Protein 4ZOY (pdb70)

Solvent-accessible surface area: 16338 Å² total; per-residue (Å²): 188,101,58,26,50,1,77,8,88,30,5,158,28,13,0,77,8,24,8,37,6,42,67,48,70,35,0,0,0,0,0,0,9,28,21,136,64,161,118,13,68,5,27,0,23,0,0,36,5,77,82,39,117,54,10,122,48,71,48,85,0,74,38,4,78,56,12,0,39,6,14,9,6,0,53,68,139,2,62,29,0,0,0,0,0,57,16,2,55,2,32,1,6,30,16,64,25,52,125,154,46,112,50,11,126,22,140,83,69,17,67,18,97,94,13,144,61,0,40,24,26,12,36,1,48,4,112,109,60,62,17,1,0,0,6,0,0,34,85,0,0,0,20,0,4,22,5,74,127,172,42,32,92,87,49,46,37,3,123,50,5,119,12,43,0,32,15,18,18,21,4,62,61,0,27,6,0,0,0,0,0,83,37,32,4,0,10,0,1,7,2,46,33,41,0,48,94,114,103,72,43,48,160,64,42,63,0,8,2,38,18,42,87,118,53,172,137,1,30,0,154,48,0,0,40,5,14,10,20,10,61,99,8,26,20,0,0,0,0,0,13,31,1,35,1,10,0,0,2,1,13,132,53,169,44,20,73,38,96,10,41,19,111,71,7,86,55,34,0,66,13,15,15,23,1,63,80,9,62,1,0,0,0,0,0,37,40,0,4,0,0,0,2,3,40,86,76,94,18,34,60,23,67,43,12,191,39,4,0,44,145,19,44,0,39,55,6,56,9,1,121,57,8,67,107,83,99,25,41,0,48,21,0,0,0,0,0,42,19,2,15,0,29,13,11,27,3,128,32,48,95,43,48,170,91,26,68,85,73,54,3,86,32,17,121,29,29,131,121,40,1,0,0,39,6,0,18,4,19,79,62,0,39,85,0,2,0,0,0,45,11,16,36,0,10,0,1,79,29,37,59,124,126,121,152,229

Foldseek 3Di:
DFQFQAWEQPAQFFWQEKEAFQVQRQWMKIKWWNDDPPFTFIKMFIWRNVPGYYTDTPDIDDDGRGTFNEWYQWPDGRQWIWTQALQQKIWIWGWWADPPPPGIDIGTDDIDRPDRGW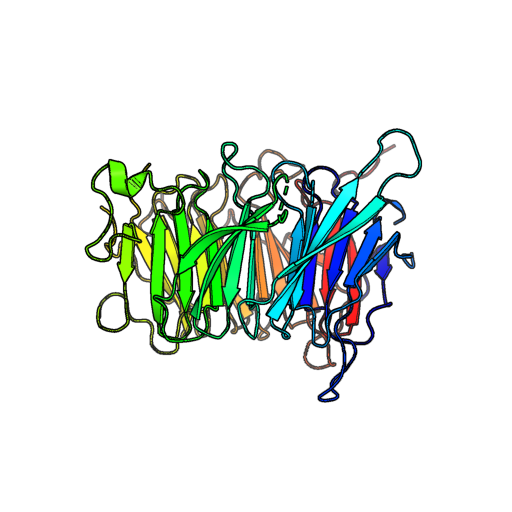QYKDHQQAPVQTQKMWTWAQQGKIWIWHQPPVRTDTQDIDRDDRGGWQDWDAANNRQWIWTWHQQQKIFIFRRNCLCVVVVQADPVSTGNEIDGCVNPVRGDPRIWHEKDAELQRQWIWIWFAQGKIWIAGGDHNPGHDTLAIDHDDGGTFNEWDAQNPAQWIWTWGQQQWIWIFRNVPSRHTFDIQHNVVHRGGWQYKDAQCQAPPNVQRRQKIWTWTLQQKIWIAGRPHGCNDCPRTDDIGHDWHHVVVQKTWNDWDQHNHNQWIWTTMSRSMIGIHGPCPPVVDD

Radius of gyration: 20.09 Å; Cα contacts (8 Å, |Δi|>4): 1312; chains: 1; bounding box: 51×50×66 Å

Structure (mmCIF, N/CA/C/O backbone):
data_4ZOY
#
_entry.id   4ZOY
#
_cell.length_a   67.440
_cell.length_b   73.020
_cell.length_c   113.890
_cell.angle_alpha   90.00
_cell.angle_beta   90.00
_cell.angle_gamma   90.00
#
_symmetry.space_group_name_H-M   'P 21 21 21'
#
loop_
_entity.id
_entity.type
_entity.pdbx_description
1 polymer Sqt1
2 water water
#
loop_
_atom_site.group_PDB
_atom_site.id
_atom_site.type_symbol
_atom_site.label_atom_id
_atom_site.label_alt_id
_atom_site.label_comp_id
_atom_site.label_asym_id
_atom_site.label_entity_id
_atom_site.label_seq_id
_atom_site.pdbx_PDB_ins_code
_atom_site.Cartn_x
_atom_site.Cartn_y
_atom_site.Cartn_z
_atom_site.occupancy
_atom_site.B_iso_or_equiv
_atom_site.auth_seq_id
_atom_site.auth_comp_id
_atom_site.auth_asym_id
_atom_site.auth_atom_id
_atom_site.pdbx_PDB_model_num
ATOM 1 N N . GLU A 1 4 ? 19.674 -11.423 5.414 1.00 44.06 54 GLU A N 1
ATOM 2 C CA . GLU A 1 4 ? 20.991 -11.940 5.069 1.00 41.92 54 GLU A CA 1
ATOM 3 C C . GLU A 1 4 ? 20.889 -13.344 4.478 1.00 33.29 54 GLU A C 1
ATOM 4 O O . GLU A 1 4 ? 21.270 -13.560 3.332 1.00 34.02 54 GLU A O 1
ATOM 10 N N . ASN A 1 5 ? 20.383 -14.297 5.257 1.00 31.02 55 ASN A N 1
ATOM 11 C CA . ASN A 1 5 ? 20.180 -15.654 4.761 1.00 25.92 55 ASN A CA 1
ATOM 12 C C . ASN A 1 5 ? 18.834 -16.206 5.218 1.00 23.06 55 ASN A C 1
ATOM 13 O O . ASN A 1 5 ? 18.660 -16.612 6.373 1.00 26.26 55 ASN A O 1
ATOM 18 N N . ASP A 1 6 ? 17.880 -16.215 4.294 1.00 19.33 56 ASP A N 1
ATOM 19 C CA . ASP A 1 6 ? 16.531 -16.674 4.580 1.00 20.00 56 ASP A CA 1
ATOM 20 C C . ASP A 1 6 ? 16.339 -18.147 4.280 1.00 17.31 56 ASP A C 1
ATOM 21 O O . ASP A 1 6 ? 15.248 -18.671 4.462 1.00 19.26 56 ASP A O 1
ATOM 26 N N . SER A 1 7 ? 17.379 -18.828 3.815 1.00 16.40 57 SER A N 1
ATOM 27 C CA . SER A 1 7 ? 17.208 -20.220 3.435 1.00 16.77 57 SER A CA 1
ATOM 28 C C . SER A 1 7 ? 16.959 -21.131 4.633 1.00 21.76 57 SER A C 1
ATOM 29 O O . SER A 1 7 ? 17.430 -20.865 5.738 1.00 22.92 57 SER A O 1
ATOM 32 N N . ILE A 1 8 ? 16.219 -22.207 4.396 1.00 19.21 58 ILE A N 1
ATOM 33 C CA . ILE A 1 8 ? 15.941 -23.210 5.425 1.00 18.58 58 ILE A CA 1
ATOM 34 C C . ILE A 1 8 ? 16.730 -24.491 5.161 1.00 19.95 58 ILE A C 1
ATOM 35 O O . ILE A 1 8 ? 16.768 -25.396 5.994 1.00 22.78 58 ILE A O 1
ATOM 40 N N . ALA A 1 9 ? 17.353 -24.564 3.987 1.00 17.16 59 ALA A N 1
ATOM 41 C CA . ALA A 1 9 ? 18.216 -25.678 3.624 1.00 17.59 59 ALA A CA 1
ATOM 42 C C . ALA A 1 9 ? 19.059 -25.265 2.441 1.00 17.29 59 ALA A C 1
ATOM 43 O O . ALA A 1 9 ? 18.769 -24.281 1.758 1.00 16.33 59 ALA A O 1
ATOM 45 N N . TYR A 1 10 ? 20.126 -26.013 2.206 1.00 17.56 60 TYR A N 1
ATOM 46 C CA . TYR A 1 10 ? 21.013 -25.712 1.105 1.00 17.37 60 TYR A CA 1
ATOM 47 C C . TYR A 1 10 ? 21.682 -26.967 0.603 1.00 20.12 60 TYR A C 1
ATOM 48 O O . TYR A 1 10 ? 21.702 -28.002 1.279 1.00 20.82 60 TYR A O 1
ATOM 57 N N . PHE A 1 11 ? 22.220 -26.876 -0.605 1.00 18.38 61 PHE A N 1
ATOM 58 C CA . PHE A 1 11 ? 23.051 -27.936 -1.144 1.00 18.66 61 PHE A CA 1
ATOM 59 C C . PHE A 1 11 ? 24.236 -27.297 -1.835 1.00 22.04 61 PHE A C 1
ATOM 60 O O . PHE A 1 11 ? 24.066 -26.485 -2.745 1.00 17.86 61 PHE A O 1
ATOM 68 N N . ASP A 1 12 ? 25.445 -27.642 -1.397 1.00 21.66 62 ASP A N 1
ATOM 69 C CA . ASP A 1 12 ? 26.634 -26.998 -1.928 1.00 21.75 62 ASP A CA 1
ATOM 70 C C . ASP A 1 12 ? 27.528 -27.954 -2.719 1.00 18.11 62 ASP A C 1
ATOM 71 O O . ASP A 1 12 ? 28.686 -27.629 -2.986 1.00 22.12 62 ASP A O 1
ATOM 76 N N . GLY A 1 13 ? 26.987 -29.104 -3.121 1.00 19.31 63 GLY A N 1
ATOM 77 C CA . GLY A 1 13 ? 27.763 -30.107 -3.838 1.00 21.46 63 GLY A CA 1
ATOM 78 C C . GLY A 1 13 ? 28.320 -29.717 -5.198 1.00 23.51 63 GLY A C 1
ATOM 79 O O . GLY A 1 13 ? 29.391 -30.175 -5.591 1.00 22.11 63 GLY A O 1
ATOM 80 N N . HIS A 1 14 ? 27.598 -28.888 -5.945 1.00 17.78 64 HIS A N 1
ATOM 81 C CA . HIS A 1 14 ? 28.113 -28.434 -7.236 1.00 19.79 64 HIS A CA 1
ATOM 82 C C . HIS A 1 14 ? 29.413 -27.661 -7.050 1.00 18.00 64 HIS A C 1
ATOM 83 O O . HIS A 1 14 ? 29.539 -26.866 -6.127 1.00 19.77 64 HIS A O 1
ATOM 90 N N . LYS A 1 15 ? 30.384 -27.883 -7.931 1.00 19.23 65 LYS A N 1
ATOM 91 C CA . LYS A 1 15 ? 31.665 -27.198 -7.782 1.00 20.04 65 LYS A CA 1
ATOM 92 C C . LYS A 1 15 ? 31.655 -25.819 -8.419 1.00 19.97 65 LYS A C 1
ATOM 93 O O . LYS A 1 15 ? 32.468 -24.959 -8.083 1.00 21.36 65 LYS A O 1
ATOM 99 N N . ASP A 1 16 ? 30.732 -25.596 -9.349 1.00 18.26 66 ASP A N 1
ATOM 100 C CA . ASP A 1 16 ? 30.634 -24.293 -9.975 1.00 18.71 66 ASP A CA 1
ATOM 101 C C . ASP A 1 16 ? 29.179 -24.050 -10.376 1.00 15.92 66 ASP A C 1
ATOM 102 O O . ASP A 1 16 ? 28.287 -24.733 -9.878 1.00 17.78 66 ASP A O 1
ATOM 107 N N . SER A 1 17 ? 28.971 -23.074 -11.256 1.00 16.19 67 SER A N 1
ATOM 108 C CA . SER A 1 17 ? 27.644 -22.590 -11.647 1.00 17.19 67 SER A CA 1
ATOM 109 C C . SER A 1 17 ? 26.592 -23.672 -11.776 1.00 14.04 67 SER A C 1
ATOM 110 O O . SER A 1 17 ? 26.785 -24.665 -12.475 1.00 15.95 67 SER A O 1
ATOM 113 N N . VAL A 1 18 ? 25.465 -23.456 -11.105 1.00 13.63 68 VAL A N 1
ATOM 114 C CA . VAL A 1 18 ? 24.322 -24.349 -11.229 1.00 14.29 68 VAL A CA 1
ATOM 115 C C . VAL A 1 18 ? 23.334 -23.696 -12.201 1.00 15.12 68 VAL A C 1
ATOM 116 O O . VAL A 1 18 ? 22.641 -22.738 -11.846 1.00 14.79 68 VAL A O 1
ATOM 120 N N . PHE A 1 19 ? 23.308 -24.209 -13.433 1.00 14.91 69 PHE A N 1
ATOM 121 C CA . PHE A 1 19 ? 22.579 -23.571 -14.531 1.00 13.80 69 PHE A CA 1
ATOM 122 C C . PHE A 1 19 ? 21.131 -23.995 -14.646 1.00 14.37 69 PHE A C 1
ATOM 123 O O . PHE A 1 19 ? 20.317 -23.252 -15.197 1.00 14.85 69 PHE A O 1
ATOM 131 N N . ALA A 1 20 ? 20.821 -25.197 -14.170 1.00 14.28 70 ALA A N 1
ATOM 132 C CA . ALA A 1 20 ? 19.537 -25.817 -14.481 1.00 13.30 70 ALA A CA 1
ATOM 133 C C . ALA A 1 20 ? 18.886 -26.457 -13.279 1.00 12.99 70 ALA A C 1
ATOM 134 O O . ALA A 1 20 ? 19.573 -26.942 -12.358 1.00 14.07 70 ALA A O 1
ATOM 136 N N . ILE A 1 21 ? 17.554 -26.475 -13.284 1.00 13.92 71 ILE A N 1
ATOM 137 C CA . ILE A 1 21 ? 16.801 -27.114 -12.222 1.00 13.36 71 ILE A CA 1
ATOM 138 C C . ILE A 1 21 ? 15.475 -27.624 -12.773 1.00 13.39 71 ILE A C 1
ATOM 139 O O . ILE A 1 21 ? 14.857 -26.981 -13.631 1.00 17.04 71 ILE A O 1
ATOM 144 N N . ALA A 1 22 ? 15.069 -28.799 -12.304 1.00 13.61 72 ALA A N 1
ATOM 145 C CA . ALA A 1 22 ? 13.780 -29.362 -12.671 1.00 12.88 72 ALA A CA 1
ATOM 146 C C . ALA A 1 22 ? 13.114 -29.947 -11.442 1.00 14.33 72 ALA A C 1
ATOM 147 O O . ALA A 1 22 ? 13.789 -30.364 -10.496 1.00 15.92 72 ALA A O 1
ATOM 149 N N . GLN A 1 23 ? 11.787 -29.970 -11.460 1.00 14.78 73 GLN A N 1
ATOM 150 C CA . GLN A 1 23 ? 10.991 -30.419 -10.335 1.00 15.45 73 GLN A CA 1
ATOM 151 C C . GLN A 1 23 ? 10.037 -31.498 -10.809 1.00 15.51 73 GLN A C 1
ATOM 152 O O . GLN A 1 23 ? 9.473 -31.396 -11.898 1.00 16.81 73 GLN A O 1
ATOM 158 N N . HIS A 1 24 ? 9.880 -32.548 -10.018 1.00 16.92 74 HIS A N 1
ATOM 159 C CA . HIS A 1 24 ? 8.961 -33.623 -10.374 1.00 20.37 74 HIS A CA 1
ATOM 160 C C . HIS A 1 24 ? 7.521 -33.095 -10.371 1.00 18.75 74 HIS A C 1
ATOM 161 O O . HIS A 1 24 ? 7.127 -32.383 -9.452 1.00 18.63 74 HIS A O 1
ATOM 168 N N . PRO A 1 25 ? 6.734 -33.422 -11.411 1.00 16.70 75 PRO A N 1
ATOM 169 C CA . PRO A 1 25 ? 5.400 -32.804 -11.506 1.00 17.89 75 PRO A CA 1
ATOM 170 C C . PRO A 1 25 ? 4.394 -33.302 -10.469 1.00 19.41 75 PRO A C 1
ATOM 171 O O . PRO A 1 25 ? 3.408 -32.609 -10.221 1.00 21.81 75 PRO A O 1
ATOM 175 N N . LEU A 1 26 ? 4.640 -34.467 -9.884 1.00 20.98 76 LEU A N 1
ATOM 176 C CA . LEU A 1 26 ? 3.739 -35.014 -8.869 1.00 22.99 76 LEU A CA 1
ATOM 177 C C . LEU A 1 26 ? 4.280 -34.837 -7.455 1.00 26.59 76 LEU A C 1
ATOM 178 O O . LEU A 1 26 ? 3.514 -34.720 -6.499 1.00 25.98 76 LEU A O 1
ATOM 183 N N . TYR A 1 27 ? 5.604 -34.826 -7.330 1.00 23.05 77 TYR A N 1
ATOM 184 C CA . TYR A 1 27 ? 6.251 -34.810 -6.023 1.00 22.60 77 TYR A CA 1
ATOM 185 C C . TYR A 1 27 ? 7.218 -33.632 -5.945 1.00 18.93 77 TYR A C 1
ATOM 186 O O . TYR A 1 27 ? 8.383 -33.748 -6.343 1.00 19.36 77 TYR A O 1
ATOM 195 N N . PRO A 1 28 ? 6.739 -32.491 -5.436 1.00 20.96 78 PRO A N 1
ATOM 196 C CA . PRO A 1 28 ? 7.507 -31.238 -5.478 1.00 22.90 78 PRO A CA 1
ATOM 197 C C . PRO A 1 28 ? 8.803 -31.323 -4.673 1.00 20.00 78 PRO A C 1
ATOM 198 O O . PRO A 1 28 ? 9.714 -30.519 -4.880 1.00 20.65 78 PRO A O 1
ATOM 202 N N . ASN A 1 29 ? 8.895 -32.292 -3.771 1.00 21.99 79 ASN A N 1
ATOM 203 C CA . ASN A 1 29 ? 10.110 -32.466 -2.984 1.00 21.77 79 ASN A CA 1
ATOM 204 C C . ASN A 1 29 ? 11.268 -33.059 -3.787 1.00 21.43 79 ASN A C 1
ATOM 205 O O . ASN A 1 29 ? 12.417 -33.017 -3.360 1.00 22.56 79 ASN A O 1
ATOM 210 N N . ILE A 1 30 ? 10.968 -33.624 -4.950 1.00 17.67 80 ILE A N 1
ATOM 211 C CA . ILE A 1 30 ? 11.999 -34.224 -5.775 1.00 19.35 80 ILE A CA 1
ATOM 212 C C . ILE A 1 30 ? 12.450 -33.215 -6.817 1.00 18.92 80 ILE A C 1
ATOM 213 O O . ILE A 1 30 ? 11.688 -32.838 -7.706 1.00 17.83 80 ILE A O 1
ATOM 218 N N . VAL A 1 31 ? 13.692 -32.767 -6.678 1.00 18.28 81 VAL A N 1
ATOM 219 C CA . VAL A 1 31 ? 14.248 -31.708 -7.504 1.00 17.02 81 VAL A CA 1
ATOM 220 C C . VAL A 1 31 ? 15.622 -32.114 -8.023 1.00 20.64 81 VAL A C 1
ATOM 221 O O . VAL A 1 31 ? 16.436 -32.645 -7.270 1.00 21.15 81 VAL A O 1
ATOM 225 N N . ALA A 1 32 ? 15.865 -31.878 -9.310 1.00 16.24 82 ALA A N 1
ATOM 226 C CA . ALA A 1 32 ? 17.160 -32.123 -9.928 1.00 16.97 82 ALA A CA 1
ATOM 227 C C . ALA A 1 32 ? 17.862 -30.808 -10.239 1.00 17.41 82 ALA A C 1
ATOM 228 O O . ALA A 1 32 ? 17.232 -29.852 -10.689 1.00 16.20 82 ALA A O 1
ATOM 230 N N . THR A 1 33 ? 19.173 -30.762 -10.006 1.00 15.39 83 THR A N 1
ATOM 231 C CA . THR A 1 33 ? 19.957 -29.566 -10.278 1.00 13.87 83 THR A CA 1
ATOM 232 C C . THR A 1 33 ? 21.162 -29.937 -11.124 1.00 15.05 83 THR A C 1
ATOM 233 O O . THR A 1 33 ? 21.655 -31.049 -11.046 1.00 16.19 83 THR A O 1
ATOM 237 N N . GLY A 1 34 ? 21.630 -29.013 -11.947 1.00 14.08 84 GLY A N 1
ATOM 238 C CA . GLY A 1 34 ? 22.672 -29.347 -12.897 1.00 15.41 84 GLY A CA 1
ATOM 239 C C . GLY A 1 34 ? 23.510 -28.144 -13.278 1.00 14.06 84 GLY A C 1
ATOM 240 O O . GLY A 1 34 ? 23.015 -27.022 -13.406 1.00 16.10 84 GLY A O 1
ATOM 241 N N . GLY A 1 35 ? 24.804 -28.367 -13.479 1.00 14.90 85 GLY A N 1
ATOM 242 C CA . GLY A 1 35 ? 25.632 -27.269 -13.924 1.00 14.74 85 GLY A CA 1
ATOM 243 C C . GLY A 1 35 ? 27.048 -27.639 -14.301 1.00 16.12 85 GLY A C 1
ATOM 244 O O . GLY A 1 35 ? 27.315 -28.734 -14.832 1.00 16.71 85 GLY A O 1
ATOM 245 N N . SER A 1 36 ? 27.939 -26.698 -14.012 1.00 16.46 86 SER A N 1
ATOM 246 C CA . SER A 1 36 ? 29.345 -26.768 -14.397 1.00 17.38 86 SER A CA 1
ATOM 247 C C . SER A 1 36 ? 30.203 -27.130 -13.197 1.00 18.05 86 SER A C 1
ATOM 248 O O . SER A 1 36 ? 29.935 -26.685 -12.085 1.00 18.54 86 SER A O 1
ATOM 251 N N . GLU A 1 37 ? 31.243 -27.925 -13.420 1.00 17.84 87 GLU A N 1
ATOM 252 C CA . GLU A 1 37 ? 32.137 -28.285 -12.325 1.00 18.18 87 GLU A CA 1
ATOM 253 C C . GLU A 1 37 ? 33.393 -27.438 -12.295 1.00 21.02 87 GLU A C 1
ATOM 254 O O . GLU A 1 37 ? 34.274 -27.668 -11.466 1.00 23.26 87 GLU A O 1
ATOM 260 N N . GLY A 1 38 ? 33.465 -26.444 -13.169 1.00 18.34 88 GLY A N 1
ATOM 261 C CA . GLY A 1 38 ? 34.605 -25.547 -13.188 1.00 22.82 88 GLY A CA 1
ATOM 262 C C . GLY A 1 38 ? 34.755 -24.792 -14.487 1.00 21.39 88 GLY A C 1
ATOM 263 O O . GLY A 1 38 ? 33.976 -24.980 -15.419 1.00 25.39 88 GLY A O 1
ATOM 264 N N . ASP A 1 39 ? 35.774 -23.941 -14.556 1.00 25.45 89 ASP A N 1
ATOM 265 C CA . ASP A 1 39 ? 35.936 -23.068 -15.712 1.00 28.07 89 ASP A CA 1
ATOM 266 C C . ASP A 1 39 ? 37.034 -23.505 -16.667 1.00 27.16 89 ASP A C 1
ATOM 267 O O . ASP A 1 39 ? 37.229 -22.880 -17.704 1.00 31.62 89 ASP A O 1
ATOM 272 N N . ALA A 1 40 ? 37.739 -24.572 -16.312 1.00 25.23 90 ALA A N 1
ATOM 273 C CA . ALA A 1 40 ? 38.711 -25.161 -17.225 1.00 32.58 90 ALA A CA 1
ATOM 274 C C . ALA A 1 40 ? 38.004 -25.574 -18.510 1.00 39.57 90 ALA A C 1
ATOM 275 O O . ALA A 1 40 ? 36.823 -25.929 -18.488 1.00 33.93 90 ALA A O 1
ATOM 277 N N . ASP A 1 41 ? 38.723 -25.529 -19.627 1.00 38.68 91 ASP A N 1
ATOM 278 C CA . ASP A 1 41 ? 38.147 -25.867 -20.924 1.00 39.28 91 ASP A CA 1
ATOM 279 C C . ASP A 1 41 ? 37.569 -27.277 -20.933 1.00 37.93 91 ASP A C 1
ATOM 280 O O . ASP A 1 41 ? 36.668 -27.582 -21.710 1.00 44.84 91 ASP A O 1
ATOM 285 N N . ASP A 1 42 ? 38.085 -28.131 -20.056 1.00 35.50 92 ASP A N 1
ATOM 286 C CA . ASP A 1 42 ? 37.696 -29.536 -20.032 1.00 39.75 92 ASP A CA 1
ATOM 287 C C . ASP A 1 42 ? 36.829 -29.912 -18.827 1.00 33.04 92 ASP A C 1
ATOM 288 O O . ASP A 1 42 ? 36.597 -31.094 -18.580 1.00 31.40 92 ASP A O 1
ATOM 293 N N . ALA A 1 43 ? 36.372 -28.920 -18.067 1.00 31.22 93 ALA A N 1
ATOM 294 C CA . ALA A 1 43 ? 35.587 -29.196 -16.862 1.00 29.38 93 ALA A CA 1
ATOM 295 C C . ALA A 1 43 ? 34.268 -29.871 -17.221 1.00 24.12 93 ALA A C 1
ATOM 296 O O . ALA A 1 43 ? 33.548 -29.407 -18.106 1.00 27.72 93 ALA A O 1
ATOM 298 N N . PRO A 1 44 ? 33.960 -30.982 -16.545 1.00 22.24 94 PRO A N 1
ATOM 299 C CA . PRO A 1 44 ? 32.746 -31.747 -16.838 1.00 24.42 94 PRO A CA 1
ATOM 300 C C . PRO A 1 44 ? 31.500 -31.078 -16.280 1.00 22.58 94 PRO A C 1
ATOM 301 O O . PRO A 1 44 ? 31.589 -30.100 -15.540 1.00 23.61 94 PRO A O 1
ATOM 305 N N . GLY A 1 45 ? 30.345 -31.604 -16.664 1.00 19.72 95 GLY A N 1
ATOM 306 C CA . GLY A 1 45 ? 29.094 -31.183 -16.063 1.00 19.18 95 GLY A CA 1
ATOM 307 C C . GLY A 1 45 ? 28.719 -32.178 -14.988 1.00 20.65 95 GLY A C 1
ATOM 308 O O . GLY A 1 45 ? 29.221 -33.305 -14.958 1.00 24.67 95 GLY A O 1
ATOM 309 N N . LYS A 1 46 ? 27.831 -31.763 -14.095 1.00 17.75 96 LYS A N 1
ATOM 310 C CA . LYS A 1 46 ? 27.401 -32.603 -13.000 1.00 17.52 96 LYS A CA 1
ATOM 311 C C . LYS A 1 46 ? 25.981 -32.242 -12.618 1.00 17.76 96 LYS A C 1
ATOM 312 O O . LYS A 1 46 ? 25.610 -31.060 -12.596 1.00 18.29 96 LYS A O 1
ATOM 318 N N . GLY A 1 47 ? 25.201 -33.261 -12.293 1.00 18.40 97 GLY A N 1
ATOM 319 C CA . GLY A 1 47 ? 23.861 -33.044 -11.804 1.00 18.84 97 GLY A CA 1
ATOM 320 C C . GLY A 1 47 ? 23.603 -33.846 -10.549 1.00 19.77 97 GLY A C 1
ATOM 321 O O . GLY A 1 47 ? 24.314 -34.812 -10.248 1.00 20.35 97 GLY A O 1
ATOM 322 N N . TYR A 1 48 ? 22.574 -33.449 -9.818 1.00 17.23 98 TYR A N 1
ATOM 323 C CA . TYR A 1 48 ? 22.159 -34.142 -8.615 1.00 18.35 98 TYR A CA 1
ATOM 324 C C . TYR A 1 48 ? 20.647 -34.203 -8.535 1.00 21.92 98 TYR A C 1
ATOM 325 O O . TYR A 1 48 ? 19.955 -33.331 -9.072 1.00 21.89 98 TYR A O 1
ATOM 334 N N . VAL A 1 49 ? 20.126 -35.227 -7.872 1.00 18.86 99 VAL A N 1
ATOM 335 C CA . VAL A 1 49 ? 18.725 -35.223 -7.500 1.00 19.59 99 VAL A CA 1
ATOM 336 C C . VAL A 1 49 ? 18.638 -35.078 -5.993 1.00 24.04 99 VAL A C 1
ATOM 337 O O . VAL A 1 49 ? 19.345 -35.767 -5.252 1.00 22.72 99 VAL A O 1
ATOM 341 N N . LEU A 1 50 ? 17.779 -34.172 -5.546 1.00 21.30 100 LEU A N 1
ATOM 342 C CA . LEU A 1 50 ? 17.627 -33.874 -4.132 1.00 18.71 100 LEU A CA 1
ATOM 343 C C . LEU A 1 50 ? 16.227 -34.208 -3.665 1.00 23.89 100 LEU A C 1
ATOM 344 O O . LEU A 1 50 ? 15.285 -34.191 -4.460 1.00 23.00 100 LEU A O 1
ATOM 349 N N . ASP A 1 51 ? 16.103 -34.517 -2.375 1.00 21.84 101 ASP A N 1
ATOM 350 C CA . ASP A 1 51 ? 14.816 -34.675 -1.712 1.00 23.15 101 ASP A CA 1
ATOM 351 C C . ASP A 1 51 ? 14.679 -33.573 -0.669 1.00 28.03 101 ASP A C 1
ATOM 352 O O . ASP A 1 51 ? 15.268 -33.647 0.412 1.00 26.54 101 ASP A O 1
ATOM 357 N N . ILE A 1 52 ? 13.889 -32.559 -1.000 1.00 21.79 102 ILE A N 1
ATOM 358 C CA . ILE A 1 52 ? 13.799 -31.328 -0.222 1.00 25.82 102 ILE A CA 1
ATOM 359 C C . ILE A 1 52 ? 12.919 -31.522 1.033 1.00 28.10 102 ILE A C 1
ATOM 360 O O . ILE A 1 52 ? 12.907 -30.690 1.942 1.00 32.07 102 ILE A O 1
ATOM 365 N N . SER A 1 53 ? 12.229 -32.653 1.117 1.00 28.52 103 SER A N 1
ATOM 366 C CA . SER A 1 53 ? 11.395 -32.924 2.287 1.00 34.54 103 SER A CA 1
ATOM 367 C C . SER A 1 53 ? 12.249 -33.062 3.552 1.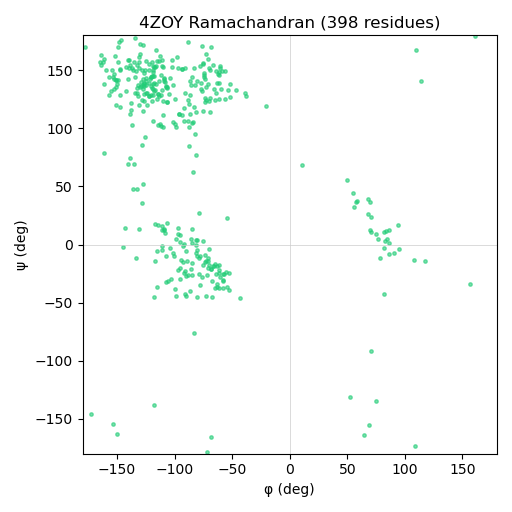00 37.35 103 SER A C 1
ATOM 368 O O . SER A 1 53 ? 11.742 -32.975 4.667 1.00 36.97 103 SER A O 1
ATOM 371 N N . ALA A 1 54 ? 13.551 -33.259 3.368 1.00 39.84 104 ALA A N 1
ATOM 372 C CA . ALA A 1 54 ? 14.486 -33.345 4.486 1.00 39.09 104 ALA A CA 1
ATOM 373 C C . ALA A 1 54 ? 14.746 -31.978 5.117 1.00 43.27 104 ALA A C 1
ATOM 374 O O . ALA A 1 54 ? 15.375 -31.886 6.171 1.00 45.56 104 ALA A O 1
ATOM 376 N N . ALA A 1 55 ? 14.266 -30.918 4.471 1.00 39.38 105 ALA A N 1
ATOM 377 C CA . ALA A 1 55 ? 14.459 -29.562 4.977 1.00 35.39 105 ALA A CA 1
ATOM 378 C C . ALA A 1 55 ? 13.546 -29.284 6.166 1.00 43.56 105 ALA A C 1
ATOM 379 O O . ALA A 1 55 ? 12.337 -29.125 6.005 1.00 47.70 105 ALA A O 1
ATOM 381 N N . THR A 1 77 ? 19.684 -29.215 7.555 1.00 50.05 127 THR A N 1
ATOM 382 C CA . THR A 1 77 ? 19.817 -27.991 6.777 1.00 31.44 127 THR A CA 1
ATOM 383 C C . THR A 1 77 ? 20.717 -28.206 5.548 1.00 26.39 127 THR A C 1
ATOM 384 O O . THR A 1 77 ? 20.440 -27.669 4.489 1.00 23.32 127 THR A O 1
ATOM 388 N N . SER A 1 78 ? 21.769 -29.014 5.675 1.00 26.49 128 SER A N 1
ATOM 389 C CA . SER A 1 78 ? 22.588 -29.377 4.523 1.00 25.31 128 SER A CA 1
ATOM 390 C C . SER A 1 78 ? 21.995 -30.611 3.844 1.00 25.25 128 SER A C 1
ATOM 391 O O . SER A 1 78 ? 21.854 -31.656 4.475 1.00 30.63 128 SER A O 1
ATOM 394 N N . LEU A 1 79 ? 21.633 -30.496 2.565 1.00 20.71 129 LEU A N 1
ATOM 395 C CA . LEU A 1 79 ? 20.948 -31.591 1.875 1.00 21.97 129 LEU A CA 1
ATOM 396 C C . LEU A 1 79 ? 21.909 -32.620 1.308 1.00 18.49 129 LEU A C 1
ATOM 397 O O . LEU A 1 79 ? 22.979 -32.272 0.827 1.00 23.27 129 LEU A O 1
ATOM 402 N N . ASN A 1 80 ? 21.505 -33.884 1.345 1.00 23.19 130 ASN A N 1
ATOM 403 C CA . ASN A 1 80 ? 22.292 -34.948 0.737 1.00 27.90 130 ASN A CA 1
ATOM 404 C C . ASN A 1 80 ? 21.586 -35.523 -0.483 1.00 24.02 130 ASN A C 1
ATOM 405 O O . ASN A 1 80 ? 20.418 -35.894 -0.408 1.00 27.92 130 ASN A O 1
ATOM 410 N N . PRO A 1 81 ? 22.298 -35.596 -1.615 1.00 24.54 131 PRO A N 1
ATOM 411 C CA . PRO A 1 81 ? 21.654 -36.062 -2.850 1.00 23.97 131 PRO A CA 1
ATOM 412 C C . PRO A 1 81 ? 21.194 -37.507 -2.778 1.00 30.15 131 PRO A C 1
ATOM 413 O O . PRO A 1 81 ? 21.799 -38.330 -2.085 1.00 27.50 131 PRO A O 1
ATOM 417 N N . ILE A 1 82 ? 20.123 -37.817 -3.496 1.00 25.68 132 ILE A N 1
ATOM 418 C CA . ILE A 1 82 ? 19.667 -39.197 -3.594 1.00 22.81 132 ILE A CA 1
ATOM 419 C C . ILE A 1 82 ? 20.090 -39.833 -4.915 1.00 25.21 132 ILE A C 1
ATOM 420 O O . ILE A 1 82 ? 19.923 -41.036 -5.114 1.00 28.89 132 ILE A O 1
ATOM 425 N N . PHE A 1 83 ? 20.649 -39.027 -5.812 1.00 24.27 133 PHE A N 1
ATOM 426 C CA . PHE A 1 83 ? 21.144 -39.529 -7.091 1.00 22.10 133 PHE A CA 1
ATOM 427 C C . PHE A 1 83 ? 22.146 -38.555 -7.678 1.00 23.16 133 PHE A C 1
ATOM 428 O O . PHE A 1 83 ? 22.062 -37.351 -7.435 1.00 22.45 133 PHE A O 1
ATOM 436 N N . GLU A 1 84 ? 23.096 -39.081 -8.445 1.00 25.29 134 GLU A N 1
ATOM 437 C CA . GLU A 1 84 ? 24.089 -38.257 -9.118 1.00 21.17 134 GLU A CA 1
ATOM 438 C C . GLU A 1 84 ? 23.989 -38.446 -10.620 1.00 24.04 134 GLU A C 1
ATOM 439 O O . GLU A 1 84 ? 23.883 -39.573 -11.110 1.00 25.74 134 GLU A O 1
ATOM 445 N N . ILE A 1 85 ? 24.016 -37.338 -11.351 1.00 23.09 135 ILE A N 1
ATOM 446 C CA . ILE A 1 85 ? 23.952 -37.386 -12.799 1.00 21.30 135 ILE A CA 1
ATOM 447 C C . ILE A 1 85 ? 25.339 -37.203 -13.391 1.00 22.19 135 ILE A C 1
ATOM 448 O O . ILE A 1 85 ? 25.883 -36.099 -13.398 1.00 21.00 135 ILE A O 1
ATOM 453 N N . ASP A 1 86 ? 25.911 -38.303 -13.881 1.00 24.37 136 ASP A N 1
ATOM 454 C CA . ASP A 1 86 ? 27.237 -38.292 -14.486 1.00 24.16 136 ASP A CA 1
ATOM 455 C C . ASP A 1 86 ? 27.165 -38.575 -15.979 1.00 26.09 136 ASP A C 1
ATOM 456 O O . ASP A 1 86 ? 26.167 -39.096 -16.469 1.00 28.05 136 ASP A O 1
ATOM 461 N N . GLY A 1 87 ? 28.226 -38.240 -16.700 1.00 24.18 137 GLY A N 1
ATOM 462 C CA . GLY A 1 87 ? 28.288 -38.544 -18.117 1.00 28.63 137 GLY A CA 1
ATOM 463 C C . GLY A 1 87 ? 28.377 -37.335 -19.026 1.00 26.88 137 GLY A C 1
ATOM 464 O O . GLY A 1 87 ? 28.675 -37.467 -20.212 1.00 28.74 137 GLY A O 1
ATOM 465 N N . HIS A 1 88 ? 28.105 -36.150 -18.491 1.00 21.49 138 HIS A N 1
ATOM 466 C CA . HIS A 1 88 ? 28.246 -34.946 -19.290 1.00 22.14 138 HIS A CA 1
ATOM 467 C C . HIS A 1 88 ? 29.679 -34.436 -19.226 1.00 23.84 138 HIS A C 1
ATOM 468 O O . HIS A 1 88 ? 30.246 -34.275 -18.141 1.00 24.63 138 HIS A O 1
ATOM 475 N N . THR A 1 89 ? 30.257 -34.191 -20.399 1.00 22.47 139 THR A N 1
ATOM 476 C CA . THR A 1 89 ? 31.648 -33.784 -20.509 1.00 23.34 139 THR A CA 1
ATOM 477 C C . THR A 1 89 ? 31.769 -32.270 -20.588 1.00 25.71 139 THR A C 1
ATOM 478 O O . THR A 1 89 ? 32.861 -31.716 -20.724 1.00 26.93 139 THR A O 1
ATOM 482 N N . ASP A 1 90 ? 30.625 -31.600 -20.493 1.00 23.49 140 ASP A N 1
ATOM 483 C CA . ASP A 1 90 ? 30.579 -30.149 -20.421 1.00 22.73 140 ASP A CA 1
ATOM 484 C C . ASP A 1 90 ? 29.356 -29.840 -19.568 1.00 18.46 140 ASP A C 1
ATOM 485 O O . ASP A 1 90 ? 28.623 -30.759 -19.215 1.00 18.65 140 ASP A O 1
ATOM 490 N N . SER A 1 91 ? 29.147 -28.570 -19.241 1.00 19.12 141 SER A N 1
ATOM 491 C CA . SER A 1 91 ? 28.105 -28.165 -18.287 1.00 18.82 141 SER A CA 1
ATOM 492 C C . SER A 1 91 ? 26.721 -28.708 -18.587 1.00 18.65 141 SER A C 1
ATOM 493 O O . SER A 1 91 ? 26.296 -28.719 -19.734 1.00 19.33 141 SER A O 1
ATOM 496 N N . ILE A 1 92 ? 26.016 -29.149 -17.554 1.00 17.61 142 ILE A N 1
ATOM 497 C CA . ILE A 1 92 ? 24.582 -29.411 -17.719 1.00 15.02 142 ILE A CA 1
ATOM 498 C C . ILE A 1 92 ? 23.863 -28.070 -17.793 1.00 18.69 142 ILE A C 1
ATOM 499 O O . ILE A 1 92 ? 24.020 -27.230 -16.914 1.00 18.33 142 ILE A O 1
ATOM 504 N N . ASN A 1 93 ? 23.074 -27.882 -18.848 1.00 16.82 143 ASN A N 1
ATOM 505 C CA . ASN A 1 93 ? 22.451 -26.600 -19.138 1.00 17.78 143 ASN A CA 1
ATOM 506 C C . ASN A 1 93 ? 20.924 -26.658 -19.081 1.00 15.57 143 ASN A C 1
ATOM 507 O O . ASN A 1 93 ? 20.251 -25.620 -19.042 1.00 16.95 143 ASN A O 1
ATOM 512 N N . ALA A 1 94 ? 20.392 -27.876 -19.082 1.00 14.49 144 ALA A N 1
ATOM 513 C CA . ALA A 1 94 ? 18.955 -28.094 -19.115 1.00 15.03 144 ALA A CA 1
ATOM 514 C C . ALA A 1 94 ? 18.608 -29.379 -18.379 1.00 15.70 144 ALA A C 1
ATOM 515 O O . ALA A 1 94 ? 19.353 -30.361 -18.467 1.00 16.27 144 ALA A O 1
ATOM 517 N N . LEU A 1 95 ? 17.497 -29.348 -17.647 1.00 15.33 145 LEU A N 1
ATOM 518 C CA . LEU A 1 95 ? 16.936 -30.511 -16.958 1.00 15.50 145 LEU A CA 1
ATOM 519 C C . LEU A 1 95 ? 15.439 -30.498 -17.065 1.00 17.00 145 LEU A C 1
ATOM 520 O O . LEU A 1 95 ? 14.820 -29.435 -16.970 1.00 16.82 145 LEU A O 1
ATOM 525 N N . THR A 1 96 ? 14.840 -31.671 -17.223 1.00 15.81 146 THR A N 1
ATOM 526 C CA . THR A 1 96 ? 13.402 -31.744 -17.080 1.00 14.13 146 THR A CA 1
ATOM 527 C C . THR A 1 96 ? 12.942 -33.127 -16.629 1.00 15.28 146 THR A C 1
ATOM 528 O O . THR A 1 96 ? 13.531 -34.147 -16.992 1.00 17.52 146 THR A O 1
ATOM 532 N N . PHE A 1 97 ? 11.926 -33.135 -15.777 1.00 15.17 147 PHE A N 1
ATOM 533 C CA . PHE A 1 97 ? 11.118 -34.323 -15.557 1.00 15.51 147 PHE A CA 1
ATOM 534 C C . PHE A 1 97 ? 10.029 -34.303 -16.610 1.00 19.87 147 PHE A C 1
ATOM 535 O O . PHE A 1 97 ? 9.479 -33.244 -16.906 1.00 24.25 147 PHE A O 1
ATOM 543 N N . THR A 1 98 ? 9.689 -35.453 -17.175 1.00 17.56 148 THR A N 1
ATOM 544 C CA . THR A 1 98 ? 8.650 -35.452 -18.194 1.00 18.17 148 THR A CA 1
ATOM 545 C C . THR A 1 98 ? 7.251 -35.297 -17.609 1.00 17.19 148 THR A C 1
ATOM 546 O O . THR A 1 98 ? 7.006 -35.578 -16.436 1.00 18.44 148 THR A O 1
ATOM 550 N N . LEU A 1 99 ? 6.343 -34.803 -18.446 1.00 18.05 149 LEU A N 1
ATOM 551 C CA . LEU A 1 99 ? 4.917 -34.753 -18.144 1.00 18.03 149 LEU A CA 1
ATOM 552 C C . LEU A 1 99 ? 4.273 -36.009 -18.723 1.00 16.77 149 LEU A C 1
ATOM 553 O O . LEU A 1 99 ? 4.766 -36.547 -19.717 1.00 19.36 149 LEU A O 1
ATOM 558 N N . PRO A 1 100 ? 3.177 -36.484 -18.116 1.00 18.64 150 PRO A N 1
ATOM 559 C CA . PRO A 1 100 ? 2.456 -35.887 -16.988 1.00 18.81 150 PRO A CA 1
ATOM 560 C C . PRO A 1 100 ? 2.921 -36.286 -15.593 1.00 20.21 150 PRO A C 1
ATOM 561 O O . PRO A 1 100 ? 2.517 -35.619 -14.641 1.00 22.61 150 PRO A O 1
ATOM 565 N N . ARG A 1 101 ? 3.719 -37.338 -15.465 1.00 20.27 151 ARG A N 1
ATOM 566 C CA . ARG A 1 101 ? 3.932 -37.948 -14.150 1.00 24.46 151 ARG A CA 1
ATOM 567 C C . ARG A 1 101 ? 5.401 -38.176 -13.800 1.00 21.68 151 ARG A C 1
ATOM 568 O O . ARG A 1 101 ? 5.710 -38.888 -12.844 1.00 23.44 151 ARG A O 1
ATOM 576 N N . GLY A 1 102 ? 6.311 -37.575 -14.561 1.00 18.21 152 GLY A N 1
ATOM 577 C CA . GLY A 1 102 ? 7.724 -37.652 -14.228 1.00 20.70 152 GLY A CA 1
ATOM 578 C C . GLY A 1 102 ? 8.330 -39.028 -14.411 1.00 22.33 152 GLY A C 1
ATOM 579 O O . GLY A 1 102 ? 9.193 -39.440 -13.636 1.00 22.79 152 GLY A O 1
ATOM 580 N N . ASP A 1 103 ? 7.892 -39.739 -15.448 1.00 19.69 153 ASP A N 1
ATOM 581 C CA . ASP A 1 103 ? 8.405 -41.078 -15.736 1.00 21.75 153 ASP A CA 1
ATOM 582 C C . ASP A 1 103 ? 9.886 -41.058 -16.085 1.00 21.65 153 ASP A C 1
ATOM 583 O O . ASP A 1 103 ? 10.593 -42.058 -15.937 1.00 23.46 153 ASP A O 1
ATOM 588 N N . PHE A 1 104 ? 10.353 -39.922 -16.586 1.00 18.00 154 PHE A N 1
ATOM 589 C CA . PHE A 1 104 ? 11.741 -39.790 -16.971 1.00 17.75 154 PHE A CA 1
ATOM 590 C C . PHE A 1 104 ? 12.316 -38.493 -16.449 1.00 17.62 154 PHE A C 1
ATOM 591 O O . PHE A 1 104 ? 11.603 -37.505 -16.286 1.00 17.28 154 PHE A O 1
ATOM 599 N N . LEU A 1 105 ? 13.611 -38.533 -16.174 1.00 17.91 155 LEU A N 1
ATOM 600 C CA . LEU A 1 105 ? 14.413 -37.351 -15.902 1.00 16.45 155 LEU A CA 1
ATOM 601 C C . LEU A 1 105 ? 15.408 -37.232 -17.034 1.00 17.64 155 LEU A C 1
ATOM 602 O O . LEU A 1 105 ? 16.105 -38.195 -17.358 1.00 19.25 155 LEU A O 1
ATOM 607 N N . VAL A 1 106 ? 15.488 -36.057 -17.641 1.00 15.65 156 VAL A N 1
ATOM 608 C CA . VAL A 1 106 ? 16.340 -35.866 -18.792 1.00 14.94 156 VAL A CA 1
ATOM 609 C C . VAL A 1 106 ? 17.314 -34.723 -18.546 1.00 17.66 156 VAL A C 1
ATOM 610 O O . VAL A 1 106 ? 16.916 -33.640 -18.104 1.00 17.53 156 VAL A O 1
ATOM 614 N N . SER A 1 107 ? 18.594 -34.977 -18.800 1.00 16.53 157 SER A N 1
ATOM 615 C CA . SER A 1 107 ? 19.598 -33.929 -18.677 1.00 15.86 157 SER A CA 1
ATOM 616 C C . SER A 1 107 ? 20.158 -33.556 -20.046 1.00 15.94 157 SER A C 1
ATOM 617 O O . SER A 1 107 ? 20.289 -34.401 -20.931 1.00 18.23 157 SER A O 1
ATOM 620 N N . GLY A 1 108 ? 20.481 -32.280 -20.220 1.00 15.09 158 GLY A N 1
ATOM 621 C CA . GLY A 1 108 ? 20.962 -31.783 -21.490 1.00 15.77 158 GLY A CA 1
ATOM 622 C C . GLY A 1 108 ? 22.166 -30.906 -21.286 1.00 17.84 158 GLY A C 1
ATOM 623 O O . GLY A 1 108 ? 22.147 -30.016 -20.443 1.00 17.31 158 GLY A O 1
ATOM 624 N N . GLY A 1 109 ? 23.226 -31.160 -22.042 1.00 17.37 159 GLY A N 1
ATOM 625 C CA . GLY A 1 109 ? 24.466 -30.457 -21.791 1.00 20.10 159 GLY A CA 1
ATOM 626 C C . GLY A 1 109 ? 24.973 -29.538 -22.880 1.00 20.08 159 GLY A C 1
ATOM 627 O O . GLY A 1 109 ? 24.505 -29.556 -24.023 1.00 18.53 159 GLY A O 1
ATOM 628 N N . MET A 1 110 ? 25.963 -28.731 -22.508 1.00 18.97 160 MET A N 1
ATOM 629 C CA . MET A 1 110 ? 26.725 -27.924 -23.443 1.00 18.36 160 MET A CA 1
ATOM 630 C C . MET A 1 110 ? 27.613 -28.816 -24.312 1.00 21.06 160 MET A C 1
ATOM 631 O O . MET A 1 110 ? 28.294 -28.336 -25.215 1.00 25.16 160 MET A O 1
ATOM 636 N N . ASP A 1 111 ? 27.590 -30.112 -24.024 1.00 24.51 161 ASP A N 1
ATOM 637 C CA . ASP A 1 111 ? 28.235 -31.113 -24.861 1.00 24.20 161 ASP A CA 1
ATOM 638 C C . ASP A 1 111 ? 27.264 -31.683 -25.893 1.00 26.94 161 ASP A C 1
ATOM 639 O O . ASP A 1 111 ? 27.637 -32.528 -26.705 1.00 28.06 161 ASP A O 1
ATOM 644 N N . GLY A 1 112 ? 26.017 -31.225 -25.858 1.00 22.27 162 GLY A N 1
ATOM 645 C CA . GLY A 1 112 ? 25.014 -31.699 -26.795 1.00 20.94 162 GLY A CA 1
ATOM 646 C C . GLY A 1 112 ? 24.389 -33.024 -26.399 1.00 23.10 162 GLY A C 1
ATOM 647 O O . GLY A 1 112 ? 23.484 -33.526 -27.075 1.00 20.41 162 GLY A O 1
ATOM 648 N N . ARG A 1 113 ? 24.865 -33.611 -25.304 1.00 20.26 163 ARG A N 1
ATOM 649 C CA . ARG A 1 113 ? 24.321 -34.880 -24.850 1.00 21.59 163 ARG A CA 1
ATOM 650 C C . ARG A 1 113 ? 22.972 -34.705 -24.174 1.00 23.08 163 ARG A C 1
ATOM 651 O O . ARG A 1 113 ? 22.799 -33.835 -23.315 1.00 21.06 163 ARG A O 1
ATOM 659 N N . MET A 1 114 ? 22.020 -35.539 -24.573 1.00 21.51 164 MET A N 1
ATOM 660 C CA . MET A 1 114 ? 20.756 -35.669 -23.879 1.00 19.60 164 MET A CA 1
ATOM 661 C C . MET A 1 114 ? 20.727 -37.033 -23.200 1.00 24.28 164 MET A C 1
ATOM 662 O O . MET A 1 114 ? 20.692 -38.066 -23.867 1.00 25.11 164 MET A O 1
ATOM 667 N N . ARG A 1 115 ? 20.770 -37.042 -21.872 1.00 18.56 165 ARG A N 1
ATOM 668 C CA . ARG A 1 115 ? 20.775 -38.301 -21.134 1.00 19.30 165 ARG A CA 1
ATOM 669 C C . ARG A 1 115 ? 19.421 -38.546 -20.512 1.00 18.38 165 ARG A C 1
ATOM 670 O O . ARG A 1 115 ? 18.861 -37.675 -19.839 1.00 19.08 165 ARG A O 1
ATOM 678 N N . VAL A 1 116 ? 18.893 -39.743 -20.754 1.00 18.31 166 VAL A N 1
ATOM 679 C CA . VAL A 1 116 ? 17.556 -40.112 -20.321 1.00 19.72 166 VAL A CA 1
ATOM 680 C C . VAL A 1 116 ? 17.583 -41.145 -19.194 1.00 22.23 166 VAL A C 1
ATOM 681 O O . VAL A 1 116 ? 18.167 -42.227 -19.337 1.00 23.56 166 VAL A O 1
ATOM 685 N N . TYR A 1 117 ? 16.945 -40.801 -18.081 1.00 21.64 167 TYR A N 1
ATOM 686 C CA . TYR A 1 117 ? 16.864 -41.662 -16.908 1.00 20.97 167 TYR A CA 1
ATOM 687 C C . TYR A 1 117 ? 15.425 -42.025 -16.603 1.00 23.97 167 TYR A C 1
ATOM 688 O O . TYR A 1 117 ? 14.556 -41.149 -16.558 1.00 21.34 167 TYR A O 1
ATOM 697 N N . ALA A 1 118 ? 15.165 -43.309 -16.382 1.00 24.64 168 ALA A N 1
ATOM 698 C CA . ALA A 1 118 ? 13.856 -43.729 -15.913 1.00 24.97 168 ALA A CA 1
ATOM 699 C C . ALA A 1 118 ? 13.731 -43.422 -14.426 1.00 29.03 168 ALA A C 1
ATOM 700 O O . ALA A 1 118 ? 14.679 -43.616 -13.665 1.00 32.61 168 ALA A O 1
ATOM 702 N N . VAL A 1 119 ? 12.564 -42.935 -14.021 1.00 24.19 169 VAL A N 1
ATOM 703 C CA . VAL A 1 119 ? 12.333 -42.547 -12.638 1.00 25.63 169 VAL A CA 1
ATOM 704 C C . VAL A 1 119 ? 11.252 -43.408 -12.004 1.00 32.49 169 VAL A C 1
ATOM 705 O O . VAL A 1 119 ? 10.199 -43.624 -12.600 1.00 32.43 169 VAL A O 1
ATOM 709 N N . SER A 1 120 ? 11.519 -43.899 -10.797 1.00 32.28 170 SER A N 1
ATOM 710 C CA . SER A 1 120 ? 10.519 -44.621 -10.019 1.00 37.77 170 SER A CA 1
ATOM 711 C C . SER A 1 120 ? 10.386 -44.009 -8.634 1.00 36.19 170 SER A C 1
ATOM 712 O O . SER A 1 120 ? 11.382 -43.804 -7.944 1.00 37.93 170 SER A O 1
ATOM 715 N N . VAL A 1 121 ? 9.153 -43.719 -8.233 1.00 39.30 171 VAL A N 1
ATOM 716 C CA . VAL A 1 121 ? 8.888 -43.059 -6.958 1.00 41.79 171 VAL A CA 1
ATOM 717 C C . VAL A 1 121 ? 7.837 -43.843 -6.160 1.00 44.85 171 VAL A C 1
ATOM 718 O O . VAL A 1 121 ? 6.644 -43.542 -6.226 1.00 50.33 171 VAL A O 1
ATOM 722 N N . PRO A 1 122 ? 8.297 -44.859 -5.403 1.00 46.04 172 PRO A N 1
ATOM 723 C CA . PRO A 1 122 ? 7.504 -45.805 -4.610 1.00 47.83 172 PRO A CA 1
ATOM 724 C C . PRO A 1 122 ? 6.861 -45.114 -3.427 1.00 49.10 172 PRO A C 1
ATOM 725 O O . PRO A 1 122 ? 7.573 -44.742 -2.521 1.00 55.73 172 PRO A O 1
ATOM 729 N N . GLN A 1 123 ? 5.536 -45.006 -3.393 1.00 50.03 173 GLN A N 1
ATOM 730 C CA . GLN A 1 123 ? 4.823 -44.495 -2.207 1.00 49.10 173 GLN A CA 1
ATOM 731 C C . GLN A 1 123 ? 5.061 -45.385 -0.982 1.00 50.64 173 GLN A C 1
ATOM 732 O O . GLN A 1 123 ? 4.860 -44.956 0.158 1.00 54.56 173 GLN A O 1
ATOM 738 N N . ASN A 1 124 ? 5.521 -46.609 -1.219 1.00 49.83 174 ASN A N 1
ATOM 739 C CA . ASN A 1 124 ? 5.821 -47.547 -0.140 1.00 50.58 174 ASN A CA 1
ATOM 740 C C . ASN A 1 124 ? 7.198 -47.352 0.492 1.00 51.37 174 ASN A C 1
ATOM 741 O O . ASN A 1 124 ? 7.312 -46.814 1.594 1.00 53.74 174 ASN A O 1
ATOM 746 N N . GLY A 1 125 ? 8.241 -47.795 -0.210 1.00 50.70 175 GLY A N 1
ATOM 747 C CA . GLY A 1 125 ? 9.604 -47.744 0.300 1.00 47.24 175 GLY A CA 1
ATOM 748 C C . GLY A 1 125 ? 10.163 -46.338 0.434 1.00 47.27 175 GLY A C 1
ATOM 749 O O . GLY A 1 125 ? 9.417 -45.361 0.376 1.00 55.07 175 GLY A O 1
ATOM 750 N N . ALA A 1 126 ? 11.483 -46.233 0.600 1.00 49.03 176 ALA A N 1
ATOM 751 C CA . ALA A 1 126 ? 12.158 -44.936 0.784 1.00 48.30 176 ALA A CA 1
ATOM 752 C C . ALA A 1 126 ? 12.354 -44.194 -0.534 1.00 46.92 176 ALA A C 1
ATOM 753 O O . ALA A 1 126 ? 13.307 -43.416 -0.699 1.00 55.33 176 ALA A O 1
ATOM 755 N N . LEU A 1 127 ? 11.459 -44.491 -1.476 1.00 46.43 177 LEU A N 1
ATOM 756 C CA . LEU A 1 127 ? 11.221 -43.660 -2.659 1.00 49.00 177 LEU A CA 1
ATOM 757 C C . LEU A 1 127 ? 12.378 -43.624 -3.682 1.00 49.24 177 LEU A C 1
ATOM 758 O O . LEU A 1 127 ? 13.246 -44.500 -3.726 1.00 47.99 177 LEU A O 1
ATOM 763 N N . ALA A 1 128 ? 12.384 -42.523 -4.429 1.00 48.88 178 ALA A N 1
ATOM 764 C CA . ALA A 1 128 ? 13.066 -42.314 -5.704 1.00 41.27 178 ALA A CA 1
ATOM 765 C C . ALA A 1 128 ? 14.238 -43.220 -6.093 1.00 40.96 178 ALA A C 1
ATOM 766 O O . ALA A 1 128 ? 15.274 -43.253 -5.433 1.00 48.46 178 ALA A O 1
ATOM 768 N N . GLN A 1 129 ? 14.052 -43.913 -7.216 1.00 39.26 179 GLN A N 1
ATOM 769 C CA . GLN A 1 129 ? 15.101 -44.652 -7.906 1.00 37.18 179 GLN A CA 1
ATOM 770 C C . GLN A 1 129 ? 15.265 -44.112 -9.329 1.00 31.75 179 GLN A C 1
ATOM 771 O O . GLN A 1 129 ? 14.287 -43.724 -9.973 1.00 32.98 179 GLN A O 1
ATOM 777 N N . PHE A 1 130 ? 16.504 -44.087 -9.811 1.00 32.20 180 PHE A N 1
ATOM 778 C CA . PHE A 1 130 ? 16.816 -43.519 -11.118 1.00 28.81 180 PHE A CA 1
ATOM 779 C C . PHE A 1 130 ? 17.709 -44.464 -11.906 1.00 33.21 180 PHE A C 1
ATOM 780 O O . PHE A 1 130 ? 18.728 -44.936 -11.398 1.00 39.49 180 PHE A O 1
ATOM 788 N N . LYS A 1 131 ? 17.331 -44.738 -13.147 1.00 29.40 181 LYS A N 1
ATOM 789 C CA . LYS A 1 131 ? 18.096 -45.660 -13.975 1.00 33.25 181 LYS A CA 1
ATOM 790 C C . LYS A 1 131 ? 18.391 -45.092 -15.356 1.00 28.68 181 LYS A C 1
ATOM 791 O O . LYS A 1 131 ? 17.475 -44.793 -16.119 1.00 28.67 181 LYS A O 1
ATOM 797 N N . PHE A 1 132 ? 19.672 -44.956 -15.678 1.00 25.45 182 PHE A N 1
ATOM 798 C CA . PHE A 1 132 ? 20.083 -44.490 -16.994 1.00 27.35 182 PHE A CA 1
ATOM 799 C C . PHE A 1 132 ? 19.569 -45.429 -18.081 1.00 33.29 182 PHE A C 1
ATOM 800 O O . PHE A 1 132 ? 19.680 -46.649 -17.957 1.00 35.92 182 PHE A O 1
ATOM 808 N N . LEU A 1 133 ? 18.999 -44.861 -19.141 1.00 28.69 183 LEU A N 1
ATOM 809 C CA . LEU A 1 133 ? 18.428 -45.666 -20.216 1.00 27.84 183 LEU A CA 1
ATOM 810 C C . LEU A 1 133 ? 19.123 -45.446 -21.550 1.00 34.65 183 LEU A C 1
ATOM 811 O O . LEU A 1 133 ? 19.412 -46.401 -22.270 1.00 36.10 183 LEU A O 1
ATOM 816 N N . ALA A 1 134 ? 19.377 -44.186 -21.886 1.00 29.35 184 ALA A N 1
ATOM 817 C CA . ALA A 1 134 ? 19.875 -43.850 -23.212 1.00 28.09 184 ALA A CA 1
ATOM 818 C C . ALA A 1 134 ? 20.464 -42.451 -23.284 1.00 25.67 184 ALA A C 1
ATOM 819 O O . ALA A 1 134 ? 20.099 -41.561 -22.512 1.00 26.86 184 ALA A O 1
ATOM 821 N N . GLU A 1 135 ? 21.370 -42.273 -24.235 1.00 26.67 185 GLU A N 1
ATOM 822 C CA . GLU A 1 135 ? 21.938 -40.974 -24.536 1.00 29.18 185 GLU A CA 1
ATOM 823 C C . GLU A 1 135 ? 21.778 -40.676 -26.022 1.00 35.52 185 GLU A C 1
ATOM 824 O O . GLU A 1 135 ? 21.984 -41.548 -26.871 1.00 30.74 185 GLU A O 1
ATOM 830 N N . SER A 1 136 ? 21.375 -39.445 -26.318 1.00 28.51 186 SER A N 1
ATOM 831 C CA . SER A 1 136 ? 21.239 -38.948 -27.683 1.00 25.40 186 SER A CA 1
ATOM 832 C C . SER A 1 136 ? 22.127 -37.708 -27.849 1.00 28.60 186 SER A C 1
ATOM 833 O O . SER A 1 136 ? 22.204 -36.874 -26.943 1.00 27.64 186 SER A O 1
ATOM 836 N N . GLN A 1 137 ? 22.814 -37.588 -28.981 1.00 25.95 187 GLN A N 1
ATOM 837 C CA . GLN A 1 137 ? 23.677 -36.431 -29.207 1.00 23.45 187 GLN A CA 1
ATOM 838 C C . GLN A 1 137 ? 23.586 -35.945 -30.653 1.00 26.98 187 GLN A C 1
ATOM 839 O O . GLN A 1 137 ? 24.537 -36.064 -31.426 1.00 31.39 187 GLN A O 1
ATOM 845 N N . GLU A 1 138 ? 22.434 -35.387 -31.011 1.00 24.30 188 GLU A N 1
ATOM 846 C CA . GLU A 1 138 ? 22.196 -34.923 -32.374 1.00 22.59 188 GLU A CA 1
ATOM 847 C C . GLU A 1 138 ? 22.715 -33.512 -32.639 1.00 28.42 188 GLU A C 1
ATOM 848 O O . GLU A 1 138 ? 22.817 -33.095 -33.792 1.00 31.40 188 GLU A O 1
ATOM 854 N N . THR A 1 139 ? 23.013 -32.766 -31.577 1.00 22.74 189 THR A N 1
ATOM 855 C CA . THR A 1 139 ? 23.526 -31.403 -31.710 1.00 24.89 189 THR A CA 1
ATOM 856 C C . THR A 1 139 ? 24.778 -31.225 -30.860 1.00 20.65 189 THR A C 1
ATOM 857 O O . THR A 1 139 ? 25.124 -32.108 -30.080 1.00 23.71 189 THR A O 1
ATOM 861 N N . GLU A 1 140 ? 25.436 -30.078 -30.997 1.00 22.48 190 GLU A N 1
ATOM 862 C CA . GLU A 1 140 ? 26.660 -29.803 -30.243 1.00 24.47 190 GLU A CA 1
ATOM 863 C C . GLU A 1 140 ? 26.399 -29.128 -28.895 1.00 25.63 190 GLU A C 1
ATOM 864 O O . GLU A 1 140 ? 27.198 -29.264 -27.968 1.00 26.73 190 GLU A O 1
ATOM 870 N N . GLU A 1 141 ? 25.290 -28.397 -28.784 1.00 21.61 191 GLU A N 1
ATOM 871 C CA . GLU A 1 141 ? 24.980 -27.661 -27.549 1.00 19.51 191 GLU A CA 1
ATOM 872 C C . GLU A 1 141 ? 23.474 -27.524 -27.354 1.00 18.43 191 GLU A C 1
ATOM 873 O O . GLU A 1 141 ? 22.801 -26.933 -28.191 1.00 20.07 191 GLU A O 1
ATOM 879 N N . ILE A 1 142 ? 22.958 -28.047 -26.244 1.00 16.46 192 ILE A N 1
ATOM 880 C CA . ILE A 1 142 ? 21.548 -27.896 -25.878 1.00 17.04 192 ILE A CA 1
ATOM 881 C C . ILE A 1 142 ? 21.301 -26.631 -25.058 1.00 20.10 192 ILE A C 1
ATOM 882 O O . ILE A 1 142 ? 21.907 -26.446 -24.005 1.00 21.40 192 ILE A O 1
ATOM 887 N N . ASN A 1 143 ? 20.385 -25.785 -25.524 1.00 16.72 193 ASN A N 1
ATOM 888 C CA . ASN A 1 143 ? 20.103 -24.510 -24.865 1.00 15.42 193 ASN A CA 1
ATOM 889 C C . ASN A 1 143 ? 18.933 -24.550 -23.887 1.00 17.91 193 ASN A C 1
ATOM 890 O O . ASN A 1 143 ? 18.916 -23.799 -22.907 1.00 18.67 193 ASN A O 1
ATOM 895 N N . TRP A 1 144 ? 17.956 -25.419 -24.149 1.00 14.87 194 TRP A N 1
ATOM 896 C CA . TRP A 1 144 ? 16.761 -25.490 -23.318 1.00 13.79 194 TRP A CA 1
ATOM 897 C C . TRP A 1 144 ? 15.998 -26.780 -23.581 1.00 13.65 194 TRP A C 1
ATOM 898 O O . TRP A 1 144 ? 16.140 -27.382 -24.645 1.00 14.16 194 TRP A O 1
ATOM 909 N N . PHE A 1 145 ? 15.206 -27.178 -22.588 1.00 13.38 195 PHE A N 1
ATOM 910 C CA . PHE A 1 145 ? 14.226 -28.264 -22.680 1.00 13.77 195 PHE A CA 1
ATOM 911 C C . PHE A 1 145 ? 12.839 -27.713 -22.421 1.00 14.09 195 PHE A C 1
ATOM 912 O O . PHE A 1 145 ? 12.681 -26.803 -21.610 1.00 14.81 195 PHE A O 1
ATOM 920 N N . ALA A 1 146 ? 11.822 -28.323 -23.022 1.00 13.39 196 ALA A N 1
ATOM 921 C CA . ALA A 1 146 ? 10.443 -28.039 -22.630 1.00 13.28 196 ALA A CA 1
ATOM 922 C C . ALA A 1 146 ? 9.607 -29.295 -22.797 1.00 13.49 196 ALA A C 1
ATOM 923 O O . ALA A 1 146 ? 9.506 -29.815 -23.913 1.00 13.66 196 ALA A O 1
ATOM 925 N N . PRO A 1 147 ? 9.032 -29.805 -21.704 1.00 15.18 197 PRO A N 1
ATOM 926 C CA . PRO A 1 147 ? 8.186 -30.993 -21.839 1.00 13.96 197 PRO A CA 1
ATOM 927 C C . PRO A 1 147 ? 6.847 -30.632 -22.471 1.00 13.70 197 PRO A C 1
ATOM 928 O O . PRO A 1 147 ? 6.294 -29.563 -22.219 1.00 14.20 197 PRO A O 1
ATOM 932 N N . CYS A 1 148 ? 6.333 -31.535 -23.293 1.00 14.94 198 CYS A N 1
ATOM 933 C CA . CYS A 1 148 ? 5.057 -31.355 -23.947 1.00 15.05 198 CYS A CA 1
ATOM 934 C C . CYS A 1 148 ? 3.902 -31.507 -22.962 1.00 13.84 198 CYS A C 1
ATOM 935 O O . CYS A 1 148 ? 3.798 -32.531 -22.308 1.00 14.85 198 CYS A O 1
ATOM 938 N N . PRO A 1 149 ? 3.019 -30.498 -22.863 1.00 12.69 199 PRO A N 1
ATOM 939 C CA . PRO A 1 149 ? 1.881 -30.615 -21.943 1.00 12.94 199 PRO A CA 1
ATOM 940 C C . PRO A 1 149 ? 0.654 -31.352 -22.511 1.00 18.59 199 PRO A C 1
ATOM 941 O O . PRO A 1 149 ? -0.352 -31.443 -21.799 1.00 23.40 199 PRO A O 1
ATOM 945 N N . SER A 1 150 ? 0.707 -31.836 -23.749 1.00 14.09 200 SER A N 1
ATOM 946 C CA . SER A 1 150 ? -0.443 -32.576 -24.313 1.00 15.62 200 SER A CA 1
ATOM 947 C C . SER A 1 150 ? -0.683 -33.869 -23.553 1.00 21.19 200 SER A C 1
ATOM 948 O O . SER A 1 150 ? 0.213 -34.704 -23.460 1.00 19.82 200 SER A O 1
ATOM 951 N N . PRO A 1 151 ? -1.906 -34.061 -23.043 1.00 22.97 201 PRO A N 1
ATOM 952 C CA . PRO A 1 151 ? -2.174 -35.341 -22.380 1.00 26.04 201 PRO A CA 1
ATOM 953 C C . PRO A 1 151 ? -2.152 -36.494 -23.385 1.00 22.51 201 PRO A C 1
ATOM 954 O O . PRO A 1 151 ? -1.965 -37.646 -22.999 1.00 26.43 201 PRO A O 1
ATOM 958 N N . ASP A 1 152 ? -2.286 -36.165 -24.660 1.00 20.11 202 ASP A N 1
ATOM 959 C CA . ASP A 1 152 ? -2.318 -37.160 -25.723 1.00 19.36 202 ASP A CA 1
ATOM 960 C C . ASP A 1 152 ? -0.937 -37.737 -26.042 1.00 15.83 202 ASP A C 1
ATOM 961 O O . ASP A 1 152 ? -0.829 -38.809 -26.657 1.00 16.44 202 ASP A O 1
ATOM 966 N N . HIS A 1 153 ? 0.117 -37.048 -25.611 1.00 14.80 203 HIS A N 1
ATOM 967 C CA . HIS A 1 153 ? 1.484 -37.441 -25.956 1.00 14.44 203 HIS A CA 1
ATOM 968 C C . HIS A 1 153 ? 2.401 -37.392 -24.761 1.00 14.71 203 HIS A C 1
ATOM 969 O O . HIS A 1 153 ? 3.302 -36.544 -24.697 1.00 15.25 203 HIS A O 1
ATOM 976 N N . PRO A 1 154 ? 2.194 -38.316 -23.817 1.00 13.97 204 PRO A N 1
ATOM 977 C CA . PRO A 1 154 ? 3.024 -38.348 -22.613 1.00 16.26 204 PRO A CA 1
ATOM 978 C C . PRO A 1 154 ? 4.495 -38.573 -22.919 1.00 16.47 204 PRO A C 1
ATOM 979 O O . PRO A 1 154 ? 4.857 -39.160 -23.940 1.00 17.59 204 PRO A O 1
ATOM 983 N N . ASN A 1 155 ? 5.340 -38.053 -22.032 1.00 16.42 205 ASN A N 1
ATOM 984 C CA . ASN A 1 155 ? 6.779 -38.273 -22.099 1.00 15.92 205 ASN A CA 1
ATOM 985 C C . ASN A 1 155 ? 7.398 -37.805 -23.410 1.00 15.09 205 ASN A C 1
ATOM 986 O O . ASN A 1 155 ? 8.318 -38.425 -23.947 1.00 16.57 205 ASN A O 1
ATOM 991 N N . THR A 1 156 ? 6.880 -36.686 -23.910 1.00 15.66 206 THR A N 1
ATOM 992 C CA . THR A 1 156 ? 7.427 -36.027 -25.077 1.00 15.20 206 THR A CA 1
ATOM 993 C C . THR A 1 156 ? 8.131 -34.751 -24.634 1.00 13.29 206 THR A C 1
ATOM 994 O O . THR A 1 156 ? 7.629 -34.028 -23.760 1.00 15.97 206 THR A O 1
ATOM 998 N N . ILE A 1 157 ? 9.314 -34.516 -25.192 1.00 14.60 207 ILE A N 1
ATOM 999 C CA . ILE A 1 157 ? 10.137 -33.365 -24.813 1.00 14.46 207 ILE A CA 1
ATOM 1000 C C . ILE A 1 157 ? 10.689 -32.665 -26.045 1.00 15.62 207 ILE A C 1
ATOM 1001 O O . ILE A 1 157 ? 11.018 -33.311 -27.046 1.00 18.31 207 ILE A O 1
ATOM 1006 N N . ALA A 1 158 ? 10.791 -31.341 -25.970 1.00 14.75 208 ALA A N 1
ATOM 1007 C CA . ALA A 1 158 ? 11.448 -30.561 -26.990 1.00 14.23 208 ALA A CA 1
ATOM 1008 C C . ALA A 1 158 ? 12.731 -29.977 -26.459 1.00 14.13 208 ALA A C 1
ATOM 1009 O O . ALA A 1 158 ? 12.864 -29.715 -25.256 1.00 15.37 208 ALA A O 1
ATOM 1011 N N . LEU A 1 159 ? 13.654 -29.737 -27.374 1.00 14.05 209 LEU A N 1
ATOM 1012 C CA . LEU A 1 159 ? 14.856 -28.967 -27.067 1.00 13.97 209 LEU A CA 1
ATOM 1013 C C . LEU A 1 159 ? 15.204 -28.045 -28.220 1.00 15.92 209 LEU A C 1
ATOM 1014 O O . LEU A 1 159 ? 14.804 -28.271 -29.365 1.00 15.43 209 LEU A O 1
ATOM 1019 N N . GLY A 1 160 ? 15.980 -27.013 -27.921 1.00 13.97 210 GLY A N 1
ATOM 1020 C CA . GLY A 1 160 ? 16.536 -26.155 -28.946 1.00 14.08 210 GLY A CA 1
ATOM 1021 C C . GLY A 1 160 ? 18.035 -26.102 -28.771 1.00 14.29 210 GLY A C 1
ATOM 1022 O O . GLY A 1 160 ? 18.521 -26.227 -27.645 1.00 15.83 210 GLY A O 1
ATOM 1023 N N . ALA A 1 161 ? 18.761 -25.922 -29.870 1.00 16.03 211 ALA A N 1
ATOM 1024 C CA . ALA A 1 161 ? 20.222 -26.035 -29.844 1.00 17.98 211 ALA A CA 1
ATOM 1025 C C . ALA A 1 161 ? 20.948 -24.830 -30.435 1.00 17.12 211 ALA A C 1
ATOM 1026 O O . ALA A 1 161 ? 20.335 -23.951 -31.038 1.00 16.53 211 ALA A O 1
ATOM 1028 N N . SER A 1 162 ? 22.271 -24.808 -30.270 1.00 18.66 212 SER A N 1
ATOM 1029 C CA . SER A 1 162 ? 23.085 -23.679 -30.718 1.00 18.84 212 SER A CA 1
ATOM 1030 C C . SER A 1 162 ? 23.147 -23.549 -32.239 1.00 18.50 212 SER A C 1
ATOM 1031 O O . SER A 1 162 ? 23.440 -22.464 -32.756 1.00 20.69 212 SER A O 1
ATOM 1034 N N . ASP A 1 163 ? 22.861 -24.637 -32.954 1.00 18.23 213 ASP A N 1
ATOM 1035 C CA . ASP A 1 163 ? 22.812 -24.587 -34.421 1.00 22.01 213 ASP A CA 1
ATOM 1036 C C . ASP A 1 163 ? 21.445 -24.146 -34.944 1.00 21.08 213 ASP A C 1
ATOM 1037 O O . ASP A 1 163 ? 21.203 -24.140 -36.150 1.00 23.05 213 ASP A O 1
ATOM 1042 N N . GLY A 1 164 ? 20.552 -23.775 -34.030 1.00 18.19 214 GLY A N 1
ATOM 1043 C CA . GLY A 1 164 ? 19.248 -23.279 -34.418 1.00 18.23 214 GLY A CA 1
ATOM 1044 C C . GLY A 1 164 ? 18.212 -24.372 -34.521 1.00 16.74 214 GLY A C 1
ATOM 1045 O O . GLY A 1 164 ? 17.036 -24.094 -34.715 1.00 17.77 214 GLY A O 1
ATOM 1046 N N . SER A 1 165 ? 18.646 -25.623 -34.398 1.00 16.50 215 SER A N 1
ATOM 1047 C CA . SER A 1 165 ? 17.712 -26.731 -34.591 1.00 17.89 215 SER A CA 1
ATOM 1048 C C . SER A 1 165 ? 16.823 -26.947 -33.369 1.00 16.47 215 SER A C 1
ATOM 1049 O O . SER A 1 165 ? 17.171 -26.596 -32.243 1.00 16.99 215 SER A O 1
ATOM 1052 N N . VAL A 1 166 ? 15.650 -27.510 -33.631 1.00 15.49 216 VAL A N 1
ATOM 1053 C CA . VAL A 1 166 ? 14.686 -27.828 -32.604 1.00 15.12 216 VAL A CA 1
ATOM 1054 C C . VAL A 1 166 ? 14.295 -29.279 -32.795 1.00 15.31 216 VAL A C 1
ATOM 1055 O O . VAL A 1 166 ? 13.891 -29.675 -33.891 1.00 17.71 216 VAL A O 1
ATOM 1059 N N . TRP A 1 167 ? 14.453 -30.069 -31.736 1.00 15.89 217 TRP A N 1
ATOM 1060 C CA . TRP A 1 167 ? 14.170 -31.500 -31.762 1.00 15.45 217 TRP A CA 1
ATOM 1061 C C . TRP A 1 167 ? 13.034 -31.834 -30.813 1.00 17.15 217 TRP A C 1
ATOM 1062 O O . TRP A 1 167 ? 12.966 -31.305 -29.696 1.00 16.47 217 TRP A O 1
ATOM 1073 N N . VAL A 1 168 ? 12.136 -32.711 -31.248 1.00 15.08 218 VAL A N 1
ATOM 1074 C CA . VAL A 1 168 ? 11.093 -33.225 -30.382 1.00 13.73 218 VAL A CA 1
ATOM 1075 C C . VAL A 1 168 ? 11.247 -34.737 -30.275 1.00 16.29 218 VAL A C 1
ATOM 1076 O O . VAL A 1 168 ? 11.272 -35.425 -31.293 1.00 15.95 218 VAL A O 1
ATOM 1080 N N . PHE A 1 169 ? 11.382 -35.235 -29.048 1.00 16.00 219 PHE A N 1
ATOM 1081 C CA . PHE A 1 169 ? 11.590 -36.658 -28.803 1.00 14.40 219 PHE A CA 1
ATOM 1082 C C . PHE A 1 169 ? 10.456 -37.212 -27.982 1.00 15.58 219 PHE A C 1
ATOM 1083 O O . PHE A 1 169 ? 9.916 -36.518 -27.115 1.00 16.74 219 PHE A O 1
ATOM 1091 N N . THR A 1 170 ? 10.125 -38.483 -28.208 1.00 15.82 220 THR A N 1
ATOM 1092 C CA . THR A 1 170 ? 9.208 -39.161 -27.310 1.00 17.86 220 THR A CA 1
ATOM 1093 C C . THR A 1 170 ? 9.923 -40.350 -26.673 1.00 17.99 220 THR A C 1
ATOM 1094 O O . THR A 1 170 ? 10.633 -41.090 -27.349 1.00 19.90 220 THR A O 1
ATOM 1098 N N . LEU A 1 171 ? 9.757 -40.474 -25.360 1.00 17.62 221 LEU A N 1
ATOM 1099 C CA . LEU A 1 171 ? 10.454 -41.478 -24.563 1.00 17.92 221 LEU A CA 1
ATOM 1100 C C . LEU A 1 171 ? 9.483 -42.630 -24.356 1.00 23.54 221 LEU A C 1
ATOM 1101 O O . LEU A 1 171 ? 8.567 -42.552 -23.542 1.00 22.56 221 LEU A O 1
ATOM 1106 N N . ASP A 1 172 ? 9.671 -43.681 -25.149 1.00 32.23 222 ASP A N 1
ATOM 1107 C CA . ASP A 1 172 ? 8.702 -44.768 -25.241 1.00 30.61 222 ASP A CA 1
ATOM 1108 C C . ASP A 1 172 ? 9.375 -46.062 -25.688 1.00 36.13 222 ASP A C 1
ATOM 1109 O O . ASP A 1 172 ? 10.163 -46.070 -26.638 1.00 41.63 222 ASP A O 1
ATOM 1114 N N . ALA A 1 173 ? 9.064 -47.140 -24.968 1.00 47.87 223 ALA A N 1
ATOM 1115 C CA . ALA A 1 173 ? 9.335 -48.516 -25.395 1.00 46.60 223 ALA A CA 1
ATOM 1116 C C . ALA A 1 173 ? 10.806 -48.899 -25.397 1.00 51.56 223 ALA A C 1
ATOM 1117 O O . ALA A 1 173 ? 11.138 -50.057 -25.664 1.00 53.97 223 ALA A O 1
ATOM 1119 N N . ASN A 1 178 ? 15.503 -49.096 -28.600 1.00 41.45 228 ASN A N 1
ATOM 1120 C CA . ASN A 1 178 ? 15.428 -47.736 -29.123 1.00 45.02 228 ASN A CA 1
ATOM 1121 C C . ASN A 1 178 ? 14.364 -46.925 -28.392 1.00 33.05 228 ASN A C 1
ATOM 1122 O O . ASN A 1 178 ? 13.337 -46.569 -28.979 1.00 39.86 228 ASN A O 1
ATOM 1127 N N . PRO A 1 179 ? 14.615 -46.626 -27.106 1.00 40.37 229 PRO A N 1
ATOM 1128 C CA . PRO A 1 179 ? 13.655 -45.956 -26.223 1.00 39.03 229 PRO A CA 1
ATOM 1129 C C . PRO A 1 179 ? 13.453 -44.486 -26.584 1.00 30.36 229 PRO A C 1
ATOM 1130 O O . PRO A 1 179 ? 12.528 -43.861 -26.082 1.00 30.13 229 PRO A O 1
ATOM 1134 N N . VAL A 1 180 ? 14.300 -43.944 -27.449 1.00 25.81 230 VAL A N 1
ATOM 1135 C CA . VAL A 1 180 ? 14.141 -42.550 -27.852 1.00 26.59 230 VAL A CA 1
ATOM 1136 C C . VAL A 1 180 ? 13.689 -42.431 -29.325 1.00 27.77 230 VAL A C 1
ATOM 1137 O O . VAL A 1 180 ? 14.491 -42.578 -30.240 1.00 37.44 230 VAL A O 1
ATOM 1141 N N . GLN A 1 181 ? 12.390 -42.186 -29.522 1.00 24.60 231 GLN A N 1
ATOM 1142 C CA . GLN A 1 181 ? 11.769 -41.711 -30.783 1.00 26.36 231 GLN A CA 1
ATOM 1143 C C . GLN A 1 181 ? 12.047 -40.271 -31.113 1.00 21.99 231 GLN A C 1
ATOM 1144 O O . GLN A 1 181 ? 11.852 -39.385 -30.283 1.00 20.47 231 GLN A O 1
ATOM 1150 N N . ILE A 1 182 ? 12.379 -40.032 -32.366 1.00 18.83 232 ILE A N 1
ATOM 1151 C CA . ILE A 1 182 ? 12.399 -38.687 -32.881 1.00 20.22 232 ILE A CA 1
ATOM 1152 C C . ILE A 1 182 ? 11.062 -38.333 -33.540 1.00 21.14 232 ILE A C 1
ATOM 1153 O O . ILE A 1 182 ? 10.710 -38.889 -34.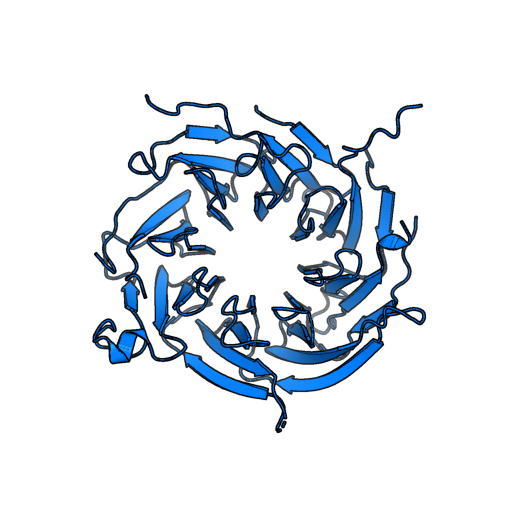586 1.00 22.32 232 ILE A O 1
ATOM 1158 N N . VAL A 1 183 ? 10.310 -37.416 -32.933 1.00 15.83 233 VAL A N 1
ATOM 1159 C CA . VAL A 1 183 ? 9.037 -36.964 -33.503 1.00 15.48 233 VAL A CA 1
ATOM 1160 C C . VAL A 1 183 ? 9.257 -35.921 -34.595 1.00 17.24 233 VAL A C 1
ATOM 1161 O O . VAL A 1 183 ? 8.641 -35.982 -35.667 1.00 17.33 233 VAL A O 1
ATOM 1165 N N . GLN A 1 184 ? 10.130 -34.955 -34.313 1.00 16.00 234 GLN A N 1
ATOM 1166 C CA . GLN A 1 184 ? 10.485 -33.903 -35.261 1.00 17.75 234 GLN A CA 1
ATOM 1167 C C . GLN A 1 184 ? 11.924 -33.467 -35.095 1.00 17.21 234 GLN A C 1
ATOM 1168 O O . GLN A 1 184 ? 12.473 -33.524 -33.994 1.00 17.27 234 GLN A O 1
ATOM 1174 N N . SER A 1 185 ? 12.521 -33.022 -36.194 1.00 17.69 235 SER A N 1
ATOM 1175 C CA . SER A 1 185 ? 13.794 -32.315 -36.153 1.00 18.61 235 SER A CA 1
ATOM 1176 C C . SER A 1 185 ? 13.700 -31.167 -37.145 1.00 23.49 235 SER A C 1
ATOM 1177 O O . SER A 1 185 ? 13.599 -31.381 -38.356 1.00 25.05 235 SER A O 1
ATOM 1180 N N . TYR A 1 186 ? 13.703 -29.948 -36.620 1.00 17.84 236 TYR A N 1
ATOM 1181 C CA . TYR A 1 186 ? 13.515 -28.747 -37.423 1.00 17.85 236 TYR A CA 1
ATOM 1182 C C . TYR A 1 186 ? 14.794 -27.945 -37.541 1.00 18.31 236 TYR A C 1
ATOM 1183 O O . TYR A 1 186 ? 15.543 -27.827 -36.567 1.00 18.19 236 TYR A O 1
ATOM 1192 N N . PHE A 1 187 ? 15.026 -27.371 -38.718 1.00 19.21 237 PHE A N 1
ATOM 1193 C CA . PHE A 1 187 ? 16.242 -26.620 -38.994 1.00 18.23 237 PHE A CA 1
ATOM 1194 C C . PHE A 1 187 ? 15.922 -25.296 -39.663 1.00 22.16 237 PHE A C 1
ATOM 1195 O O . PHE A 1 187 ? 16.537 -24.920 -40.663 1.00 26.69 237 PHE A O 1
ATOM 1203 N N . LEU A 1 188 ? 14.961 -24.580 -39.101 1.00 18.68 238 LEU A N 1
ATOM 1204 C CA . LEU A 1 188 ? 14.497 -23.331 -39.695 1.00 20.30 238 LEU A CA 1
ATOM 1205 C C . LEU A 1 188 ? 15.252 -22.109 -39.172 1.00 21.17 238 LEU A C 1
ATOM 1206 O O . LEU A 1 188 ? 15.584 -21.222 -39.955 1.00 21.92 238 LEU A O 1
ATOM 1211 N N . HIS A 1 189 ? 15.515 -22.040 -37.864 1.00 18.66 239 HIS A N 1
ATOM 1212 C CA . HIS A 1 189 ? 16.363 -20.964 -37.340 1.00 18.49 239 HIS A CA 1
ATOM 1213 C C . HIS A 1 189 ? 17.756 -21.073 -37.952 1.00 20.10 239 HIS A C 1
ATOM 1214 O O . HIS A 1 189 ? 18.229 -22.180 -38.189 1.00 21.31 239 HIS A O 1
ATOM 1221 N N . THR A 1 190 ? 18.412 -19.936 -38.172 1.00 19.93 240 THR A N 1
ATOM 1222 C CA . THR A 1 190 ? 19.760 -19.922 -38.755 1.00 19.92 240 THR A CA 1
ATOM 1223 C C . THR A 1 190 ? 20.829 -19.482 -37.756 1.00 28.50 240 THR A C 1
ATOM 1224 O O . THR A 1 190 ? 22.012 -19.418 -38.091 1.00 26.80 240 THR A O 1
ATOM 1228 N N . GLY A 1 191 ? 20.406 -19.164 -36.538 1.00 21.68 241 GLY A N 1
ATOM 1229 C CA . GLY A 1 191 ? 21.316 -18.881 -35.444 1.00 23.43 241 GLY A CA 1
ATOM 1230 C C . GLY A 1 191 ? 20.813 -19.619 -34.216 1.00 21.85 241 GLY A C 1
ATOM 1231 O O . GLY A 1 191 ? 19.764 -20.258 -34.275 1.00 20.14 241 GLY A O 1
ATOM 1232 N N . PRO A 1 192 ? 21.545 -19.526 -33.095 1.00 19.63 242 PRO A N 1
ATOM 1233 C CA . PRO A 1 192 ? 21.173 -20.240 -31.866 1.00 18.19 242 PRO A CA 1
ATOM 1234 C C . PRO A 1 192 ? 19.694 -20.107 -31.514 1.00 15.52 242 PRO A C 1
ATOM 1235 O O . PRO A 1 192 ? 19.124 -19.016 -31.568 1.00 18.40 242 PRO A O 1
ATOM 1239 N N . CYS A 1 193 ? 19.076 -21.235 -31.187 1.00 16.30 243 CYS A N 1
ATOM 1240 C CA . CYS A 1 193 ? 17.699 -21.240 -30.721 1.00 16.74 243 CYS A CA 1
ATOM 1241 C C . CYS A 1 193 ? 17.698 -21.006 -29.215 1.00 15.69 243 CYS A C 1
ATOM 1242 O O . CYS A 1 193 ? 18.177 -21.842 -28.442 1.00 16.92 243 CYS A O 1
ATOM 1245 N N . THR A 1 194 ? 17.182 -19.855 -28.807 1.00 15.26 244 THR A N 1
ATOM 1246 C CA . THR A 1 194 ? 17.390 -19.359 -27.450 1.00 16.45 244 THR A CA 1
ATOM 1247 C C . THR A 1 194 ? 16.309 -19.768 -26.459 1.00 14.81 244 THR A C 1
ATOM 1248 O O . THR A 1 194 ? 16.560 -19.816 -25.253 1.00 16.44 244 THR A O 1
ATOM 1252 N N . ALA A 1 195 ? 15.106 -20.052 -26.959 1.00 13.65 245 ALA A N 1
ATOM 1253 C CA . ALA A 1 195 ? 13.984 -20.382 -26.084 1.00 12.68 245 ALA A CA 1
ATOM 1254 C C . ALA A 1 195 ? 12.876 -21.084 -26.841 1.00 14.07 245 ALA A C 1
ATOM 1255 O O . ALA A 1 195 ? 12.737 -20.920 -28.060 1.00 15.21 245 ALA A O 1
ATOM 1257 N N . GLY A 1 196 ? 12.065 -21.828 -26.094 1.00 13.06 246 GLY A N 1
ATOM 1258 C CA . GLY A 1 196 ? 10.911 -22.527 -26.635 1.00 12.67 246 GLY A CA 1
ATOM 1259 C C . GLY A 1 196 ? 9.781 -22.612 -25.638 1.00 13.44 246 GLY A C 1
ATOM 1260 O O . GLY A 1 196 ? 10.004 -22.641 -24.429 1.00 16.07 246 GLY A O 1
ATOM 1261 N N . ALA A 1 197 ? 8.555 -22.659 -26.150 1.00 12.88 247 ALA A N 1
ATOM 1262 C CA . ALA A 1 197 ? 7.373 -22.798 -25.319 1.00 12.10 247 ALA A CA 1
ATOM 1263 C C . ALA A 1 197 ? 6.286 -23.514 -26.084 1.00 13.72 247 ALA A C 1
ATOM 1264 O O . ALA A 1 197 ? 6.013 -23.204 -27.240 1.00 14.74 247 ALA A O 1
ATOM 1266 N N . TRP A 1 198 ? 5.650 -24.462 -25.419 1.00 13.24 248 TRP A N 1
ATOM 1267 C CA . TRP A 1 198 ? 4.508 -25.136 -26.022 1.00 14.45 248 TRP A CA 1
ATOM 1268 C C . TRP A 1 198 ? 3.240 -24.337 -25.828 1.00 13.85 248 TRP A C 1
ATOM 1269 O O . TRP A 1 198 ? 3.090 -23.631 -24.831 1.00 15.50 248 TRP A O 1
ATOM 1280 N N . SER A 1 199 ? 2.299 -24.487 -26.753 1.00 14.72 249 SER A N 1
ATOM 1281 C CA . SER A 1 199 ? 0.936 -24.068 -26.460 1.00 14.50 249 SER A CA 1
ATOM 1282 C C . SER A 1 199 ? 0.353 -24.965 -25.358 1.00 15.65 249 SER A C 1
ATOM 1283 O O . SER A 1 199 ? 0.786 -26.104 -25.195 1.00 15.65 249 SER A O 1
ATOM 1286 N N . PRO A 1 200 ? -0.631 -24.467 -24.601 1.00 16.04 250 PRO A N 1
ATOM 1287 C CA . PRO A 1 200 ? -1.197 -25.264 -23.504 1.00 16.62 250 PRO A CA 1
ATOM 1288 C C . PRO A 1 200 ? -1.776 -26.611 -23.941 1.00 16.30 250 PRO A C 1
ATOM 1289 O O . PRO A 1 200 ? -1.722 -27.552 -23.140 1.00 19.47 250 PRO A O 1
ATOM 1293 N N . ASP A 1 201 ? -2.286 -26.725 -25.165 1.00 14.64 251 ASP A N 1
ATOM 1294 C CA . ASP A 1 201 ? -2.780 -28.026 -25.618 1.00 15.71 251 ASP A CA 1
ATOM 1295 C C . ASP A 1 201 ? -1.658 -28.939 -26.120 1.00 16.90 251 ASP A C 1
ATOM 1296 O O . ASP A 1 201 ? -1.902 -30.080 -26.507 1.00 16.93 251 ASP A O 1
ATOM 1301 N N . GLY A 1 202 ? -0.424 -28.445 -26.093 1.00 14.16 252 GLY A N 1
ATOM 1302 C CA . GLY A 1 202 ? 0.721 -29.244 -26.494 1.00 14.70 252 GLY A CA 1
ATOM 1303 C C . GLY A 1 202 ? 0.819 -29.550 -27.978 1.00 14.99 252 GLY A C 1
ATOM 1304 O O . GLY A 1 202 ? 1.638 -30.374 -28.380 1.00 15.40 252 GLY A O 1
ATOM 1305 N N . LEU A 1 203 ? 0.004 -28.907 -28.810 1.00 13.70 253 LEU A N 1
ATOM 1306 C CA . LEU A 1 203 ? 0.029 -29.198 -30.242 1.00 14.59 253 LEU A CA 1
ATOM 1307 C C . LEU A 1 203 ? 0.984 -28.312 -31.033 1.00 13.44 253 LEU A C 1
ATOM 1308 O O . LEU A 1 203 ? 1.426 -28.673 -32.122 1.00 15.66 253 LEU A O 1
ATOM 1313 N N . LEU A 1 204 ? 1.293 -27.140 -30.486 1.00 13.95 254 LEU A N 1
ATOM 1314 C CA . LEU A 1 204 ? 2.181 -26.189 -31.132 1.00 14.62 254 LEU A CA 1
ATOM 1315 C C . LEU A 1 204 ? 3.409 -25.949 -30.268 1.00 13.43 254 LEU A C 1
ATOM 1316 O O . LEU A 1 204 ? 3.317 -25.935 -29.037 1.00 15.00 254 LEU A O 1
ATOM 1321 N N . LEU A 1 205 ? 4.543 -25.742 -30.917 1.00 13.22 255 LEU A N 1
ATOM 1322 C CA . LEU A 1 205 ? 5.791 -25.443 -30.227 1.00 13.24 255 LEU A CA 1
ATOM 1323 C C . LEU A 1 205 ? 6.378 -24.177 -30.827 1.00 13.54 255 LEU A C 1
ATOM 1324 O O . LEU A 1 205 ? 6.741 -24.153 -32.001 1.00 13.88 255 LEU A O 1
ATOM 1329 N N . ALA A 1 206 ? 6.453 -23.118 -30.021 1.00 13.32 256 ALA A N 1
ATOM 1330 C CA . ALA A 1 206 ? 6.995 -21.843 -30.473 1.00 14.93 256 ALA A CA 1
ATOM 1331 C C . ALA A 1 206 ? 8.432 -21.684 -30.028 1.00 15.02 256 ALA A C 1
ATOM 1332 O O . ALA A 1 206 ? 8.725 -21.807 -28.843 1.00 14.96 256 ALA A O 1
ATOM 1334 N N . THR A 1 207 ? 9.324 -21.428 -30.975 1.00 13.61 257 THR A N 1
ATOM 1335 C CA . THR A 1 207 ? 10.733 -21.223 -30.645 1.00 13.69 257 THR A CA 1
ATOM 1336 C C . THR A 1 207 ? 11.274 -19.962 -31.296 1.00 14.31 257 THR A C 1
ATOM 1337 O O . THR A 1 207 ? 10.787 -19.505 -32.341 1.00 15.12 257 THR A O 1
ATOM 1341 N N . VAL A 1 208 ? 12.274 -19.387 -30.646 1.00 14.65 258 VAL A N 1
ATOM 1342 C CA . VAL A 1 208 ? 12.869 -18.133 -31.099 1.00 16.55 258 VAL A CA 1
ATOM 1343 C C . VAL A 1 208 ? 14.378 -18.248 -31.159 1.00 16.00 258 VAL A C 1
ATOM 1344 O O . VAL A 1 208 ? 14.962 -19.163 -30.583 1.00 15.01 258 VAL A O 1
ATOM 1348 N N . SER A 1 209 ? 15.000 -17.298 -31.855 1.00 15.75 259 SER A N 1
ATOM 1349 C CA . SER A 1 209 ? 16.421 -17.372 -32.164 1.00 15.66 259 SER A CA 1
ATOM 1350 C C . SER A 1 209 ? 17.106 -16.017 -32.089 1.00 15.99 259 SER A C 1
ATOM 1351 O O . SER A 1 209 ? 16.471 -14.974 -32.283 1.00 16.32 259 SER A O 1
ATOM 1354 N N . GLU A 1 210 ? 18.407 -16.057 -31.797 1.00 17.83 260 GLU A N 1
ATOM 1355 C CA . GLU A 1 210 ? 19.282 -14.890 -31.920 1.00 16.94 260 GLU A CA 1
ATOM 1356 C C . GLU A 1 210 ? 19.199 -14.250 -33.304 1.00 21.67 260 GLU A C 1
ATOM 1357 O O . GLU A 1 210 ? 19.474 -13.065 -33.449 1.00 21.31 260 GLU A O 1
ATOM 1363 N N . ASP A 1 211 ? 18.819 -15.030 -34.314 1.00 20.14 261 ASP A N 1
ATOM 1364 C CA . ASP A 1 211 ? 18.756 -14.528 -35.690 1.00 18.75 261 ASP A CA 1
ATOM 1365 C C . ASP A 1 211 ? 17.460 -13.758 -35.971 1.00 19.96 261 ASP A C 1
ATOM 1366 O O . ASP A 1 211 ? 17.211 -13.343 -37.106 1.00 20.23 261 ASP A O 1
ATOM 1371 N N . GLU A 1 212 ? 16.650 -13.590 -34.919 1.00 17.77 262 GLU A N 1
ATOM 1372 C CA . GLU A 1 212 ? 15.436 -12.763 -34.889 1.00 16.31 262 GLU A CA 1
ATOM 1373 C C . GLU A 1 212 ? 14.187 -13.485 -35.405 1.00 16.31 262 GLU A C 1
ATOM 1374 O O . GLU A 1 212 ? 13.113 -12.890 -35.472 1.00 18.97 262 GLU A O 1
ATOM 1380 N N . SER A 1 213 ? 14.305 -14.776 -35.720 1.00 16.65 263 SER A N 1
ATOM 1381 C CA . SER A 1 213 ? 13.133 -15.506 -36.213 1.00 16.06 263 SER A CA 1
ATOM 1382 C C . SER A 1 213 ? 12.311 -16.191 -35.113 1.00 17.29 263 SER A C 1
ATOM 1383 O O . SER A 1 213 ? 12.821 -16.553 -34.040 1.00 16.93 263 SER A O 1
ATOM 1386 N N . LEU A 1 214 ? 11.022 -16.326 -35.410 1.00 16.80 264 LEU A N 1
ATOM 1387 C CA . LEU A 1 214 ? 10.051 -17.083 -34.626 1.00 16.46 264 LEU A CA 1
ATOM 1388 C C . LEU A 1 214 ? 9.437 -18.142 -35.520 1.00 16.80 264 LEU A C 1
ATOM 1389 O O . LEU A 1 214 ? 8.957 -17.816 -36.596 1.00 16.15 264 LEU A O 1
ATOM 1394 N N . HIS A 1 215 ? 9.451 -19.396 -35.085 1.00 14.98 265 HIS A N 1
ATOM 1395 C CA . HIS A 1 215 ? 8.741 -20.457 -35.787 1.00 14.07 265 HIS A CA 1
ATOM 1396 C C . HIS A 1 215 ? 7.851 -21.183 -34.803 1.00 16.06 265 HIS A C 1
ATOM 1397 O O . HIS A 1 215 ? 8.262 -21.467 -33.672 1.00 16.57 265 HIS A O 1
ATOM 1404 N N . VAL A 1 216 ? 6.626 -21.474 -35.224 1.00 14.58 266 VAL A N 1
ATOM 1405 C CA . VAL A 1 216 ? 5.698 -22.192 -34.377 1.00 15.34 266 VAL A CA 1
ATOM 1406 C C . VAL A 1 216 ? 5.331 -23.494 -35.083 1.00 15.71 266 VAL A C 1
ATOM 1407 O O . VAL A 1 216 ? 4.593 -23.489 -36.067 1.00 17.34 266 VAL A O 1
ATOM 1411 N N . TYR A 1 217 ? 5.867 -24.603 -34.570 1.00 14.52 267 TYR A N 1
ATOM 1412 C CA . TYR A 1 217 ? 5.804 -25.884 -35.274 1.00 15.32 267 TYR A CA 1
ATOM 1413 C C . TYR A 1 217 ? 4.537 -26.650 -35.002 1.00 15.12 267 TYR A C 1
ATOM 1414 O O . TYR A 1 217 ? 4.070 -26.741 -33.867 1.00 15.35 267 TYR A O 1
ATOM 1423 N N . ASP A 1 218 ? 3.996 -27.222 -36.074 1.00 16.77 268 ASP A N 1
ATOM 1424 C CA . ASP A 1 218 ? 2.868 -28.147 -36.019 1.00 15.87 268 ASP A CA 1
ATOM 1425 C C . ASP A 1 218 ? 3.355 -29.551 -35.662 1.00 15.20 268 ASP A C 1
ATOM 1426 O O . ASP A 1 218 ? 3.460 -30.421 -36.533 1.00 16.45 268 ASP A O 1
ATOM 1431 N N . VAL A 1 219 ? 3.657 -29.764 -34.385 1.00 14.62 269 VAL A N 1
ATOM 1432 C CA . VAL A 1 219 ? 4.482 -30.905 -33.993 1.00 14.50 269 VAL A CA 1
ATOM 1433 C C . VAL A 1 219 ? 3.828 -32.257 -34.304 1.00 14.58 269 VAL A C 1
ATOM 1434 O O . VAL A 1 219 ? 4.516 -33.213 -34.695 1.00 15.55 269 VAL A O 1
ATOM 1438 N N . PHE A 1 220 ? 2.513 -32.335 -34.146 1.00 14.56 270 PHE A N 1
ATOM 1439 C CA . PHE A 1 220 ? 1.816 -33.608 -34.314 1.00 14.59 270 PHE A CA 1
ATOM 1440 C C . PHE A 1 220 ? 0.921 -33.662 -35.545 1.00 14.74 270 PHE A C 1
ATOM 1441 O O . PHE A 1 220 ? 0.110 -34.577 -35.671 1.00 16.06 270 PHE A O 1
ATOM 1449 N N . GLY A 1 221 ? 1.072 -32.690 -36.444 1.00 14.27 271 GLY A N 1
ATOM 1450 C CA . GLY A 1 221 ? 0.438 -32.758 -37.755 1.00 15.51 271 GLY A CA 1
ATOM 1451 C C . GLY A 1 221 ? -1.012 -32.309 -37.790 1.00 16.14 271 GLY A C 1
ATOM 1452 O O . GLY A 1 221 ? -1.672 -32.396 -38.837 1.00 16.87 271 GLY A O 1
ATOM 1453 N N . VAL A 1 222 ? -1.534 -31.841 -36.660 1.00 15.00 272 VAL A N 1
ATOM 1454 C CA . VAL A 1 222 ? -2.938 -31.466 -36.591 1.00 15.24 272 VAL A CA 1
ATOM 1455 C C . VAL A 1 222 ? -3.224 -30.241 -37.454 1.00 17.55 272 VAL A C 1
ATOM 1456 O O . VAL A 1 222 ? -4.216 -30.211 -38.199 1.00 18.16 272 VAL A O 1
ATOM 1460 N N . ALA A 1 223 ? -2.374 -29.226 -37.371 1.00 16.46 273 ALA A N 1
ATOM 1461 C CA . ALA A 1 223 ? -2.628 -28.040 -38.171 1.00 14.53 273 ALA A CA 1
ATOM 1462 C C . ALA A 1 223 ? -2.536 -28.343 -39.662 1.00 19.64 273 ALA A C 1
ATOM 1463 O O . ALA A 1 223 ? -3.324 -27.812 -40.442 1.00 19.58 273 ALA A O 1
ATOM 1465 N N . ALA A 1 224 ? -1.605 -29.206 -40.062 1.00 18.56 274 ALA A N 1
ATOM 1466 C CA . ALA A 1 224 ? -1.455 -29.536 -41.477 1.00 18.41 274 ALA A CA 1
ATOM 1467 C C . ALA A 1 224 ? -2.736 -30.175 -42.024 1.00 20.25 274 ALA A C 1
ATOM 1468 O O . ALA A 1 224 ? -3.148 -29.903 -43.157 1.00 22.11 274 ALA A O 1
ATOM 1470 N N . SER A 1 225 ? -3.376 -31.002 -41.207 1.00 17.66 275 SER A N 1
ATOM 1471 C CA . SER A 1 225 ? -4.598 -31.685 -41.617 1.00 20.41 275 SER A CA 1
ATOM 1472 C C . SER A 1 225 ? -5.780 -30.731 -41.720 1.00 23.24 275 SER A C 1
ATOM 1473 O O . SER A 1 225 ? -6.820 -31.081 -42.293 1.00 25.00 275 SER A O 1
ATOM 1476 N N . LYS A 1 226 ? -5.623 -29.536 -41.155 1.00 20.56 276 LYS A N 1
ATOM 1477 C CA . LYS A 1 226 ? -6.673 -28.520 -41.170 1.00 20.88 276 LYS A CA 1
ATOM 1478 C C . LYS A 1 226 ? -6.293 -27.371 -42.101 1.00 20.40 276 LYS A C 1
ATOM 1479 O O . LYS A 1 226 ? -6.920 -26.307 -42.059 1.00 25.05 276 LYS A O 1
ATOM 1485 N N . SER A 1 227 ? -5.271 -27.595 -42.923 1.00 20.94 277 SER A N 1
ATOM 1486 C CA . SER A 1 227 ? -4.765 -26.606 -43.878 1.00 20.93 277 SER A CA 1
ATOM 1487 C C . SER A 1 227 ? -4.408 -25.292 -43.189 1.00 29.00 277 SER A C 1
ATOM 1488 O O . SER A 1 227 ? -4.722 -24.209 -43.685 1.00 29.14 277 SER A O 1
ATOM 1491 N N . LEU A 1 228 ? -3.739 -25.401 -42.043 1.00 21.93 278 LEU A N 1
ATOM 1492 C CA . LEU A 1 228 ? -3.351 -24.234 -41.255 1.00 23.31 278 LEU A CA 1
ATOM 1493 C C . LEU A 1 228 ? -1.837 -24.091 -41.147 1.00 22.75 278 LEU A C 1
ATOM 1494 O O . LEU A 1 228 ? -1.340 -23.373 -40.279 1.00 23.23 278 LEU A O 1
ATOM 1499 N N . VAL A 1 229 ? -1.096 -24.768 -42.019 1.00 20.11 279 VAL A N 1
ATOM 1500 C CA . VAL A 1 229 ? 0.356 -24.615 -42.033 1.00 20.53 279 VAL A CA 1
ATOM 1501 C C . VAL A 1 229 ? 0.808 -23.709 -43.169 1.00 25.36 279 VAL A C 1
ATOM 1502 O O . VAL A 1 229 ? 0.125 -23.585 -44.192 1.00 29.18 279 VAL A O 1
ATOM 1506 N N . THR A 1 230 ? 1.954 -23.064 -42.963 1.00 22.97 280 THR A N 1
ATOM 1507 C CA . THR A 1 230 ? 2.551 -22.170 -43.946 1.00 24.04 280 THR A CA 1
ATOM 1508 C C . THR A 1 230 ? 3.125 -22.951 -45.113 1.00 24.84 280 THR A C 1
ATOM 1509 O O . THR A 1 230 ? 3.058 -24.183 -45.140 1.00 25.85 280 THR A O 1
ATOM 1513 N N . ASP A 1 231 ? 3.716 -22.222 -46.058 1.00 28.59 281 ASP A N 1
ATOM 1514 C CA . ASP A 1 231 ? 4.311 -22.812 -47.253 1.00 32.56 281 ASP A CA 1
ATOM 1515 C C . ASP A 1 231 ? 5.395 -23.844 -46.952 1.00 33.34 281 ASP A C 1
ATOM 1516 O O . ASP A 1 231 ? 5.647 -24.726 -47.769 1.00 34.69 281 ASP A O 1
ATOM 1521 N N . ASN A 1 232 ? 6.049 -23.744 -45.795 1.00 29.10 282 ASN A N 1
ATOM 1522 C CA . ASN A 1 232 ? 7.140 -24.671 -45.503 1.00 27.09 282 ASN A CA 1
ATOM 1523 C C . ASN A 1 232 ? 6.617 -26.013 -44.992 1.00 28.53 282 ASN A C 1
ATOM 1524 O O . ASN A 1 232 ? 7.376 -26.966 -44.819 1.00 29.36 282 ASN A O 1
ATOM 1529 N N . GLY A 1 233 ? 5.313 -26.079 -44.760 1.00 26.10 283 GLY A N 1
ATOM 1530 C CA . GLY A 1 233 ? 4.660 -27.324 -44.401 1.00 26.64 283 GLY A CA 1
ATOM 1531 C C . GLY A 1 233 ? 4.845 -27.713 -42.947 1.00 29.72 283 GLY A C 1
ATOM 1532 O O . GLY A 1 233 ? 4.175 -28.611 -42.444 1.00 30.13 283 GLY A O 1
ATOM 1533 N N . GLN A 1 234 ? 5.744 -27.022 -42.260 1.00 26.91 284 GLN A N 1
ATOM 1534 C CA . GLN A 1 234 ? 6.110 -27.416 -40.905 1.00 23.05 284 GLN A CA 1
ATOM 1535 C C . GLN A 1 234 ? 5.528 -26.513 -39.818 1.00 18.81 284 GLN A C 1
ATOM 1536 O O . GLN A 1 234 ? 5.265 -26.969 -38.705 1.00 19.57 284 GLN A O 1
ATOM 1542 N N . THR A 1 235 ? 5.343 -25.235 -40.126 1.00 19.99 285 THR A N 1
ATOM 1543 C CA . THR A 1 235 ? 4.925 -24.279 -39.100 1.00 18.19 285 THR A CA 1
ATOM 1544 C C . THR A 1 235 ? 3.548 -23.695 -39.348 1.00 19.99 285 THR A C 1
ATOM 1545 O O . THR A 1 235 ? 3.074 -23.679 -40.482 1.00 21.17 285 THR A O 1
ATOM 1549 N N . VAL A 1 236 ? 2.919 -23.191 -38.288 1.00 16.65 286 VAL A N 1
ATOM 1550 C CA . VAL A 1 236 ? 1.673 -22.429 -38.429 1.00 16.13 286 VAL A CA 1
ATOM 1551 C C . VAL A 1 236 ? 1.931 -20.925 -38.469 1.00 18.20 286 VAL A C 1
ATOM 1552 O O . VAL A 1 236 ? 1.075 -20.154 -38.919 1.00 17.91 286 VAL A O 1
ATOM 1556 N N . VAL A 1 237 ? 3.099 -20.532 -37.968 1.00 17.61 287 VAL A N 1
ATOM 1557 C CA . VAL A 1 237 ? 3.614 -19.161 -38.018 1.00 15.71 287 VAL A CA 1
ATOM 1558 C C . VAL A 1 237 ? 5.112 -19.224 -38.262 1.00 15.40 287 VAL A C 1
ATOM 1559 O O . VAL A 1 237 ? 5.819 -19.994 -37.606 1.00 16.26 287 VAL A O 1
ATOM 1563 N N . SER A 1 238 ? 5.595 -18.434 -39.215 1.00 18.16 288 SER A N 1
ATOM 1564 C CA . SER A 1 238 ? 7.020 -18.251 -39.440 1.00 15.89 288 SER A CA 1
ATOM 1565 C C . SER A 1 238 ? 7.263 -16.773 -39.711 1.00 21.43 288 SER A C 1
ATOM 1566 O O . SER A 1 238 ? 6.758 -16.228 -40.698 1.00 23.65 288 SER A O 1
ATOM 1569 N N . LEU A 1 239 ? 8.012 -16.121 -38.827 1.00 19.63 289 LEU A N 1
ATOM 1570 C CA . LEU A 1 239 ? 8.339 -14.707 -38.979 1.00 21.21 289 LEU A CA 1
ATOM 1571 C C . LEU A 1 239 ? 9.838 -14.518 -38.831 1.00 20.47 289 LEU A C 1
ATOM 1572 O O . LEU A 1 239 ? 10.470 -15.113 -37.949 1.00 20.43 289 LEU A O 1
ATOM 1577 N N . THR A 1 240 ? 10.417 -13.702 -39.705 1.00 22.46 290 THR A N 1
ATOM 1578 C CA . THR A 1 240 ? 11.857 -13.526 -39.719 1.00 21.87 290 THR A CA 1
ATOM 1579 C C . THR A 1 240 ? 12.253 -12.065 -39.801 1.00 22.49 290 THR A C 1
ATOM 1580 O O . THR A 1 240 ? 11.402 -11.171 -39.751 1.00 24.22 290 THR A O 1
ATOM 1584 N N A ASN A 1 241 ? 13.555 -11.836 -39.953 0.55 27.46 291 ASN A N 1
ATOM 1585 N N B ASN A 1 241 ? 13.559 -11.856 -39.921 0.45 27.46 291 ASN A N 1
ATOM 1586 C CA A ASN A 1 241 ? 14.124 -10.491 -39.983 0.55 30.41 291 ASN A CA 1
ATOM 1587 C CA B ASN A 1 241 ? 14.174 -10.540 -40.037 0.45 30.45 291 ASN A CA 1
ATOM 1588 C C A ASN A 1 241 ? 13.651 -9.643 -41.166 0.55 30.87 291 ASN A C 1
ATOM 1589 C C B ASN A 1 241 ? 13.554 -9.663 -41.118 0.45 30.93 291 ASN A C 1
ATOM 1590 O O A ASN A 1 241 ? 13.727 -8.414 -41.117 0.55 32.40 291 ASN A O 1
ATOM 1591 O O B ASN A 1 241 ? 13.423 -8.449 -40.953 0.45 32.41 291 ASN A O 1
ATOM 1600 N N . VAL A 1 242 ? 13.163 -10.289 -42.220 1.00 28.84 292 VAL A N 1
ATOM 1601 C CA . VAL A 1 242 ? 12.673 -9.553 -43.383 1.00 33.51 292 VAL A CA 1
ATOM 1602 C C . VAL A 1 242 ? 11.282 -8.973 -43.139 1.00 36.40 292 VAL A C 1
ATOM 1603 O O . VAL A 1 242 ? 10.846 -8.071 -43.852 1.00 36.68 292 VAL A O 1
ATOM 1607 N N . ASP A 1 243 ? 10.590 -9.488 -42.127 1.00 31.56 293 ASP A N 1
ATOM 1608 C CA . ASP A 1 243 ? 9.291 -8.960 -41.741 1.00 32.01 293 ASP A CA 1
ATOM 1609 C C . ASP A 1 243 ? 9.498 -7.736 -40.837 1.00 38.52 293 ASP A C 1
ATOM 1610 O O . ASP A 1 243 ? 9.687 -7.867 -39.628 1.00 29.17 293 ASP A O 1
ATOM 1615 N N . GLN A 1 244 ? 9.471 -6.550 -41.441 1.00 33.99 294 GLN A N 1
ATOM 1616 C CA . GLN A 1 244 ? 9.871 -5.305 -40.786 1.00 35.12 294 GLN A CA 1
ATOM 1617 C C . GLN A 1 244 ? 9.082 -4.981 -39.520 1.00 28.06 294 GLN A C 1
ATOM 1618 O O . GLN A 1 244 ? 9.600 -4.370 -38.589 1.00 34.93 294 GLN A O 1
ATOM 1624 N N . ARG A 1 245 ? 7.822 -5.389 -39.494 1.00 30.63 295 ARG A N 1
ATOM 1625 C CA . ARG A 1 245 ? 6.954 -5.100 -38.361 1.00 34.33 295 ARG A CA 1
ATOM 1626 C C . ARG A 1 245 ? 7.264 -6.069 -37.208 1.00 29.38 295 ARG A C 1
ATOM 1627 O O . ARG A 1 245 ? 6.857 -5.850 -36.063 1.00 29.98 295 ARG A O 1
ATOM 1635 N N . PHE A 1 246 ? 8.041 -7.106 -37.507 1.00 25.52 296 PHE A N 1
ATOM 1636 C CA . PHE A 1 246 ? 8.350 -8.127 -36.513 1.00 22.26 296 PHE A CA 1
ATOM 1637 C C . PHE A 1 246 ? 9.784 -8.052 -36.014 1.00 22.29 296 PHE A C 1
ATOM 1638 O O . PHE A 1 246 ? 10.064 -8.380 -34.860 1.00 20.53 296 PHE A O 1
ATOM 1646 N N . ALA A 1 247 ? 10.689 -7.632 -36.893 1.00 24.34 297 ALA A N 1
ATOM 1647 C CA . ALA A 1 247 ? 12.123 -7.711 -36.643 1.00 25.00 297 ALA A CA 1
ATOM 1648 C C . ALA A 1 247 ? 12.561 -7.005 -35.364 1.00 26.69 297 ALA A C 1
ATOM 1649 O O . ALA A 1 247 ? 12.295 -5.823 -35.166 1.00 27.90 297 ALA A O 1
ATOM 1651 N N . VAL A 1 248 ? 13.242 -7.746 -34.499 1.00 22.54 298 VAL A N 1
ATOM 1652 C CA . VAL A 1 248 ? 13.820 -7.175 -33.292 1.00 23.10 298 VAL A CA 1
ATOM 1653 C C . VAL A 1 248 ? 15.332 -7.204 -33.425 1.00 21.25 298 VAL A C 1
ATOM 1654 O O . VAL A 1 248 ? 15.954 -8.245 -33.263 1.00 20.50 298 VAL A O 1
ATOM 1658 N N . GLU A 1 249 ? 15.926 -6.057 -33.747 1.00 20.76 299 GLU A N 1
ATOM 1659 C CA . GLU A 1 249 ? 17.364 -6.011 -33.977 1.00 23.81 299 GLU A CA 1
ATOM 1660 C C . GLU A 1 249 ? 18.141 -6.414 -32.727 1.00 22.45 299 GLU A C 1
ATOM 1661 O O . GLU A 1 249 ? 17.940 -5.846 -31.648 1.00 23.20 299 GLU A O 1
ATOM 1667 N N . GLY A 1 250 ? 19.016 -7.404 -32.882 1.00 21.89 300 GLY A N 1
ATOM 1668 C CA . GLY A 1 250 ? 19.821 -7.895 -31.783 1.00 20.60 300 GLY A CA 1
ATOM 1669 C C . GLY A 1 250 ? 19.368 -9.270 -31.322 1.00 19.77 300 GLY A C 1
ATOM 1670 O O . GLY A 1 250 ? 20.066 -9.932 -30.559 1.00 23.87 300 GLY A O 1
ATOM 1671 N N . GLY A 1 251 ? 18.193 -9.691 -31.772 1.00 18.93 301 GLY A N 1
ATOM 1672 C CA . GLY A 1 251 ? 17.753 -11.057 -31.526 1.00 19.10 301 GLY A CA 1
ATOM 1673 C C . GLY A 1 251 ? 16.607 -11.251 -30.547 1.00 17.34 301 GLY A C 1
ATOM 1674 O O . GLY A 1 251 ? 16.202 -10.344 -29.828 1.00 16.90 301 GLY A O 1
ATOM 1675 N N . LEU A 1 252 ? 16.075 -12.465 -30.547 1.00 15.55 302 LEU A N 1
ATOM 1676 C CA . LEU A 1 252 ? 15.026 -12.865 -29.605 1.00 14.31 302 LEU A CA 1
ATOM 1677 C C . LEU A 1 252 ? 15.580 -13.845 -28.575 1.00 14.68 302 LEU A C 1
ATOM 1678 O O . LEU A 1 252 ? 16.400 -14.699 -28.909 1.00 15.76 302 LEU A O 1
ATOM 1683 N N . PHE A 1 253 ? 15.100 -13.731 -27.339 1.00 15.07 303 PHE A N 1
ATOM 1684 C CA . PHE A 1 253 ? 15.680 -14.454 -26.209 1.00 15.32 303 PHE A CA 1
ATOM 1685 C C . PHE A 1 253 ? 14.661 -15.139 -25.315 1.00 15.56 303 PHE A C 1
ATOM 1686 O O . PHE A 1 253 ? 15.029 -15.937 -24.448 1.00 15.88 303 PHE A O 1
ATOM 1694 N N . SER A 1 254 ? 13.383 -14.826 -25.510 1.00 13.47 304 SER A N 1
ATOM 1695 C CA . SER A 1 254 ? 12.334 -15.402 -24.665 1.00 13.96 304 SER A CA 1
ATOM 1696 C C . SER A 1 254 ? 11.034 -15.563 -25.446 1.00 15.01 304 SER A C 1
ATOM 1697 O O . SER A 1 254 ? 10.803 -14.882 -26.452 1.00 14.81 304 SER A O 1
ATOM 1700 N N . VAL A 1 255 ? 10.184 -16.472 -24.973 1.00 13.14 305 VAL A N 1
ATOM 1701 C CA . VAL A 1 255 ? 8.938 -16.794 -25.656 1.00 13.94 305 VAL A CA 1
ATOM 1702 C C . VAL A 1 255 ? 7.966 -17.390 -24.645 1.00 13.00 305 VAL A C 1
ATOM 1703 O O . VAL A 1 255 ? 8.369 -18.095 -23.720 1.00 15.40 305 VAL A O 1
ATOM 1707 N N . ALA A 1 256 ? 6.686 -17.076 -24.820 1.00 12.78 306 ALA A N 1
ATOM 1708 C CA . ALA A 1 256 ? 5.624 -17.582 -23.967 1.00 14.01 306 ALA A CA 1
ATOM 1709 C C . ALA A 1 256 ? 4.333 -17.632 -24.775 1.00 13.91 306 ALA A C 1
ATOM 1710 O O . ALA A 1 256 ? 4.100 -16.805 -25.665 1.00 14.38 306 ALA A O 1
ATOM 1712 N N . VAL A 1 257 ? 3.497 -18.622 -24.478 1.00 14.81 307 VAL A N 1
ATOM 1713 C CA . VAL A 1 257 ? 2.205 -18.760 -25.140 1.00 14.81 307 VAL A CA 1
ATOM 1714 C C . VAL A 1 257 ? 1.082 -18.520 -24.125 1.00 14.69 307 VAL A C 1
ATOM 1715 O O . VAL A 1 257 ? 1.185 -18.929 -22.979 1.00 15.35 307 VAL A O 1
ATOM 1719 N N . SER A 1 258 ? 0.017 -17.831 -24.542 1.00 13.69 308 SER A N 1
ATOM 1720 C CA . SER A 1 258 ? -1.071 -17.468 -23.630 1.00 14.71 308 SER A CA 1
ATOM 1721 C C . SER A 1 258 ? -1.895 -18.687 -23.219 1.00 15.82 308 SER A C 1
ATOM 1722 O O . SER A 1 258 ? -1.861 -19.710 -23.903 1.00 15.58 308 SER A O 1
ATOM 1725 N N . PRO A 1 259 ? -2.628 -18.586 -22.098 1.00 16.83 309 PRO A N 1
ATOM 1726 C CA . PRO A 1 259 ? -3.341 -19.766 -21.577 1.00 16.68 309 PRO A CA 1
ATOM 1727 C C . PRO A 1 259 ? -4.402 -20.341 -22.516 1.00 15.90 309 PRO A C 1
ATOM 1728 O O . PRO A 1 259 ? -4.720 -21.520 -22.379 1.00 20.41 309 PRO A O 1
ATOM 1732 N N . THR A 1 260 ? -4.956 -19.536 -23.417 1.00 16.64 310 THR A N 1
ATOM 1733 C CA . THR A 1 260 ? -5.917 -20.069 -24.384 1.00 18.44 310 THR A CA 1
ATOM 1734 C C . THR A 1 260 ? -5.251 -20.561 -25.658 1.00 20.80 310 THR A C 1
ATOM 1735 O O . THR A 1 260 ? -5.913 -21.101 -26.540 1.00 20.15 310 THR A O 1
ATOM 1739 N N . GLY A 1 261 ? -3.945 -20.338 -25.772 1.00 15.69 311 GLY A N 1
ATOM 1740 C CA . GLY A 1 261 ? -3.226 -20.641 -26.989 1.00 17.32 311 GLY A CA 1
ATOM 1741 C C . GLY A 1 261 ? -3.455 -19.669 -28.136 1.00 16.20 311 GLY A C 1
ATOM 1742 O O . GLY A 1 261 ? -3.008 -19.917 -29.249 1.00 18.51 311 GLY A O 1
ATOM 1743 N N . ALA A 1 262 ? -4.122 -18.552 -27.865 1.00 16.76 312 ALA A N 1
ATOM 1744 C CA . ALA A 1 262 ? -4.485 -17.614 -28.931 1.00 17.92 312 ALA A CA 1
ATOM 1745 C C . ALA A 1 262 ? -3.329 -16.753 -29.423 1.00 15.92 312 ALA A C 1
ATOM 1746 O O . ALA A 1 262 ? -3.328 -16.306 -30.565 1.00 17.09 312 ALA A O 1
ATOM 1748 N N . VAL A 1 263 ? -2.355 -16.486 -28.554 1.00 14.80 313 VAL A N 1
ATOM 1749 C CA . VAL A 1 263 ? -1.207 -15.689 -28.973 1.00 15.29 313 VAL A CA 1
ATOM 1750 C C . VAL A 1 263 ? 0.091 -16.220 -28.410 1.00 14.73 313 VAL A C 1
ATOM 1751 O O . VAL A 1 263 ? 0.114 -16.930 -27.402 1.00 14.66 313 VAL A O 1
ATOM 1755 N N . VAL A 1 264 ? 1.167 -15.837 -29.079 1.00 14.00 314 VAL A N 1
ATOM 1756 C CA . VAL A 1 264 ? 2.508 -16.061 -28.574 1.00 13.71 314 VAL A CA 1
ATOM 1757 C C . VAL A 1 264 ? 3.183 -14.703 -28.385 1.00 15.69 314 VAL A C 1
ATOM 1758 O O . VAL A 1 264 ? 3.010 -13.795 -29.207 1.00 15.56 314 VAL A O 1
ATOM 1762 N N . ALA A 1 265 ? 3.907 -14.559 -27.271 1.00 13.62 315 ALA A N 1
ATOM 1763 C CA . ALA A 1 265 ? 4.742 -13.380 -27.018 1.00 13.22 315 ALA A CA 1
ATOM 1764 C C . ALA A 1 265 ? 6.192 -13.761 -27.191 1.00 14.70 315 ALA A C 1
ATOM 1765 O O . ALA A 1 265 ? 6.622 -14.804 -26.693 1.00 15.02 315 ALA A O 1
ATOM 1767 N N . VAL A 1 266 ? 6.948 -12.919 -27.894 1.00 14.30 316 VAL A N 1
ATOM 1768 C CA . VAL A 1 266 ? 8.395 -13.100 -27.996 1.00 13.79 316 VAL A CA 1
ATOM 1769 C C . VAL A 1 266 ? 9.071 -11.862 -27.433 1.00 14.96 316 VAL A C 1
ATOM 1770 O O . VAL A 1 266 ? 8.558 -10.754 -27.542 1.00 15.59 316 VAL A O 1
ATOM 1774 N N . GLY A 1 267 ? 10.202 -12.073 -26.781 1.00 13.90 317 GLY A N 1
ATOM 1775 C CA . GLY A 1 267 ? 10.919 -10.984 -26.144 1.00 15.94 317 GLY A CA 1
ATOM 1776 C C . GLY A 1 267 ? 12.350 -10.994 -26.608 1.00 15.37 317 GLY A C 1
ATOM 1777 O O . GLY A 1 267 ? 12.949 -12.048 -26.820 1.00 14.86 317 GLY A O 1
ATOM 1778 N N . GLY A 1 268 ? 12.912 -9.807 -26.795 1.00 15.11 318 GLY A N 1
ATOM 1779 C CA . GLY A 1 268 ? 14.253 -9.744 -27.325 1.00 15.75 318 GLY A CA 1
ATOM 1780 C C . GLY A 1 268 ? 15.039 -8.514 -26.940 1.00 15.11 318 GLY A C 1
ATOM 1781 O O . GLY A 1 268 ? 14.783 -7.892 -25.921 1.00 16.46 318 GLY A O 1
ATOM 1782 N N . ALA A 1 269 ? 16.004 -8.183 -27.786 1.00 15.36 319 ALA A N 1
ATOM 1783 C CA . ALA A 1 269 ? 16.910 -7.072 -27.530 1.00 15.49 319 ALA A CA 1
ATOM 1784 C C . ALA A 1 269 ? 16.176 -5.737 -27.415 1.00 17.65 319 ALA A C 1
ATOM 1785 O O . ALA A 1 269 ? 15.086 -5.558 -27.962 1.00 18.19 319 ALA A O 1
ATOM 1787 N N . GLY A 1 270 ? 16.776 -4.801 -26.682 1.00 20.07 320 GLY A N 1
ATOM 1788 C CA . GLY A 1 270 ? 16.249 -3.450 -26.604 1.00 20.60 320 GLY A CA 1
ATOM 1789 C C . GLY A 1 270 ? 14.948 -3.313 -25.844 1.00 18.71 320 GLY A C 1
ATOM 1790 O O . GLY A 1 270 ? 14.280 -2.279 -25.907 1.00 22.10 320 GLY A O 1
ATOM 1791 N N . GLY A 1 271 ? 14.571 -4.362 -25.125 1.00 16.77 321 GLY A N 1
ATOM 1792 C CA . GLY A 1 271 ? 13.324 -4.349 -24.384 1.00 16.25 321 GLY A CA 1
ATOM 1793 C C . GLY A 1 271 ? 12.101 -4.674 -25.231 1.00 13.22 321 GLY A C 1
ATOM 1794 O O . GLY A 1 271 ? 10.975 -4.506 -24.769 1.00 15.01 321 GLY A O 1
ATOM 1795 N N . GLN A 1 272 ? 12.320 -5.137 -26.458 1.00 15.43 322 GLN A N 1
ATOM 1796 C CA . GLN A 1 272 ? 11.192 -5.309 -27.371 1.00 15.40 322 GLN A CA 1
ATOM 1797 C C . GLN A 1 272 ? 10.430 -6.596 -27.119 1.00 16.26 322 GLN A C 1
ATOM 1798 O O . GLN A 1 272 ? 11.020 -7.642 -26.823 1.00 15.96 322 GLN A O 1
ATOM 1804 N N . ILE A 1 273 ? 9.113 -6.483 -27.228 1.00 14.62 323 ILE A N 1
ATOM 1805 C CA . ILE A 1 273 ? 8.206 -7.613 -27.139 1.00 13.62 323 ILE A CA 1
ATOM 1806 C C . ILE A 1 273 ? 7.263 -7.552 -28.331 1.00 16.71 323 ILE A C 1
ATOM 1807 O O . ILE A 1 273 ? 6.771 -6.481 -28.676 1.00 16.17 323 ILE A O 1
ATOM 1812 N N . LYS A 1 274 ? 7.024 -8.689 -28.975 1.00 13.60 324 LYS A N 1
ATOM 1813 C CA . LYS A 1 274 ? 6.034 -8.774 -30.049 1.00 13.76 324 LYS A CA 1
ATOM 1814 C C . LYS A 1 274 ? 4.969 -9.792 -29.678 1.00 15.00 324 LYS A C 1
ATOM 1815 O O . LYS A 1 274 ? 5.296 -10.869 -29.175 1.00 15.66 324 LYS A O 1
ATOM 1821 N N . ILE A 1 275 ? 3.706 -9.449 -29.925 1.00 14.49 325 ILE A N 1
ATOM 1822 C CA . ILE A 1 275 ? 2.571 -10.348 -29.706 1.00 13.47 325 ILE A CA 1
ATOM 1823 C C . ILE A 1 275 ? 2.059 -10.815 -31.067 1.00 16.41 325 ILE A C 1
ATOM 1824 O O . ILE A 1 275 ? 1.708 -9.987 -31.907 1.00 16.87 325 ILE A O 1
ATOM 1829 N N . VAL A 1 276 ? 2.022 -12.132 -31.277 1.00 14.35 326 VAL A N 1
ATOM 1830 C CA . VAL A 1 276 ? 1.661 -12.709 -32.573 1.00 16.39 326 VAL A CA 1
ATOM 1831 C C . VAL A 1 276 ? 0.504 -13.682 -32.406 1.00 16.26 326 VAL A C 1
ATOM 1832 O O . VAL A 1 276 ? 0.475 -14.470 -31.462 1.00 16.28 326 VAL A O 1
ATOM 1836 N N . GLY A 1 277 ? -0.466 -13.624 -33.315 1.00 15.38 327 GLY A N 1
ATOM 1837 C CA . GLY A 1 277 ? -1.596 -14.533 -33.241 1.00 19.55 327 GLY A CA 1
ATOM 1838 C C . GLY A 1 277 ? -1.269 -15.961 -33.665 1.00 13.38 327 GLY A C 1
ATOM 1839 O O . GLY A 1 277 ? -0.443 -16.192 -34.554 1.00 16.70 327 GLY A O 1
ATOM 1840 N N . LEU A 1 278 ? -1.934 -16.906 -33.011 1.00 14.93 328 LEU A N 1
ATOM 1841 C CA . LEU A 1 278 ? -1.818 -18.329 -33.336 1.00 17.58 328 LEU A CA 1
ATOM 1842 C C . LEU A 1 278 ? -3.166 -18.870 -33.769 1.00 19.63 328 LEU A C 1
ATOM 1843 O O . LEU A 1 278 ? -4.197 -18.367 -33.331 1.00 24.06 328 LEU A O 1
ATOM 1848 N N . PRO A 1 279 ? -3.166 -19.919 -34.601 1.00 19.03 329 PRO A N 1
ATOM 1849 C CA . PRO A 1 279 ? -4.442 -20.586 -34.880 1.00 20.78 329 PRO A CA 1
ATOM 1850 C C . PRO A 1 279 ? -4.883 -21.430 -33.689 1.00 23.20 329 PRO A C 1
ATOM 1851 O O . PRO A 1 279 ? -4.041 -21.968 -32.976 1.00 26.16 329 PRO A O 1
ATOM 1855 N N . ARG A 1 280 ? -6.189 -21.546 -33.476 1.00 39.73 330 ARG A N 1
ATOM 1856 C CA . ARG A 1 280 ? -6.693 -22.392 -32.399 1.00 39.88 330 ARG A CA 1
ATOM 1857 C C . ARG A 1 280 ? -6.930 -23.803 -32.944 1.00 34.22 330 ARG A C 1
ATOM 1858 O O . ARG A 1 280 ? -7.550 -23.968 -33.990 1.00 40.17 330 ARG A O 1
ATOM 1866 N N . LEU A 1 281 ? -6.407 -24.808 -32.248 1.00 41.63 331 LEU A N 1
ATOM 1867 C CA . LEU A 1 281 ? -6.423 -26.178 -32.745 1.00 36.71 331 LEU A CA 1
ATOM 1868 C C . LEU A 1 281 ? -7.007 -27.139 -31.712 1.00 38.78 331 LEU A C 1
ATOM 1869 O O . LEU A 1 281 ? -8.117 -26.949 -31.223 1.00 49.91 331 LEU A O 1
ATOM 1874 N N . GLN A 1 316 ? -6.034 -14.513 -38.758 1.00 46.05 366 GLN A N 1
ATOM 1875 C CA . GLN A 1 316 ? -5.695 -14.342 -37.348 1.00 45.99 366 GLN A CA 1
ATOM 1876 C C . GLN A 1 316 ? -4.248 -14.740 -37.066 1.00 42.19 366 GLN A C 1
ATOM 1877 O O . GLN A 1 316 ? -3.532 -14.055 -36.331 1.00 42.73 366 GLN A O 1
ATOM 1883 N N . ALA A 1 317 ? -3.819 -15.847 -37.665 1.00 39.78 367 ALA A N 1
ATOM 1884 C CA . ALA A 1 317 ? -2.501 -16.407 -37.388 1.00 30.29 367 ALA A CA 1
ATOM 1885 C C . ALA A 1 317 ? -1.369 -15.655 -38.076 1.00 26.05 367 ALA A C 1
ATOM 1886 O O . ALA A 1 317 ? -1.439 -15.340 -39.264 1.00 28.99 367 ALA A O 1
ATOM 1888 N N . GLY A 1 318 ? -0.314 -15.382 -37.318 1.00 19.19 368 GLY A N 1
ATOM 1889 C CA . GLY A 1 318 ? 0.900 -14.840 -37.881 1.00 22.07 368 GLY A CA 1
ATOM 1890 C C . GLY A 1 318 ? 0.927 -13.330 -38.006 1.00 22.45 368 GLY A C 1
ATOM 1891 O O . GLY A 1 318 ? 1.895 -12.770 -38.509 1.00 26.36 368 GLY A O 1
ATOM 1892 N N . THR A 1 319 ? -0.131 -12.671 -37.567 1.00 22.33 369 THR A N 1
ATOM 1893 C CA . THR A 1 319 ? -0.120 -11.217 -37.609 1.00 29.39 369 THR A CA 1
ATOM 1894 C C . THR A 1 319 ? 0.358 -10.668 -36.274 1.00 23.59 369 THR A C 1
ATOM 1895 O O . THR A 1 319 ? 0.200 -11.300 -35.217 1.00 23.60 369 THR A O 1
ATOM 1899 N N . ILE A 1 320 ? 0.965 -9.493 -36.335 1.00 21.43 370 ILE A N 1
ATOM 1900 C CA . ILE A 1 320 ? 1.435 -8.812 -35.143 1.00 21.26 370 ILE A CA 1
ATOM 1901 C C . ILE A 1 320 ? 0.285 -8.046 -34.515 1.00 19.33 370 ILE A C 1
ATOM 1902 O O . ILE A 1 320 ? -0.246 -7.101 -35.115 1.00 21.93 370 ILE A O 1
ATOM 1907 N N . LEU A 1 321 ? -0.076 -8.390 -33.305 1.00 17.40 371 LEU A N 1
ATOM 1908 C CA . LEU A 1 321 ? -1.222 -7.826 -32.649 1.00 16.86 371 LEU A CA 1
ATOM 1909 C C . LEU A 1 321 ? -0.842 -6.673 -31.714 1.00 16.54 371 LEU A C 1
ATOM 1910 O O . LEU A 1 321 ? -1.653 -5.896 -31.372 1.00 17.33 371 LEU A O 1
ATOM 1915 N N . ALA A 1 322 ? 0.405 -6.662 -31.294 1.00 16.05 372 ALA A N 1
ATOM 1916 C CA . ALA A 1 322 ? 0.941 -5.622 -30.449 1.00 16.22 372 ALA A CA 1
ATOM 1917 C C . ALA A 1 322 ? 2.451 -5.693 -30.430 1.00 16.19 372 ALA A C 1
ATOM 1918 O O . ALA A 1 322 ? 2.981 -6.682 -30.720 1.00 15.79 372 ALA A O 1
ATOM 1920 N N A SER A 1 323 ? 3.019 -4.477 -30.242 0.45 16.06 373 SER A N 1
ATOM 1921 N N B SER A 1 323 ? 3.025 -4.474 -30.272 0.55 16.02 373 SER A N 1
ATOM 1922 C CA A SER A 1 323 ? 4.463 -4.353 -30.135 0.45 16.82 373 SER A CA 1
ATOM 1923 C CA B SER A 1 323 ? 4.468 -4.363 -30.130 0.55 16.87 373 SER A CA 1
ATOM 1924 C C A SER A 1 323 ? 4.776 -3.489 -28.926 0.45 17.66 373 SER A C 1
ATOM 1925 C C B SER A 1 323 ? 4.734 -3.524 -28.896 0.55 17.66 373 SER A C 1
ATOM 1926 O O A SER A 1 323 ? 4.174 -2.440 -28.748 0.45 18.44 373 SER A O 1
ATOM 1927 O O B SER A 1 323 ? 4.055 -2.529 -28.670 0.55 18.52 373 SER A O 1
ATOM 1932 N N . LEU A 1 324 ? 5.677 -3.936 -28.159 1.00 14.45 374 LEU A N 1
ATOM 1933 C CA . LEU A 1 324 ? 6.040 -3.282 -26.922 1.00 15.53 374 LEU A CA 1
ATOM 1934 C C . LEU A 1 324 ? 7.487 -2.990 -26.647 1.00 13.62 374 LEU A C 1
ATOM 1935 O O . LEU A 1 324 ? 8.332 -3.785 -26.805 1.00 16.36 374 LEU A O 1
ATOM 1940 N N . GLN A 1 325 ? 7.710 -1.811 -26.100 1.00 15.72 375 GLN A N 1
ATOM 1941 C CA . GLN A 1 325 ? 9.038 -1.408 -25.730 1.00 15.51 375 GLN A CA 1
ATOM 1942 C C . GLN A 1 325 ? 9.179 -0.282 -24.752 1.00 18.33 375 GLN A C 1
ATOM 1943 O O . GLN A 1 325 ? 9.396 0.958 -25.120 1.00 22.52 375 GLN A O 1
ATOM 1949 N N . ILE A 1 326 ? 8.942 -0.801 -23.544 1.00 17.25 376 ILE A N 1
ATOM 1950 C CA . ILE A 1 326 ? 8.944 -0.071 -22.303 1.00 14.19 376 ILE A CA 1
ATOM 1951 C C . ILE A 1 326 ? 10.228 -0.264 -21.576 1.00 15.91 376 ILE A C 1
ATOM 1952 O O . ILE A 1 326 ? 10.680 0.540 -20.980 1.00 19.05 376 ILE A O 1
ATOM 1957 N N . GLN A 1 327 ? 10.780 -1.418 -21.600 1.00 15.55 377 GLN A N 1
ATOM 1958 C CA . GLN A 1 327 ? 12.056 -1.656 -20.948 1.00 14.23 377 GLN A CA 1
ATOM 1959 C C . GLN A 1 327 ? 13.217 -1.362 -21.890 1.00 16.82 377 GLN A C 1
ATOM 1960 O O . GLN A 1 327 ? 13.002 -1.067 -23.065 1.00 18.54 377 GLN A O 1
ATOM 1966 N N . SER A 1 328 ? 14.447 -1.424 -21.382 1.00 19.66 378 SER A N 1
ATOM 1967 C CA . SER A 1 328 ? 15.573 -0.855 -22.132 1.00 21.32 378 SER A CA 1
ATOM 1968 C C . SER A 1 328 ? 16.617 -1.866 -22.585 1.00 23.65 378 SER A C 1
ATOM 1969 O O . SER A 1 328 ? 17.549 -1.514 -23.305 1.00 25.86 378 SER A O 1
ATOM 1972 N N . ASP A 1 329 ? 16.478 -3.118 -22.167 1.00 18.48 379 ASP A N 1
ATOM 1973 C CA . ASP A 1 329 ? 17.470 -4.125 -22.501 1.00 16.94 379 ASP A CA 1
ATOM 1974 C C . ASP A 1 329 ? 16.752 -5.467 -22.672 1.00 14.81 379 ASP A C 1
ATOM 1975 O O . ASP A 1 329 ? 15.539 -5.548 -22.449 1.00 16.82 379 ASP A O 1
ATOM 1980 N N . ASN A 1 330 ? 17.512 -6.487 -23.059 1.00 16.89 380 ASN A N 1
ATOM 1981 C CA . ASN A 1 330 ? 16.983 -7.807 -23.406 1.00 15.48 380 ASN A CA 1
ATOM 1982 C C . ASN A 1 330 ? 15.843 -8.280 -22.517 1.00 16.62 380 ASN A C 1
ATOM 1983 O O . ASN A 1 330 ? 15.930 -8.245 -21.283 1.00 16.46 380 ASN A O 1
ATOM 1988 N N . ILE A 1 331 ? 14.760 -8.727 -23.149 1.00 15.77 381 ILE A N 1
ATOM 1989 C CA . ILE A 1 331 ? 13.702 -9.397 -22.414 1.00 13.48 381 ILE A CA 1
ATOM 1990 C C . ILE A 1 331 ? 14.096 -10.862 -22.272 1.00 14.50 381 ILE A C 1
ATOM 1991 O O . ILE A 1 331 ? 14.044 -11.630 -23.232 1.00 15.44 381 ILE A O 1
ATOM 1996 N N . GLU A 1 332 ? 14.520 -11.236 -21.074 1.00 15.31 382 GLU A N 1
ATOM 1997 C CA . GLU A 1 332 ? 15.064 -12.568 -20.869 1.00 17.15 382 GLU A CA 1
ATOM 1998 C C . GLU A 1 332 ? 14.021 -13.557 -20.367 1.00 11.75 382 GLU A C 1
ATOM 1999 O O . GLU A 1 332 ? 14.264 -14.770 -20.394 1.00 15.38 382 GLU A O 1
ATOM 2005 N N . SER A 1 333 ? 12.865 -13.055 -19.930 1.00 12.84 383 SER A N 1
ATOM 2006 C CA . SER A 1 333 ? 11.844 -13.937 -19.400 1.00 13.30 383 SER A CA 1
ATOM 2007 C C . SER A 1 333 ? 10.458 -13.328 -19.602 1.00 14.34 383 SER A C 1
ATOM 2008 O O . SER A 1 333 ? 10.253 -12.149 -19.330 1.00 14.23 383 SER A O 1
ATOM 2011 N N . LEU A 1 334 ? 9.523 -14.153 -20.081 1.00 13.12 384 LEU A N 1
ATOM 2012 C CA . LEU A 1 334 ? 8.147 -13.770 -20.373 1.00 15.29 384 LEU A CA 1
ATOM 2013 C C . LEU A 1 334 ? 7.215 -14.790 -19.751 1.00 14.03 384 LEU A C 1
ATOM 2014 O O . LEU A 1 334 ? 7.468 -15.993 -19.859 1.00 16.15 384 LEU A O 1
ATOM 2019 N N . ALA A 1 335 ? 6.136 -14.325 -19.135 1.00 14.11 385 ALA A N 1
ATOM 2020 C CA . ALA A 1 335 ? 5.121 -15.245 -18.623 1.00 13.70 385 ALA A CA 1
ATOM 2021 C C . ALA A 1 335 ? 3.739 -14.645 -18.685 1.00 14.00 385 ALA A C 1
ATOM 2022 O O . ALA A 1 335 ? 3.511 -13.517 -18.239 1.00 14.00 385 ALA A O 1
ATOM 2024 N N . PHE A 1 336 ? 2.809 -15.396 -19.266 1.00 14.96 386 PHE A N 1
ATOM 2025 C CA . PHE A 1 336 ? 1.395 -15.082 -19.143 1.00 14.24 386 PHE A CA 1
ATOM 2026 C C . PHE A 1 336 ? 0.854 -15.620 -17.827 1.00 14.79 386 PHE A C 1
ATOM 2027 O O . PHE A 1 336 ? 1.169 -16.750 -17.434 1.00 16.48 386 PHE A O 1
ATOM 2035 N N . SER A 1 337 ? 0.036 -14.830 -17.150 1.00 13.13 387 SER A N 1
ATOM 2036 C CA . SER A 1 337 ? -0.670 -15.340 -15.990 1.00 14.66 387 SER A CA 1
ATOM 2037 C C . SER A 1 337 ? -1.613 -16.451 -16.416 1.00 16.64 387 SER A C 1
ATOM 2038 O O . SER A 1 337 ? -2.283 -16.331 -17.442 1.00 16.71 387 SER A O 1
ATOM 2041 N N . PRO A 1 338 ? -1.689 -17.523 -15.621 1.00 16.60 388 PRO A N 1
ATOM 2042 C CA . PRO A 1 338 ? -2.586 -18.625 -15.969 1.00 18.03 388 PRO A CA 1
ATOM 2043 C C . PRO A 1 338 ? -4.059 -18.243 -15.854 1.00 21.25 388 PRO A C 1
ATOM 2044 O O . PRO A 1 338 ? -4.876 -18.913 -16.488 1.00 21.73 388 PRO A O 1
ATOM 2048 N N . SER A 1 339 ? -4.401 -17.209 -15.088 1.00 18.18 389 SER A N 1
ATOM 2049 C CA . SER A 1 339 ? -5.820 -16.881 -14.916 1.00 22.51 389 SER A CA 1
ATOM 2050 C C . SER A 1 339 ? -6.168 -15.396 -14.789 1.00 23.76 389 SER A C 1
ATOM 2051 O O . SER A 1 339 ? -7.342 -15.050 -14.683 1.00 35.17 389 SER A O 1
ATOM 2054 N N . ALA A 1 340 ? -5.176 -14.517 -14.794 1.00 16.92 390 ALA A N 1
ATOM 2055 C CA . ALA A 1 340 ? -5.444 -13.085 -14.850 1.00 16.52 390 ALA A CA 1
ATOM 2056 C C . ALA A 1 340 ? -5.010 -12.597 -16.226 1.00 15.79 390 ALA A C 1
ATOM 2057 O O . ALA A 1 340 ? -4.133 -13.196 -16.843 1.00 17.40 390 ALA A O 1
ATOM 2059 N N . PRO A 1 341 ? -5.635 -11.518 -16.724 1.00 17.48 391 PRO A N 1
ATOM 2060 C CA . PRO A 1 341 ? -5.341 -11.079 -18.091 1.00 16.16 391 PRO A CA 1
ATOM 2061 C C . PRO A 1 341 ? -4.102 -10.200 -18.142 1.00 15.43 391 PRO A C 1
ATOM 2062 O O . PRO A 1 341 ? -4.173 -9.015 -18.482 1.00 16.99 391 PRO A O 1
ATOM 2066 N N . ILE A 1 342 ? -2.971 -10.782 -17.766 1.00 14.22 392 ILE A N 1
ATOM 2067 C CA . ILE A 1 342 ? -1.725 -10.026 -17.748 1.00 14.39 392 ILE A CA 1
ATOM 2068 C C . ILE A 1 342 ? -0.552 -10.836 -18.274 1.00 14.44 392 ILE A C 1
ATOM 2069 O O . ILE A 1 342 ? -0.544 -12.075 -18.230 1.00 14.14 392 ILE A O 1
ATOM 2074 N N . LEU A 1 343 ? 0.443 -10.107 -18.776 1.00 12.90 393 LEU A N 1
ATOM 2075 C CA . LEU A 1 343 ? 1.705 -10.650 -19.244 1.00 13.72 393 LEU A CA 1
ATOM 2076 C C . LEU A 1 343 ? 2.820 -9.940 -18.498 1.00 12.98 393 LEU A C 1
ATOM 2077 O O . LEU A 1 343 ? 2.818 -8.707 -18.427 1.00 13.99 393 LEU A O 1
ATOM 2082 N N . ALA A 1 344 ? 3.756 -10.706 -17.933 1.00 13.65 394 ALA A N 1
ATOM 2083 C CA . ALA A 1 344 ? 4.924 -10.151 -17.240 1.00 12.63 394 ALA A CA 1
ATOM 2084 C C . ALA A 1 344 ? 6.197 -10.383 -18.034 1.00 12.73 394 ALA A C 1
ATOM 2085 O O . ALA A 1 344 ? 6.401 -11.453 -18.612 1.00 13.79 394 ALA A O 1
ATOM 2087 N N . ALA A 1 345 ? 7.079 -9.385 -18.040 1.00 13.25 395 ALA A N 1
ATOM 2088 C CA . ALA A 1 345 ? 8.331 -9.446 -18.781 1.00 12.97 395 ALA A CA 1
ATOM 2089 C C . ALA A 1 345 ? 9.495 -9.010 -17.894 1.00 13.63 395 ALA A C 1
ATOM 2090 O O . ALA A 1 345 ? 9.439 -7.940 -17.287 1.00 15.79 395 ALA A O 1
ATOM 2092 N N . GLY A 1 346 ? 10.535 -9.834 -17.817 1.00 12.41 396 GLY A N 1
ATOM 2093 C CA . GLY A 1 346 ? 11.721 -9.491 -17.031 1.00 14.30 396 GLY A CA 1
ATOM 2094 C C . GLY A 1 346 ? 12.858 -9.124 -17.953 1.00 14.62 396 GLY A C 1
ATOM 2095 O O . GLY A 1 346 ? 13.103 -9.801 -18.949 1.00 14.94 396 GLY A O 1
ATOM 2096 N N . SER A 1 347 ? 13.567 -8.044 -17.614 1.00 14.97 397 SER A N 1
ATOM 2097 C CA . SER A 1 347 ? 14.595 -7.499 -18.479 1.00 14.28 397 SER A CA 1
ATOM 2098 C C . SER A 1 347 ? 15.984 -7.570 -17.868 1.00 14.75 397 SER A C 1
ATOM 2099 O O . SER A 1 347 ? 16.133 -7.548 -16.643 1.00 15.34 397 SER A O 1
ATOM 2102 N N . THR A 1 348 ? 16.986 -7.618 -18.742 1.00 13.77 398 THR A N 1
ATOM 2103 C CA . THR A 1 348 ? 18.379 -7.467 -18.345 1.00 15.59 398 THR A CA 1
ATOM 2104 C C . THR A 1 348 ? 18.624 -6.159 -17.576 1.00 16.27 398 THR A C 1
ATOM 2105 O O . THR A 1 348 ? 19.571 -6.070 -16.781 1.00 17.62 398 THR A O 1
ATOM 2109 N N . ASP A 1 349 ? 17.770 -5.156 -17.776 1.00 15.65 399 ASP A N 1
ATOM 2110 C CA . ASP A 1 349 ? 17.973 -3.873 -17.104 1.00 15.37 399 ASP A CA 1
ATOM 2111 C C . ASP A 1 349 ? 17.480 -3.847 -15.655 1.00 18.94 399 ASP A C 1
ATOM 2112 O O . ASP A 1 349 ? 17.541 -2.806 -14.997 1.00 19.06 399 ASP A O 1
ATOM 2117 N N . GLY A 1 350 ? 17.001 -4.986 -15.156 1.00 16.15 400 GLY A N 1
ATOM 2118 C CA . GLY A 1 350 ? 16.575 -5.085 -13.768 1.00 16.11 400 GLY A CA 1
ATOM 2119 C C . GLY A 1 350 ? 15.093 -4.867 -13.494 1.00 12.96 400 GLY A C 1
ATOM 2120 O O . GLY A 1 350 ? 14.644 -5.005 -12.353 1.00 15.46 400 GLY A O 1
ATOM 2121 N N . SER A 1 351 ? 14.327 -4.531 -14.533 1.00 14.77 401 SER A N 1
ATOM 2122 C CA . SER A 1 351 ? 12.916 -4.218 -14.349 1.00 15.57 401 SER A CA 1
ATOM 2123 C C . SER A 1 351 ? 12.003 -5.364 -14.757 1.00 13.65 401 SER A C 1
ATOM 2124 O O . SER A 1 351 ? 12.383 -6.238 -15.533 1.00 14.84 401 SER A O 1
ATOM 2127 N N . ILE A 1 352 ? 10.797 -5.321 -14.216 1.00 13.50 402 ILE A N 1
ATOM 2128 C CA . ILE A 1 352 ? 9.716 -6.176 -14.661 1.00 13.99 402 ILE A CA 1
ATOM 2129 C C . ILE A 1 352 ? 8.644 -5.243 -15.181 1.00 16.47 402 ILE A C 1
ATOM 2130 O O . ILE A 1 352 ? 8.390 -4.201 -14.585 1.00 16.50 402 ILE A O 1
ATOM 2135 N N . ALA A 1 353 ? 8.026 -5.604 -16.301 1.00 14.09 403 ALA A N 1
ATOM 2136 C CA . ALA A 1 353 ? 6.897 -4.852 -16.822 1.00 13.95 403 ALA A CA 1
ATOM 2137 C C . ALA A 1 353 ? 5.681 -5.762 -16.941 1.00 15.21 403 ALA A C 1
ATOM 2138 O O . ALA A 1 353 ? 5.803 -6.944 -17.257 1.00 16.35 403 ALA A O 1
ATOM 2140 N N . VAL A 1 354 ? 4.517 -5.209 -16.639 1.00 12.69 404 VAL A N 1
ATOM 2141 C CA . VAL A 1 354 ? 3.272 -5.961 -16.623 1.00 14.50 404 VAL A CA 1
ATOM 2142 C C . VAL A 1 354 ? 2.314 -5.304 -17.597 1.00 15.45 404 VAL A C 1
ATOM 2143 O O . VAL A 1 354 ? 2.082 -4.094 -17.522 1.00 14.64 404 VAL A O 1
ATOM 2147 N N . PHE A 1 355 ? 1.765 -6.105 -18.506 1.00 13.21 405 PHE A N 1
ATOM 2148 C CA . PHE A 1 355 ? 0.861 -5.596 -19.544 1.00 13.38 405 PHE A CA 1
ATOM 2149 C C . PHE A 1 355 ? -0.521 -6.242 -19.437 1.00 16.27 405 PHE A C 1
ATOM 2150 O O . PHE A 1 355 ? -0.638 -7.428 -19.104 1.00 13.94 405 PHE A O 1
ATOM 2158 N N . ASP A 1 356 ? -1.559 -5.471 -19.748 1.00 15.84 406 ASP A N 1
ATOM 2159 C CA . ASP A 1 356 ? -2.942 -5.955 -19.714 1.00 13.40 406 ASP A CA 1
ATOM 2160 C C . ASP A 1 356 ? -3.353 -6.571 -21.055 1.00 15.87 406 ASP A C 1
ATOM 2161 O O . ASP A 1 356 ? -3.563 -5.867 -22.045 1.00 15.49 406 ASP A O 1
ATOM 2166 N N . THR A 1 35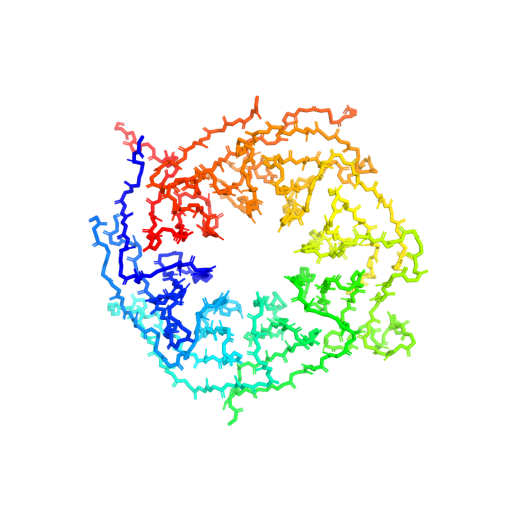7 ? -3.452 -7.896 -21.091 1.00 14.85 407 THR A N 1
ATOM 2167 C CA . THR A 1 357 ? -3.642 -8.616 -22.341 1.00 15.13 407 THR A CA 1
ATOM 2168 C C . THR A 1 357 ? -5.030 -8.409 -22.942 1.00 15.62 407 THR A C 1
ATOM 2169 O O . THR A 1 357 ? -5.219 -8.668 -24.123 1.00 17.28 407 THR A O 1
ATOM 2173 N N . SER A 1 358 ? -5.982 -7.948 -22.136 1.00 16.06 408 SER A N 1
ATOM 2174 C CA . SER A 1 358 ? -7.326 -7.697 -22.634 1.00 17.87 408 SER A CA 1
ATOM 2175 C C . SER A 1 358 ? -7.506 -6.224 -22.985 1.00 17.66 408 SER A C 1
ATOM 2176 O O . SER A 1 358 ? -8.614 -5.789 -23.282 1.00 20.06 408 SER A O 1
ATOM 2179 N N . ARG A 1 359 ? -6.415 -5.465 -22.978 1.00 15.70 409 ARG A N 1
ATOM 2180 C CA . ARG A 1 359 ? -6.479 -4.031 -23.271 1.00 16.85 409 ARG A CA 1
ATOM 2181 C C . ARG A 1 359 ? -5.359 -3.591 -24.210 1.00 18.90 409 ARG A C 1
ATOM 2182 O O . ARG A 1 359 ? -4.681 -2.591 -23.965 1.00 21.85 409 ARG A O 1
ATOM 2190 N N . SER A 1 360 ? -5.184 -4.341 -25.293 1.00 18.70 410 SER A N 1
ATOM 2191 C CA . SER A 1 360 ? -4.146 -4.062 -26.287 1.00 16.16 410 SER A CA 1
ATOM 2192 C C . SER A 1 360 ? -2.765 -3.998 -25.649 1.00 16.70 410 SER A C 1
ATOM 2193 O O . SER A 1 360 ? -1.892 -3.259 -26.105 1.00 17.52 410 SER A O 1
ATOM 2196 N N . PHE A 1 361 ? -2.576 -4.799 -24.604 1.00 14.97 411 PHE A N 1
ATOM 2197 C CA . PHE A 1 361 ? -1.290 -4.882 -23.923 1.00 14.33 411 PHE A CA 1
ATOM 2198 C C . PHE A 1 361 ? -0.846 -3.510 -23.415 1.00 15.24 411 PHE A C 1
ATOM 2199 O O . PHE A 1 361 ? 0.354 -3.178 -23.397 1.00 15.12 411 PHE A O 1
ATOM 2207 N N . ALA A 1 362 ? -1.827 -2.732 -22.959 1.00 13.71 412 ALA A N 1
ATOM 2208 C CA . ALA A 1 362 ? -1.534 -1.491 -22.246 1.00 14.04 412 ALA A CA 1
ATOM 2209 C C . ALA A 1 362 ? -0.651 -1.782 -21.045 1.00 15.14 412 ALA A C 1
ATOM 2210 O O . ALA A 1 362 ? -0.725 -2.856 -20.443 1.00 16.58 412 ALA A O 1
ATOM 2212 N N . LEU A 1 363 ? 0.185 -0.821 -20.690 1.00 15.70 413 LEU A N 1
ATOM 2213 C CA . LEU A 1 363 ? 1.068 -0.988 -19.547 1.00 15.14 413 LEU A CA 1
ATOM 2214 C C . LEU A 1 363 ? 0.305 -0.879 -18.240 1.00 16.16 413 LEU A C 1
ATOM 2215 O O . LEU A 1 363 ? -0.386 0.117 -17.984 1.00 20.07 413 LEU A O 1
ATOM 2220 N N . ARG A 1 364 ? 0.393 -1.927 -17.427 1.00 15.33 414 ARG A N 1
ATOM 2221 C CA . ARG A 1 364 ? -0.229 -1.932 -16.112 1.00 16.65 414 ARG A CA 1
ATOM 2222 C C . ARG A 1 364 ? 0.738 -1.391 -15.066 1.00 16.45 414 ARG A C 1
ATOM 2223 O O . ARG A 1 364 ? 0.370 -0.599 -14.213 1.00 18.16 414 ARG A O 1
ATOM 2231 N N . ARG A 1 365 ? 1.979 -1.836 -15.141 1.00 15.99 415 ARG A N 1
ATOM 2232 C CA . ARG A 1 365 ? 2.981 -1.420 -14.177 1.00 17.04 415 ARG A CA 1
ATOM 2233 C C . ARG A 1 365 ? 4.374 -1.670 -14.714 1.00 14.34 415 ARG A C 1
ATOM 2234 O O . ARG A 1 365 ? 4.651 -2.710 -15.314 1.00 15.38 415 ARG A O 1
ATOM 2242 N N . HIS A 1 366 ? 5.258 -0.704 -14.494 1.00 16.77 416 HIS A N 1
ATOM 2243 C CA . HIS A 1 366 ? 6.665 -0.847 -14.810 1.00 14.93 416 HIS A CA 1
ATOM 2244 C C . HIS A 1 366 ? 7.418 -0.861 -13.488 1.00 17.72 416 HIS A C 1
ATOM 2245 O O . HIS A 1 366 ? 7.578 0.179 -12.844 1.00 20.33 416 HIS A O 1
ATOM 2252 N N . LEU A 1 367 ? 7.839 -2.048 -13.070 1.00 15.81 417 LEU A N 1
ATOM 2253 C CA . LEU A 1 367 ? 8.568 -2.213 -11.810 1.00 18.53 417 LEU A CA 1
ATOM 2254 C C . LEU A 1 367 ? 10.055 -2.012 -12.056 1.00 16.99 417 LEU A C 1
ATOM 2255 O O . LEU A 1 367 ? 10.806 -2.967 -12.297 1.00 16.13 417 LEU A O 1
ATOM 2260 N N . ARG A 1 368 ? 10.484 -0.756 -12.025 1.00 18.61 418 ARG A N 1
ATOM 2261 C CA . ARG A 1 368 ? 11.888 -0.442 -12.229 1.00 18.85 418 ARG A CA 1
ATOM 2262 C C . ARG A 1 368 ? 12.684 -0.894 -11.014 1.00 16.42 418 ARG A C 1
ATOM 2263 O O . ARG A 1 368 ? 12.239 -0.739 -9.885 1.00 19.48 418 ARG A O 1
ATOM 2271 N N . GLY A 1 369 ? 13.848 -1.477 -11.250 1.00 17.82 419 GLY A N 1
ATOM 2272 C CA . GLY A 1 369 ? 14.688 -1.910 -10.145 1.00 20.83 419 GLY A CA 1
ATOM 2273 C C . GLY A 1 369 ? 14.130 -3.071 -9.342 1.00 20.22 419 GLY A C 1
ATOM 2274 O O . GLY A 1 369 ? 14.440 -3.232 -8.161 1.00 18.96 419 GLY A O 1
ATOM 2275 N N . ALA A 1 370 ? 13.295 -3.892 -9.978 1.00 17.38 420 ALA A N 1
ATOM 2276 C CA . ALA A 1 370 ? 12.787 -5.104 -9.350 1.00 15.35 420 ALA A CA 1
ATOM 2277 C C . ALA A 1 370 ? 13.937 -5.976 -8.855 1.00 15.61 420 ALA A C 1
ATOM 2278 O O . ALA A 1 370 ? 13.834 -6.609 -7.801 1.00 17.97 420 ALA A O 1
ATOM 2280 N N . HIS A 1 371 ? 15.029 -5.992 -9.616 1.00 16.71 421 HIS A N 1
ATOM 2281 C CA . HIS A 1 371 ? 16.250 -6.632 -9.146 1.00 16.92 421 HIS A CA 1
ATOM 2282 C C . HIS A 1 371 ? 17.416 -5.661 -9.266 1.00 16.16 421 HIS A C 1
ATOM 2283 O O . HIS A 1 371 ? 18.472 -5.976 -9.827 1.00 16.94 421 HIS A O 1
ATOM 2290 N N . ALA A 1 372 ? 17.196 -4.478 -8.695 1.00 19.01 422 ALA A N 1
ATOM 2291 C CA . ALA A 1 372 ? 18.131 -3.362 -8.802 1.00 18.38 422 ALA A CA 1
ATOM 2292 C C . ALA A 1 372 ? 18.459 -3.104 -10.273 1.00 21.43 422 ALA A C 1
ATOM 2293 O O . ALA A 1 372 ? 17.551 -3.032 -11.097 1.00 20.21 422 ALA A O 1
ATOM 2295 N N . GLU A 1 373 ? 19.733 -2.975 -10.617 1.00 20.75 423 GLU A N 1
ATOM 2296 C CA . GLU A 1 373 ? 20.112 -2.793 -12.013 1.00 21.22 423 GLU A CA 1
ATOM 2297 C C . GLU A 1 373 ? 20.741 -4.063 -12.580 1.00 22.58 423 GLU A C 1
ATOM 2298 O O . GLU A 1 373 ? 21.425 -4.023 -13.606 1.00 24.16 423 GLU A O 1
ATOM 2304 N N . ASP A 1 374 ? 20.501 -5.188 -11.908 1.00 20.38 424 ASP A N 1
ATOM 2305 C CA . ASP A 1 374 ? 21.012 -6.485 -12.339 1.00 20.43 424 ASP A CA 1
ATOM 2306 C C . ASP A 1 374 ? 19.939 -7.229 -13.126 1.00 18.90 424 ASP A C 1
ATOM 2307 O O . ASP A 1 374 ? 18.753 -7.017 -12.898 1.00 19.93 424 ASP A O 1
ATOM 2312 N N . PRO A 1 375 ? 20.350 -8.106 -14.049 1.00 15.86 425 PRO A N 1
ATOM 2313 C CA . PRO A 1 375 ? 19.372 -8.839 -14.871 1.00 17.47 425 PRO A CA 1
ATOM 2314 C C . PRO A 1 375 ? 18.292 -9.600 -14.106 1.00 18.57 425 PRO A C 1
ATOM 2315 O O . PRO A 1 375 ? 18.565 -10.311 -13.137 1.00 16.06 425 PRO A O 1
ATOM 2319 N N . VAL A 1 376 ? 17.051 -9.427 -14.544 1.00 15.14 426 VAL A N 1
ATOM 2320 C CA . VAL A 1 376 ? 15.968 -10.292 -14.115 1.00 15.71 426 VAL A CA 1
ATOM 2321 C C . VAL A 1 376 ? 16.050 -11.536 -14.979 1.00 18.44 426 VAL A C 1
ATOM 2322 O O . VAL A 1 376 ? 15.877 -11.472 -16.195 1.00 22.97 426 VAL A O 1
ATOM 2326 N N . VAL A 1 377 ? 16.347 -12.661 -14.352 1.00 13.85 427 VAL A N 1
ATOM 2327 C CA . VAL A 1 377 ? 16.653 -13.892 -15.058 1.00 13.66 427 VAL A CA 1
ATOM 2328 C C . VAL A 1 377 ? 15.395 -14.700 -15.388 1.00 13.89 427 VAL A C 1
ATOM 2329 O O . VAL A 1 377 ? 15.270 -15.283 -16.481 1.00 15.01 427 VAL A O 1
ATOM 2333 N N . LYS A 1 378 ? 14.464 -14.744 -14.441 1.00 13.34 428 LYS A N 1
ATOM 2334 C CA . LYS A 1 378 ? 13.256 -15.538 -14.600 1.00 12.87 428 LYS A CA 1
ATOM 2335 C C . LYS A 1 378 ? 12.102 -14.923 -13.853 1.00 12.54 428 LYS A C 1
ATOM 2336 O O . LYS A 1 378 ? 12.265 -14.466 -12.725 1.00 13.60 428 LYS A O 1
ATOM 2342 N N . VAL A 1 379 ? 10.934 -14.923 -14.488 1.00 12.48 429 VAL A N 1
ATOM 2343 C CA . VAL A 1 379 ? 9.678 -14.610 -13.819 1.00 13.43 429 VAL A CA 1
ATOM 2344 C C . VAL A 1 379 ? 8.723 -15.769 -14.054 1.00 12.84 429 VAL A C 1
ATOM 2345 O O . VAL A 1 379 ? 8.717 -16.392 -15.132 1.00 14.02 429 VAL A O 1
ATOM 2349 N N . GLU A 1 380 ? 7.918 -16.076 -13.043 1.00 12.42 430 GLU A N 1
ATOM 2350 C CA . GLU A 1 380 ? 6.996 -17.216 -13.141 1.00 12.69 430 GLU A CA 1
ATOM 2351 C C . GLU A 1 380 ? 5.838 -17.043 -12.177 1.00 12.96 430 GLU A C 1
ATOM 2352 O O . GLU A 1 380 ? 6.053 -16.783 -10.985 1.00 13.37 430 GLU A O 1
ATOM 2358 N N . PHE A 1 381 ? 4.610 -17.176 -12.683 1.00 11.90 431 PHE A N 1
ATOM 2359 C CA . PHE A 1 381 ? 3.436 -17.047 -11.827 1.00 11.91 431 PHE A CA 1
ATOM 2360 C C . PHE A 1 381 ? 3.254 -18.257 -10.942 1.00 12.64 431 PHE A C 1
ATOM 2361 O O . PHE A 1 381 ? 3.491 -19.395 -11.359 1.00 15.40 431 PHE A O 1
ATOM 2369 N N . VAL A 1 382 ? 2.825 -17.999 -9.711 1.00 14.24 432 VAL A N 1
ATOM 2370 C CA . VAL A 1 382 ? 2.399 -19.066 -8.812 1.00 15.46 432 VAL A CA 1
ATOM 2371 C C . VAL A 1 382 ? 1.085 -19.652 -9.337 1.00 14.54 432 VAL A C 1
ATOM 2372 O O . VAL A 1 382 ? 0.113 -18.925 -9.545 1.00 16.99 432 VAL A O 1
ATOM 2376 N N . LYS A 1 383 ? 1.069 -20.963 -9.531 1.00 15.51 433 LYS A N 1
ATOM 2377 C CA . LYS A 1 383 ? -0.085 -21.616 -10.160 1.00 16.49 433 LYS A C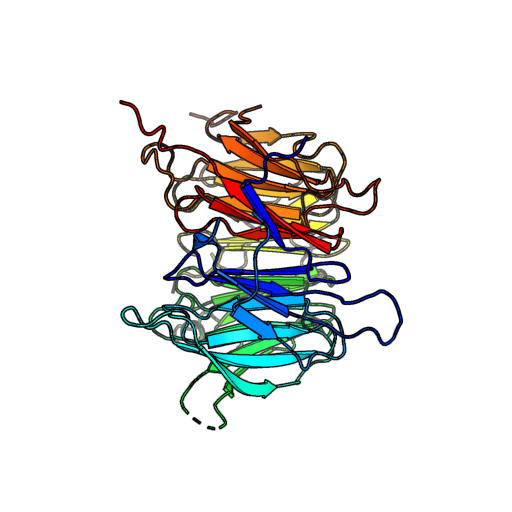A 1
ATOM 2378 C C . LYS A 1 383 ? -1.293 -21.690 -9.240 1.00 19.44 433 LYS A C 1
ATOM 2379 O O . LYS A 1 383 ? -2.423 -21.416 -9.659 1.00 21.02 433 LYS A O 1
ATOM 2385 N N . SER A 1 384 ? -1.057 -22.053 -7.988 1.00 16.27 434 SER A N 1
ATOM 2386 C CA . SER A 1 384 ? -2.149 -22.246 -7.044 1.00 16.30 434 SER A CA 1
ATOM 2387 C C . SER A 1 384 ? -1.790 -21.669 -5.691 1.00 14.91 434 SER A C 1
ATOM 2388 O O . SER A 1 384 ? -1.484 -22.420 -4.770 1.00 17.44 434 SER A O 1
ATOM 2391 N N . PRO A 1 385 ? -1.806 -20.338 -5.567 1.00 16.95 435 PRO A N 1
ATOM 2392 C CA . PRO A 1 385 ? -1.413 -19.748 -4.281 1.00 17.02 435 PRO A CA 1
ATOM 2393 C C . PRO A 1 385 ? -2.340 -20.183 -3.155 1.00 19.61 435 PRO A C 1
ATOM 2394 O O . PRO A 1 385 ? -3.524 -20.451 -3.400 1.00 19.51 435 PRO A O 1
ATOM 2398 N N . PRO A 1 386 ? -1.803 -20.284 -1.933 1.00 16.70 436 PRO A N 1
ATOM 2399 C CA . PRO A 1 386 ? -2.608 -20.669 -0.766 1.00 18.59 436 PRO A CA 1
ATOM 2400 C C . PRO A 1 386 ? -3.840 -19.797 -0.622 1.00 22.42 436 PRO A C 1
ATOM 2401 O O . PRO A 1 386 ? -4.906 -20.315 -0.292 1.00 19.76 436 PRO A O 1
ATOM 2405 N N . ASN A 1 387 ? -3.712 -18.506 -0.891 1.00 18.56 437 ASN A N 1
ATOM 2406 C CA . ASN A 1 387 ? -4.881 -17.644 -0.912 1.00 18.82 437 ASN A CA 1
ATOM 2407 C C . ASN A 1 387 ? -5.479 -17.689 -2.309 1.00 21.92 437 ASN A C 1
ATOM 2408 O O . ASN A 1 387 ? -4.965 -17.065 -3.241 1.00 19.90 437 ASN A O 1
ATOM 2413 N N . ALA A 1 388 ? -6.551 -18.465 -2.449 1.00 19.91 438 ALA A N 1
ATOM 2414 C CA . ALA A 1 388 ? -7.101 -18.785 -3.760 1.00 22.06 438 ALA A CA 1
ATOM 2415 C C . ALA A 1 388 ? -7.544 -17.532 -4.499 1.00 25.33 438 ALA A C 1
ATOM 2416 O O . ALA A 1 388 ? -7.535 -17.493 -5.730 1.00 26.97 438 ALA A O 1
ATOM 2418 N N . ALA A 1 389 ? -7.911 -16.504 -3.747 1.00 27.23 439 ALA A N 1
ATOM 2419 C CA . ALA A 1 389 ? -8.358 -15.242 -4.333 1.00 31.89 439 ALA A CA 1
ATOM 2420 C C . ALA A 1 389 ? -7.248 -14.522 -5.105 1.00 35.30 439 ALA A C 1
ATOM 2421 O O . ALA A 1 389 ? -7.524 -13.654 -5.932 1.00 40.57 439 ALA A O 1
ATOM 2423 N N . MET A 1 390 ? -5.998 -14.892 -4.840 1.00 25.96 440 MET A N 1
ATOM 2424 C CA . MET A 1 390 ? -4.844 -14.263 -5.469 1.00 26.38 440 MET A CA 1
ATOM 2425 C C . MET A 1 390 ? -4.355 -15.030 -6.690 1.00 20.29 440 MET A C 1
ATOM 2426 O O . MET A 1 390 ? -3.291 -14.737 -7.246 1.00 22.68 440 MET A O 1
ATOM 2431 N N . ALA A 1 391 ? -5.140 -16.025 -7.094 1.00 21.64 441 ALA A N 1
ATOM 2432 C CA . ALA A 1 391 ? -4.845 -16.810 -8.280 1.00 21.69 441 ALA A CA 1
ATOM 2433 C C . ALA A 1 391 ? -4.594 -15.915 -9.487 1.00 23.18 441 ALA A C 1
ATOM 2434 O O . ALA A 1 391 ? -5.403 -15.046 -9.815 1.00 27.89 441 ALA A O 1
ATOM 2436 N N . GLY A 1 392 ? -3.456 -16.140 -10.129 1.00 18.34 442 GLY A N 1
ATOM 2437 C CA . GLY A 1 392 ? -3.080 -15.404 -11.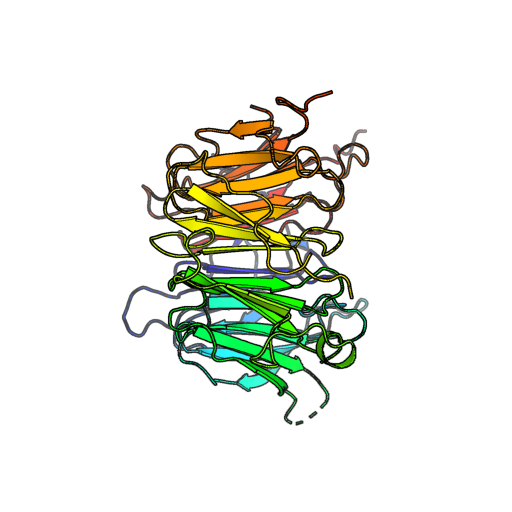326 1.00 18.02 442 GLY A CA 1
ATOM 2438 C C . GLY A 1 392 ? -2.363 -14.085 -11.085 1.00 16.38 442 GLY A C 1
ATOM 2439 O O . GLY A 1 392 ? -1.865 -13.484 -12.027 1.00 17.87 442 GLY A O 1
ATOM 2440 N N . TRP A 1 393 ? -2.286 -13.639 -9.839 1.00 16.51 443 TRP A N 1
ATOM 2441 C CA . TRP A 1 393 ? -1.768 -12.289 -9.556 1.00 13.60 443 TRP A CA 1
ATOM 2442 C C . TRP A 1 393 ? -0.414 -12.268 -8.860 1.00 15.22 443 TRP A C 1
ATOM 2443 O O . TRP A 1 393 ? 0.152 -11.199 -8.656 1.00 16.71 443 TRP A O 1
ATOM 2454 N N . LEU A 1 394 ? 0.092 -13.443 -8.506 1.00 13.93 444 LEU A N 1
ATOM 2455 C CA . LEU A 1 394 ? 1.340 -13.550 -7.761 1.00 14.16 444 LEU A CA 1
ATOM 2456 C C . LEU A 1 394 ? 2.471 -14.044 -8.663 1.00 13.89 444 LEU A C 1
ATOM 2457 O O . LEU A 1 394 ? 2.385 -15.118 -9.266 1.00 14.70 444 LEU A O 1
ATOM 2462 N N . LEU A 1 395 ? 3.526 -13.245 -8.729 1.00 14.05 445 LEU A N 1
ATOM 2463 C CA . LEU A 1 395 ? 4.657 -13.492 -9.620 1.00 14.08 445 LEU A CA 1
ATOM 2464 C C . LEU A 1 395 ? 5.930 -13.642 -8.814 1.00 14.32 445 LEU A C 1
ATOM 2465 O O . LEU A 1 395 ? 6.250 -12.784 -7.982 1.00 17.54 445 LEU A O 1
ATOM 2470 N N . THR A 1 396 ? 6.657 -14.720 -9.067 1.00 12.68 446 THR A N 1
ATOM 2471 C CA . THR A 1 396 ? 7.979 -14.907 -8.462 1.00 12.85 446 THR A CA 1
ATOM 2472 C C . THR A 1 396 ? 9.056 -14.565 -9.474 1.00 14.06 446 THR A C 1
ATOM 2473 O O . THR A 1 396 ? 8.956 -14.936 -10.646 1.00 14.29 446 THR A O 1
ATOM 2477 N N . SER A 1 397 ? 10.082 -13.844 -9.024 1.00 12.71 447 SER A N 1
ATOM 2478 C CA . SER A 1 397 ? 11.179 -13.464 -9.906 1.00 11.99 447 SER A CA 1
ATOM 2479 C C . SER A 1 397 ? 12.532 -13.748 -9.252 1.00 14.32 447 SER A C 1
ATOM 2480 O O . SER A 1 397 ? 12.644 -13.771 -8.019 1.00 14.28 447 SER A O 1
ATOM 2483 N N . CYS A 1 398 ? 13.563 -13.961 -10.065 1.00 13.41 448 CYS A N 1
ATOM 2484 C CA . CYS A 1 398 ? 14.920 -14.050 -9.522 1.00 12.13 448 CYS A CA 1
ATOM 2485 C C . CYS A 1 398 ? 15.853 -13.248 -10.400 1.00 13.58 448 CYS A C 1
ATOM 2486 O O . CYS A 1 398 ? 15.559 -12.992 -11.566 1.00 13.77 448 CYS A O 1
ATOM 2489 N N . GLY A 1 399 ? 16.979 -12.829 -9.835 1.00 14.67 449 GLY A N 1
ATOM 2490 C CA . GLY A 1 399 ? 17.858 -11.935 -10.553 1.00 15.90 449 GLY A CA 1
ATOM 2491 C C . GLY A 1 399 ? 19.314 -12.103 -10.210 1.00 14.57 449 GLY A C 1
ATOM 2492 O O . GLY A 1 399 ? 19.686 -12.798 -9.256 1.00 14.60 449 GLY A O 1
ATOM 2493 N N . MET A 1 400 ? 20.143 -11.442 -11.003 1.00 14.88 450 MET A N 1
ATOM 2494 C CA . MET A 1 400 ? 21.575 -11.481 -10.779 1.00 14.35 450 MET A CA 1
ATOM 2495 C C . MET A 1 400 ? 21.996 -10.609 -9.603 1.00 18.57 450 MET A C 1
ATOM 2496 O O . MET A 1 400 ? 23.186 -10.505 -9.308 1.00 18.19 450 MET A O 1
ATOM 2501 N N . ASP A 1 401 ? 21.033 -10.002 -8.918 1.00 15.46 451 ASP A N 1
ATOM 2502 C CA . ASP A 1 401 ? 21.337 -9.342 -7.654 1.00 15.21 451 ASP A CA 1
ATOM 2503 C C . ASP A 1 401 ? 21.416 -10.368 -6.521 1.00 15.52 451 ASP A C 1
ATOM 2504 O O . ASP A 1 401 ? 21.759 -10.029 -5.397 1.00 16.47 451 ASP A O 1
ATOM 2509 N N . GLY A 1 402 ? 21.103 -11.625 -6.826 1.00 15.45 452 GLY A N 1
ATOM 2510 C CA . GLY A 1 402 ? 21.177 -12.687 -5.841 1.00 17.70 452 GLY A CA 1
ATOM 2511 C C . GLY A 1 402 ? 19.926 -12.848 -4.999 1.00 14.84 452 GLY A C 1
ATOM 2512 O O . GLY A 1 402 ? 19.941 -13.579 -4.009 1.00 14.23 452 GLY A O 1
ATOM 2513 N N . VAL A 1 403 ? 18.840 -12.195 -5.406 1.00 15.17 453 VAL A N 1
ATOM 2514 C CA . VAL A 1 403 ? 17.612 -12.194 -4.615 1.00 14.39 453 VAL A CA 1
ATOM 2515 C C . VAL A 1 403 ? 16.454 -12.826 -5.387 1.00 13.59 453 VAL A C 1
ATOM 2516 O O . VAL A 1 403 ? 16.387 -12.732 -6.618 1.00 15.27 453 VAL A O 1
ATOM 2520 N N . VAL A 1 404 ? 15.583 -13.517 -4.658 1.00 12.88 454 VAL A N 1
ATOM 2521 C CA . VAL A 1 404 ? 14.312 -14.000 -5.192 1.00 12.61 454 VAL A CA 1
ATOM 2522 C C . VAL A 1 404 ? 13.217 -13.140 -4.589 1.00 15.24 454 VAL A C 1
ATOM 2523 O O . VAL A 1 404 ? 13.234 -12.845 -3.394 1.00 14.82 454 VAL A O 1
ATOM 2527 N N . ARG A 1 405 ? 12.272 -12.705 -5.414 1.00 14.32 455 ARG A N 1
ATOM 2528 C CA . ARG A 1 405 ? 11.200 -11.852 -4.923 1.00 12.88 455 ARG A CA 1
ATOM 2529 C C . ARG A 1 405 ? 9.843 -12.356 -5.361 1.00 13.39 455 ARG A C 1
ATOM 2530 O O . ARG A 1 405 ? 9.729 -13.091 -6.336 1.00 14.52 455 ARG A O 1
ATOM 2538 N N . ARG A 1 406 ? 8.806 -11.967 -4.625 1.00 14.03 456 ARG A N 1
ATOM 2539 C CA . ARG A 1 406 ? 7.467 -12.282 -5.080 1.00 14.26 456 ARG A CA 1
ATOM 2540 C C . ARG A 1 406 ? 6.641 -11.016 -5.056 1.00 17.71 456 ARG A C 1
ATOM 2541 O O . ARG A 1 406 ? 6.750 -10.194 -4.133 1.00 16.18 456 ARG A O 1
ATOM 2549 N N . TRP A 1 407 ? 5.828 -10.872 -6.095 1.00 15.73 457 TRP A N 1
ATOM 2550 C CA . TRP A 1 407 ? 5.125 -9.640 -6.389 1.00 15.66 457 TRP A CA 1
ATOM 2551 C C . TRP A 1 407 ? 3.638 -9.885 -6.493 1.00 15.76 457 TRP A C 1
ATOM 2552 O O . TRP A 1 407 ? 3.203 -10.905 -7.040 1.00 16.38 457 TRP A O 1
ATOM 2563 N N . ASP A 1 408 ? 2.882 -8.933 -5.961 1.00 15.57 458 ASP A N 1
ATOM 2564 C CA . ASP A 1 408 ? 1.436 -8.848 -6.120 1.00 15.42 458 ASP A CA 1
ATOM 2565 C C . ASP A 1 408 ? 1.170 -7.888 -7.274 1.00 14.76 458 ASP A C 1
ATOM 2566 O O . ASP A 1 408 ? 1.436 -6.692 -7.166 1.00 17.31 458 ASP A O 1
ATOM 2571 N N . LEU A 1 409 ? 0.646 -8.412 -8.381 1.00 14.59 459 LEU A N 1
ATOM 2572 C CA . LEU A 1 409 ? 0.521 -7.619 -9.603 1.00 14.79 459 LEU A CA 1
ATOM 2573 C C . LEU A 1 409 ? -0.865 -7.006 -9.792 1.00 17.19 459 LEU A C 1
ATOM 2574 O O . LEU A 1 409 ? -1.186 -6.544 -10.883 1.00 18.45 459 LEU A O 1
ATOM 2579 N N . ARG A 1 410 ? -1.685 -6.999 -8.748 1.00 16.45 460 ARG A N 1
ATOM 2580 C CA . ARG A 1 410 ? -3.018 -6.403 -8.889 1.00 16.87 460 ARG A CA 1
ATOM 2581 C C . ARG A 1 410 ? -2.968 -4.892 -9.101 1.00 20.56 460 ARG A C 1
ATOM 2582 O O . ARG A 1 410 ? -3.842 -4.335 -9.761 1.00 22.99 460 ARG A O 1
ATOM 2590 N N . GLY A 1 411 ? -1.966 -4.236 -8.527 1.00 22.11 461 GLY A N 1
ATOM 2591 C CA . GLY A 1 411 ? -1.834 -2.789 -8.636 1.00 25.55 461 GLY A CA 1
ATOM 2592 C C . GLY A 1 411 ? -1.495 -2.280 -10.026 1.00 29.55 461 GLY A C 1
ATOM 2593 O O . GLY A 1 411 ? -1.168 -3.057 -10.925 1.00 28.63 461 GLY A O 1
ATOM 2594 N N . GLY A 1 412 ? -1.577 -0.965 -10.207 1.00 26.55 462 GLY A N 1
ATOM 2595 C CA . GLY A 1 412 ? -1.221 -0.353 -11.475 1.00 25.61 462 GLY A CA 1
ATOM 2596 C C . GLY A 1 412 ? -2.413 0.168 -12.257 1.00 35.31 462 GLY A C 1
ATOM 2597 O O . GLY A 1 412 ? -3.543 0.166 -11.768 1.00 42.57 462 GLY A O 1
ATOM 2598 N N . THR A 1 413 ? -2.152 0.612 -13.484 1.00 27.17 463 THR A N 1
ATOM 2599 C CA . THR A 1 413 ? -3.193 1.160 -14.350 1.00 27.73 463 THR A CA 1
ATOM 2600 C C . THR A 1 413 ? -3.912 0.039 -15.089 1.00 27.89 463 THR A C 1
ATOM 2601 O O . THR A 1 413 ? -3.386 -0.515 -16.057 1.00 29.88 463 THR A O 1
ATOM 2605 N N . ALA A 1 414 ? -5.125 -0.281 -14.642 1.00 28.43 464 ALA A N 1
ATOM 2606 C CA . ALA A 1 414 ? -5.842 -1.451 -15.143 1.00 32.71 464 ALA A CA 1
ATOM 2607 C C . ALA A 1 414 ? -7.060 -1.073 -15.982 1.00 33.81 464 ALA A C 1
ATOM 2608 O O . ALA A 1 414 ? -7.927 -1.909 -16.243 1.00 29.46 464 ALA A O 1
ATOM 2610 N N . GLY A 1 415 ? -7.117 0.186 -16.406 1.00 33.77 465 GLY A N 1
ATOM 2611 C CA . GLY A 1 415 ? -8.197 0.650 -17.260 1.00 34.28 465 GLY A CA 1
ATOM 2612 C C . GLY A 1 415 ? -9.504 0.852 -16.516 1.00 38.05 465 GLY A C 1
ATOM 2613 O O . GLY A 1 415 ? -9.519 1.438 -15.432 1.00 45.54 465 GLY A O 1
ATOM 2614 N N . PRO A 1 416 ? -10.613 0.367 -17.101 1.00 37.32 466 PRO A N 1
ATOM 2615 C CA . PRO A 1 416 ? -11.964 0.519 -16.543 1.00 44.15 466 PRO A CA 1
ATOM 2616 C C . PRO A 1 416 ? -12.090 0.021 -15.107 1.00 48.01 466 PRO A C 1
ATOM 2617 O O . PRO A 1 416 ? -12.502 -1.122 -14.922 1.00 46.93 466 PRO A O 1
ATOM 2621 N N . SER A 1 439 ? 5.091 -0.691 -4.600 1.00 39.71 489 SER A N 1
ATOM 2622 C CA . SER A 1 439 ? 5.883 -1.718 -5.266 1.00 38.97 489 SER A CA 1
ATOM 2623 C C . SER A 1 439 ? 5.036 -2.938 -5.606 1.00 31.00 489 SER A C 1
ATOM 2624 O O . SER A 1 439 ? 5.101 -3.463 -6.718 1.00 37.44 489 SER A O 1
ATOM 2627 N N . GLY A 1 440 ? 4.241 -3.385 -4.642 1.00 30.77 490 GLY A N 1
ATOM 2628 C CA . GLY A 1 440 ? 3.567 -4.664 -4.763 1.00 27.16 490 GLY A CA 1
ATOM 2629 C C . GLY A 1 440 ? 4.496 -5.792 -4.340 1.00 22.35 490 GLY A C 1
ATOM 2630 O O . GLY A 1 440 ? 4.218 -6.960 -4.567 1.00 20.61 490 GLY A O 1
ATOM 2631 N N . LEU A 1 441 ? 5.621 -5.445 -3.726 1.00 21.41 491 LEU A N 1
ATOM 2632 C CA . LEU A 1 441 ? 6.518 -6.475 -3.215 1.00 19.45 491 LEU A CA 1
ATOM 2633 C C . LEU A 1 441 ? 5.914 -7.194 -2.007 1.00 21.36 491 LEU A C 1
ATOM 2634 O O . LEU A 1 441 ? 5.565 -6.557 -1.008 1.00 25.97 491 LEU A O 1
ATOM 2639 N N . VAL A 1 442 ? 5.802 -8.517 -2.098 1.00 16.64 492 VAL A N 1
ATOM 2640 C CA . VAL A 1 442 ? 5.192 -9.335 -1.055 1.00 17.01 492 VAL A CA 1
ATOM 2641 C C . VAL A 1 442 ? 6.245 -9.965 -0.159 1.00 21.53 492 VAL A C 1
ATOM 2642 O O . VAL A 1 442 ? 6.111 -9.967 1.069 1.00 23.36 492 VAL A O 1
ATOM 2646 N N . LYS A 1 443 ? 7.294 -10.502 -0.778 1.00 18.67 493 LYS A N 1
ATOM 2647 C CA . LYS A 1 443 ? 8.348 -11.156 -0.021 1.00 19.95 493 LYS A CA 1
ATOM 2648 C C . LYS A 1 443 ? 9.672 -11.124 -0.786 1.00 19.52 493 LYS A C 1
ATOM 2649 O O . LYS A 1 443 ? 9.690 -11.070 -2.014 1.00 17.59 493 LYS A O 1
ATOM 2655 N N . GLU A 1 444 ? 10.776 -11.106 -0.038 1.00 18.29 494 GLU A N 1
ATOM 2656 C CA . GLU A 1 444 ? 12.132 -11.177 -0.571 1.00 19.16 494 GLU A CA 1
ATOM 2657 C C . GLU A 1 444 ? 12.857 -12.314 0.115 1.00 19.76 494 GLU A C 1
ATOM 2658 O O . GLU A 1 444 ? 12.738 -12.463 1.333 1.00 20.67 494 GLU A O 1
ATOM 2664 N N . TRP A 1 445 ? 13.633 -13.084 -0.641 1.00 14.68 495 TRP A N 1
ATOM 2665 C CA . TRP A 1 445 ? 14.442 -14.147 -0.074 1.00 16.65 495 TRP A CA 1
ATOM 2666 C C . TRP A 1 445 ? 15.890 -13.944 -0.447 1.00 15.25 495 TRP A C 1
ATOM 2667 O O . TRP A 1 445 ? 16.244 -13.962 -1.637 1.00 15.79 495 TRP A O 1
ATOM 2678 N N . LYS A 1 446 ? 16.732 -13.793 0.575 1.00 15.78 496 LYS A N 1
ATOM 2679 C CA . LYS A 1 446 ? 18.152 -13.528 0.368 1.00 16.18 496 LYS A CA 1
ATOM 2680 C C . LYS A 1 446 ? 18.981 -14.729 0.796 1.00 15.23 496 LYS A C 1
ATOM 2681 O O . LYS A 1 446 ? 18.513 -15.568 1.558 1.00 17.64 496 LYS A O 1
ATOM 2687 N N . GLY A 1 447 ? 20.205 -14.827 0.281 1.00 15.89 497 GLY A N 1
ATOM 2688 C CA . GLY A 1 447 ? 21.074 -15.928 0.647 1.00 16.42 497 GLY A CA 1
ATOM 2689 C C . GLY A 1 447 ? 22.135 -16.199 -0.393 1.00 19.34 497 GLY A C 1
ATOM 2690 O O . GLY A 1 447 ? 23.248 -16.626 -0.065 1.00 21.10 497 GLY A O 1
ATOM 2691 N N . HIS A 1 448 ? 21.796 -15.992 -1.660 1.00 16.94 498 HIS A N 1
ATOM 2692 C CA . HIS A 1 448 ? 22.797 -16.109 -2.711 1.00 15.33 498 HIS A CA 1
ATOM 2693 C C . HIS A 1 448 ? 23.694 -14.889 -2.684 1.00 14.54 498 HIS A C 1
ATOM 2694 O O . HIS A 1 448 ? 23.291 -13.825 -2.232 1.00 17.83 498 HIS A O 1
ATOM 2701 N N . ARG A 1 449 ? 24.911 -15.046 -3.188 1.00 16.47 499 ARG A N 1
ATOM 2702 C CA . ARG A 1 449 ? 25.727 -13.884 -3.470 1.00 16.62 499 ARG A CA 1
ATOM 2703 C C . ARG A 1 449 ? 25.140 -13.136 -4.659 1.00 15.26 499 ARG A C 1
ATOM 2704 O O . ARG A 1 449 ? 24.481 -13.734 -5.527 1.00 17.87 499 ARG A O 1
ATOM 2712 N N . SER A 1 450 ? 25.375 -11.830 -4.698 1.00 16.77 500 SER A N 1
ATOM 2713 C CA . SER A 1 450 ? 25.053 -11.023 -5.867 1.00 18.44 500 SER A CA 1
ATOM 2714 C C . SER A 1 450 ? 26.029 -11.321 -6.997 1.00 21.54 500 SER A C 1
ATOM 2715 O O . SER A 1 450 ? 27.092 -11.900 -6.766 1.00 17.56 500 SER A O 1
ATOM 2718 N N . GLY A 1 451 ? 25.685 -10.915 -8.217 1.00 18.79 501 GLY A N 1
ATOM 2719 C CA . GLY A 1 451 ? 26.602 -11.056 -9.334 1.00 18.44 501 GLY A CA 1
ATOM 2720 C C . GLY A 1 451 ? 27.928 -10.348 -9.094 1.00 19.30 501 GLY A C 1
ATOM 2721 O O . GLY A 1 451 ? 28.985 -10.853 -9.471 1.00 24.15 501 GLY A O 1
ATOM 2722 N N . GLN A 1 452 ? 27.862 -9.187 -8.448 1.00 20.40 502 GLN A N 1
ATOM 2723 C CA . GLN A 1 452 ? 29.054 -8.392 -8.141 1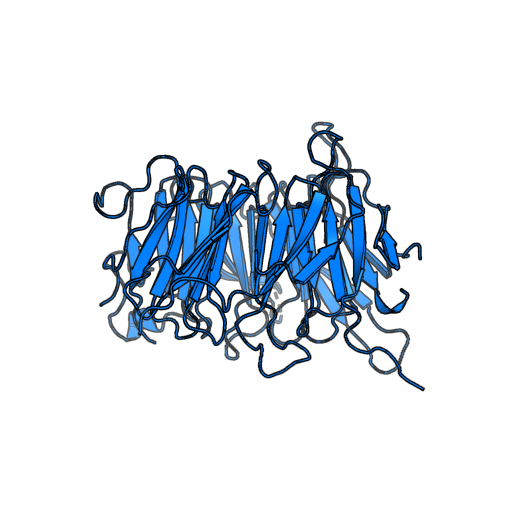.00 22.86 502 GLN A CA 1
ATOM 2724 C C . GLN A 1 452 ? 30.031 -9.143 -7.232 1.00 25.45 502 GLN A C 1
ATOM 2725 O O . GLN A 1 452 ? 31.229 -8.826 -7.191 1.00 22.38 502 GLN A O 1
ATOM 2731 N N . GLU A 1 453 ? 29.521 -10.135 -6.508 1.00 21.80 503 GLU A N 1
ATOM 2732 C CA . GLU A 1 453 ? 30.338 -10.955 -5.618 1.00 21.90 503 GLU A CA 1
ATOM 2733 C C . GLU A 1 453 ? 30.531 -12.377 -6.143 1.00 17.37 503 GLU A C 1
ATOM 2734 O O . GLU A 1 453 ? 30.986 -13.265 -5.418 1.00 17.50 503 GLU A O 1
ATOM 2740 N N . GLY A 1 454 ? 30.182 -12.606 -7.407 1.00 16.81 504 GLY A N 1
ATOM 2741 C CA . GLY A 1 454 ? 30.404 -13.903 -8.019 1.00 17.70 504 GLY A CA 1
ATOM 2742 C C . GLY A 1 454 ? 29.215 -14.842 -7.953 1.00 15.70 504 GLY A C 1
ATOM 2743 O O . GLY A 1 454 ? 29.371 -16.042 -8.158 1.00 17.17 504 GLY A O 1
ATOM 2744 N N . GLY A 1 455 ? 28.034 -14.290 -7.668 1.00 15.83 505 GLY A N 1
ATOM 2745 C CA . GLY A 1 455 ? 26.810 -15.076 -7.587 1.00 15.57 505 GLY A CA 1
ATOM 2746 C C . GLY A 1 455 ? 25.763 -14.684 -8.614 1.00 14.48 505 GLY A C 1
ATOM 2747 O O . GLY A 1 455 ? 26.070 -14.427 -9.780 1.00 16.39 505 GLY A O 1
ATOM 2748 N N . GLY A 1 456 ? 24.516 -14.631 -8.156 1.00 15.10 506 GLY A N 1
ATOM 2749 C CA . GLY A 1 456 ? 23.368 -14.400 -9.031 1.00 14.62 506 GLY A CA 1
ATOM 2750 C C . GLY A 1 456 ? 22.482 -15.638 -9.070 1.00 12.69 506 GLY A C 1
ATOM 2751 O O . GLY A 1 456 ? 22.975 -16.771 -9.099 1.00 15.59 506 GLY A O 1
ATOM 2752 N N . VAL A 1 457 ? 21.163 -15.429 -9.082 1.00 13.40 507 VAL A N 1
ATOM 2753 C CA . VAL A 1 457 ? 20.242 -16.563 -9.137 1.00 13.62 507 VAL A CA 1
ATOM 2754 C C . VAL A 1 457 ? 19.901 -16.893 -10.584 1.00 14.03 507 VAL A C 1
ATOM 2755 O O . VAL A 1 457 ? 19.344 -16.055 -11.291 1.00 14.34 507 VAL A O 1
ATOM 2759 N N . LEU A 1 458 ? 20.271 -18.099 -11.011 1.00 13.82 508 LEU A N 1
ATOM 2760 C CA . LEU A 1 458 ? 20.129 -18.501 -12.418 1.00 13.49 508 LEU A CA 1
ATOM 2761 C C . LEU A 1 458 ? 18.812 -19.211 -12.722 1.00 13.02 508 LEU A C 1
ATOM 2762 O O . LEU A 1 458 ? 18.448 -19.356 -13.882 1.00 14.14 508 LEU A O 1
ATOM 2767 N N . GLY A 1 459 ? 18.100 -19.656 -11.693 1.00 12.29 509 GLY A N 1
ATOM 2768 C CA . GLY A 1 459 ? 16.841 -20.342 -11.919 1.00 13.96 509 GLY A CA 1
ATOM 2769 C C . GLY A 1 459 ? 16.188 -20.706 -10.611 1.00 13.00 509 GLY A C 1
ATOM 2770 O O . GLY A 1 459 ? 16.793 -20.564 -9.534 1.00 11.96 509 GLY A O 1
ATOM 2771 N N . PHE A 1 460 ? 14.940 -21.155 -10.691 1.00 12.94 510 PHE A N 1
ATOM 2772 C CA . PHE A 1 460 ? 14.232 -21.662 -9.532 1.00 12.70 510 PHE A CA 1
ATOM 2773 C C . PHE A 1 460 ? 13.047 -22.519 -9.954 1.00 14.18 510 PHE A C 1
ATOM 2774 O O . PHE A 1 460 ? 12.575 -22.447 -11.092 1.00 13.73 510 PHE A O 1
ATOM 2782 N N . VAL A 1 461 ? 12.597 -23.347 -9.024 1.00 14.43 511 VAL A N 1
ATOM 2783 C CA . VAL A 1 461 ? 11.276 -23.958 -9.107 1.00 12.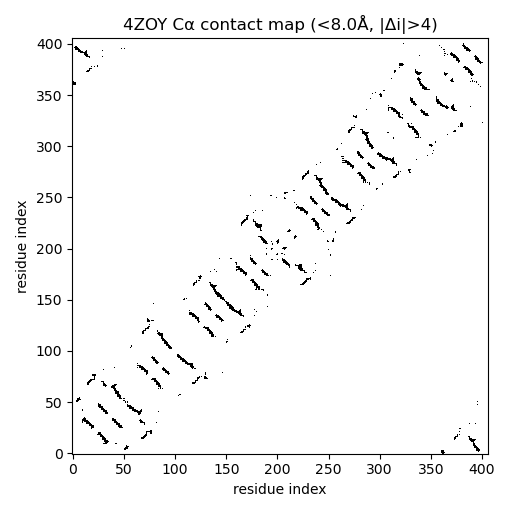74 511 VAL A CA 1
ATOM 2784 C C . VAL A 1 461 ? 10.513 -23.637 -7.830 1.00 13.21 511 VAL A C 1
ATOM 2785 O O . VAL A 1 461 ? 11.113 -23.341 -6.794 1.00 13.64 511 VAL A O 1
ATOM 2789 N N . GLN A 1 462 ? 9.186 -23.696 -7.888 1.00 13.18 512 GLN A N 1
ATOM 2790 C CA . GLN A 1 462 ? 8.380 -23.299 -6.740 1.00 14.01 512 GLN A CA 1
ATOM 2791 C C . GLN A 1 462 ? 7.140 -24.166 -6.558 1.00 13.73 512 GLN A C 1
ATOM 2792 O O . GLN A 1 462 ? 6.236 -23.796 -5.804 1.00 15.95 512 GLN A O 1
ATOM 2798 N N . GLY A 1 463 ? 7.096 -25.305 -7.233 1.00 16.45 513 GLY A N 1
ATOM 2799 C CA . GLY A 1 463 ? 5.981 -26.230 -7.066 1.00 16.63 513 GLY A CA 1
ATOM 2800 C C . GLY A 1 463 ? 4.668 -25.645 -7.537 1.00 19.93 513 GLY A C 1
ATOM 2801 O O . GLY A 1 463 ? 4.644 -24.651 -8.235 1.00 20.88 513 GLY A O 1
ATOM 2802 N N . GLU A 1 464 ? 3.566 -26.260 -7.135 1.00 20.94 514 GLU A N 1
ATOM 2803 C CA . GLU A 1 464 ? 2.250 -25.766 -7.524 1.00 21.22 514 GLU A CA 1
ATOM 2804 C C . GLU A 1 464 ? 1.808 -24.561 -6.701 1.00 16.45 514 GLU A C 1
ATOM 2805 O O . GLU A 1 464 ? 1.154 -23.656 -7.217 1.00 18.24 514 GLU A O 1
ATOM 2811 N N . THR A 1 465 ? 2.181 -24.536 -5.427 1.00 15.17 515 THR A N 1
ATOM 2812 C CA . THR A 1 465 ? 1.647 -23.529 -4.518 1.00 15.78 515 THR A CA 1
ATOM 2813 C C . THR A 1 465 ? 2.568 -22.361 -4.250 1.00 15.59 515 THR A C 1
ATOM 2814 O O . THR A 1 465 ? 2.159 -21.391 -3.629 1.00 15.22 515 THR A O 1
ATOM 2818 N N . GLY A 1 466 ? 3.823 -22.458 -4.684 1.00 14.82 516 GLY A N 1
ATOM 2819 C CA . GLY A 1 466 ? 4.780 -21.399 -4.412 1.00 15.88 516 GLY A CA 1
ATOM 2820 C C . GLY A 1 466 ? 5.327 -21.362 -2.993 1.00 16.50 516 GLY A C 1
ATOM 2821 O O . GLY A 1 466 ? 6.076 -20.458 -2.639 1.00 15.58 516 GLY A O 1
ATOM 2822 N N . GLU A 1 467 ? 4.957 -22.343 -2.173 1.00 16.48 517 GLU A N 1
ATOM 2823 C CA . GLU A 1 467 ? 5.304 -22.291 -0.756 1.00 17.21 517 GLU A CA 1
ATOM 2824 C C . GLU A 1 467 ? 6.738 -22.701 -0.467 1.00 17.03 517 GLU A C 1
ATOM 2825 O O . GLU A 1 467 ? 7.307 -22.276 0.535 1.00 18.05 517 GLU A O 1
ATOM 2831 N N . ARG A 1 468 ? 7.316 -23.506 -1.350 1.00 15.88 518 ARG A N 1
ATOM 2832 C CA . ARG A 1 468 ? 8.716 -23.875 -1.236 1.00 16.22 518 ARG A CA 1
ATOM 2833 C C . ARG A 1 468 ? 9.411 -23.570 -2.541 1.00 15.53 518 ARG A C 1
ATOM 2834 O O . ARG A 1 468 ? 9.000 -24.041 -3.602 1.00 16.15 518 ARG A O 1
ATOM 2842 N N . ILE A 1 469 ? 10.457 -22.760 -2.451 1.00 15.37 519 ILE A N 1
ATOM 2843 C CA . ILE A 1 469 ? 11.221 -22.327 -3.620 1.00 13.78 519 ILE A CA 1
ATOM 2844 C C . ILE A 1 469 ? 12.610 -22.924 -3.540 1.00 15.92 519 ILE A C 1
ATOM 2845 O O . ILE A 1 469 ? 13.270 -22.824 -2.507 1.00 16.51 519 ILE A O 1
ATOM 2850 N N . VAL A 1 470 ? 13.038 -23.588 -4.607 1.00 12.84 520 VAL A N 1
ATOM 2851 C CA . VAL A 1 470 ? 14.405 -24.092 -4.684 1.00 13.55 520 VAL A CA 1
ATOM 2852 C C . VAL A 1 470 ? 15.119 -23.361 -5.795 1.00 15.11 520 VAL A C 1
ATOM 2853 O O . VAL A 1 470 ? 14.608 -23.252 -6.907 1.00 13.86 520 VAL A O 1
ATOM 2857 N N . THR A 1 471 ? 16.300 -22.841 -5.477 1.00 13.51 521 THR A N 1
ATOM 2858 C CA . THR A 1 471 ? 17.058 -21.978 -6.382 1.00 13.51 521 THR A CA 1
ATOM 2859 C C . THR A 1 471 ? 18.353 -22.615 -6.847 1.00 15.76 521 THR A C 1
ATOM 2860 O O . THR A 1 471 ? 18.899 -23.503 -6.186 1.00 16.94 521 THR A O 1
ATOM 2864 N N . VAL A 1 472 ? 18.854 -22.140 -7.980 1.00 13.16 522 VAL A N 1
ATOM 2865 C CA . VAL A 1 472 ? 20.188 -22.521 -8.437 1.00 12.71 522 VAL A CA 1
ATOM 2866 C C . VAL A 1 472 ? 20.969 -21.243 -8.719 1.00 14.37 522 VAL A C 1
ATOM 2867 O O . VAL A 1 472 ? 20.461 -20.284 -9.320 1.00 14.36 522 VAL A O 1
ATOM 2871 N N . GLY A 1 473 ? 22.208 -21.201 -8.230 1.00 13.79 523 GLY A N 1
ATOM 2872 C CA . GLY A 1 473 ? 22.999 -19.987 -8.337 1.00 13.16 523 GLY A CA 1
ATOM 2873 C C . GLY A 1 473 ? 24.308 -20.095 -9.108 1.00 13.52 523 GLY A C 1
ATOM 2874 O O . GLY A 1 473 ? 24.916 -21.166 -9.222 1.00 14.86 523 GLY A O 1
ATOM 2875 N N . ASP A 1 474 ? 24.767 -18.953 -9.605 1.00 14.82 524 ASP A N 1
ATOM 2876 C CA . ASP A 1 474 ? 26.056 -18.906 -10.283 1.00 13.24 524 ASP A CA 1
ATOM 2877 C C . ASP A 1 474 ? 27.183 -19.030 -9.266 1.00 14.60 524 ASP A C 1
ATOM 2878 O O . ASP A 1 474 ? 28.332 -19.268 -9.654 1.00 15.33 524 ASP A O 1
ATOM 2883 N N . ASP A 1 475 ? 26.835 -18.865 -7.988 1.00 15.66 525 ASP A N 1
ATOM 2884 C CA . ASP A 1 475 ? 27.770 -19.053 -6.872 1.00 16.23 525 ASP A CA 1
ATOM 2885 C C . ASP A 1 475 ? 27.881 -20.516 -6.430 1.00 18.69 525 ASP A C 1
ATOM 2886 O O . ASP A 1 475 ? 28.404 -20.796 -5.351 1.00 17.51 525 ASP A O 1
ATOM 2891 N N . ALA A 1 476 ? 27.365 -21.435 -7.250 1.00 14.93 526 ALA A N 1
ATOM 2892 C CA . ALA A 1 476 ? 27.520 -22.887 -7.073 1.00 14.91 526 ALA A CA 1
ATOM 2893 C C . ALA A 1 476 ? 26.745 -23.433 -5.889 1.00 17.66 526 ALA A C 1
ATOM 2894 O O . ALA A 1 476 ? 27.072 -24.503 -5.364 1.00 19.80 526 ALA A O 1
ATOM 2896 N N . VAL A 1 477 ? 25.702 -22.714 -5.483 1.00 14.91 527 VAL A N 1
ATOM 2897 C CA . VAL A 1 477 ? 24.883 -23.149 -4.360 1.00 15.88 527 VAL A CA 1
ATOM 2898 C C . VAL A 1 477 ? 23.428 -23.288 -4.799 1.00 15.59 527 VAL A C 1
ATOM 2899 O O . VAL A 1 477 ? 22.973 -22.594 -5.714 1.00 16.03 527 VAL A O 1
ATOM 2903 N N . VAL A 1 478 ? 22.747 -24.216 -4.140 1.00 15.23 528 VAL A N 1
ATOM 2904 C CA . VAL A 1 478 ? 21.311 -24.472 -4.268 1.00 14.11 528 VAL A CA 1
ATOM 2905 C C . VAL A 1 478 ? 20.677 -24.141 -2.928 1.00 16.22 528 VAL A C 1
ATOM 2906 O O . VAL A 1 478 ? 21.121 -24.661 -1.899 1.00 17.09 528 VAL A O 1
ATOM 2910 N N . LEU A 1 479 ? 19.666 -23.271 -2.916 1.00 13.95 529 LEU A N 1
ATOM 2911 C CA . LEU A 1 479 ? 19.022 -22.872 -1.662 1.00 13.92 529 LEU A CA 1
ATOM 2912 C C . LEU A 1 479 ? 17.546 -23.250 -1.646 1.00 16.01 529 LEU A C 1
ATOM 2913 O O . LEU A 1 479 ? 16.918 -23.385 -2.697 1.00 15.20 529 LEU A O 1
ATOM 2918 N N . VAL A 1 480 ? 17.004 -23.441 -0.447 1.00 15.38 530 VAL A N 1
ATOM 2919 C CA . VAL A 1 480 ? 15.583 -23.722 -0.263 1.00 14.87 530 VAL A CA 1
ATOM 2920 C C . VAL A 1 480 ? 14.977 -22.619 0.580 1.00 16.33 530 VAL A C 1
ATOM 2921 O O . VAL A 1 480 ? 15.503 -22.297 1.648 1.00 16.47 530 VAL A O 1
ATOM 2925 N N . PHE A 1 481 ? 13.881 -22.035 0.098 1.00 15.02 531 PHE A N 1
ATOM 2926 C CA . PHE A 1 481 ? 13.178 -20.969 0.791 1.00 15.86 531 PHE A CA 1
ATOM 2927 C C . PHE A 1 481 ? 11.725 -21.374 1.037 1.00 15.58 531 PHE A C 1
ATOM 2928 O O . PHE A 1 481 ? 11.179 -22.192 0.294 1.00 16.63 531 PHE A O 1
ATOM 2936 N N . GLU A 1 482 ? 11.097 -20.792 2.055 1.00 16.19 532 GLU A N 1
ATOM 2937 C CA . GLU A 1 482 ? 9.675 -21.042 2.282 1.00 18.43 532 GLU A CA 1
ATOM 2938 C C . GLU A 1 482 ? 8.899 -19.741 2.374 1.00 17.57 532 GLU A C 1
ATOM 2939 O O . GLU A 1 482 ? 9.411 -18.729 2.836 1.00 17.74 532 GLU A O 1
ATOM 2945 N N . ALA A 1 483 ? 7.646 -19.777 1.917 1.00 16.70 533 ALA A N 1
ATOM 2946 C CA . ALA A 1 483 ? 6.789 -18.597 1.951 1.00 19.66 533 ALA A CA 1
ATOM 2947 C C . ALA A 1 483 ? 6.081 -18.444 3.306 1.00 18.11 533 ALA A C 1
ATOM 2948 O O . ALA A 1 483 ? 5.728 -17.333 3.690 1.00 23.03 533 ALA A O 1
ATOM 2950 N N . GLY A 1 484 ? 5.880 -19.556 4.009 1.00 19.73 534 GLY A N 1
ATOM 2951 C CA . GLY A 1 484 ? 5.295 -19.541 5.347 1.00 19.58 534 GLY A CA 1
ATOM 2952 C C . GLY A 1 484 ? 3.829 -19.146 5.468 1.00 21.51 534 GLY A C 1
ATOM 2953 O O . GLY A 1 484 ? 3.442 -18.449 6.416 1.00 20.90 534 GLY A O 1
ATOM 2954 N N . SER A 1 485 ? 3.004 -19.590 4.528 1.00 19.02 535 SER A N 1
ATOM 2955 C CA . SER A 1 485 ? 1.587 -19.242 4.581 1.00 18.08 535 SER A CA 1
ATOM 2956 C C . SER A 1 485 ? 0.863 -19.968 5.699 1.00 20.62 535 SER A C 1
ATOM 2957 O O . SER A 1 485 ? -0.163 -19.489 6.171 1.00 18.53 535 SER A O 1
ATOM 2960 N N . HIS A 1 486 ? 1.363 -21.128 6.097 1.00 17.86 536 HIS A N 1
ATOM 2961 C CA . HIS A 1 486 ? 0.775 -21.839 7.230 1.00 19.18 536 HIS A CA 1
ATOM 2962 C C . HIS A 1 486 ? 1.497 -21.432 8.510 1.00 21.71 536 HIS A C 1
ATOM 2963 O O . HIS A 1 486 ? 2.638 -21.854 8.753 1.00 22.85 536 HIS A O 1
ATOM 2970 N N . HIS A 1 487 ? 0.838 -20.616 9.334 1.00 17.42 537 HIS A N 1
ATOM 2971 C CA . HIS A 1 487 ? 1.488 -20.076 10.534 1.00 18.03 537 HIS A CA 1
ATOM 2972 C C . HIS A 1 487 ? 1.498 -21.075 11.690 1.00 18.73 537 HIS A C 1
ATOM 2973 O O . HIS A 1 487 ? 2.155 -20.831 12.711 1.00 22.70 537 HIS A O 1
ATOM 2980 N N . HIS A 1 488 ? 0.766 -22.174 11.537 1.00 20.55 538 HIS A N 1
ATOM 2981 C CA . HIS A 1 488 ? 0.614 -23.168 12.601 1.00 22.27 538 HIS A CA 1
ATOM 2982 C C . HIS A 1 488 ? 0.218 -22.499 13.911 1.00 25.21 538 HIS A C 1
ATOM 2983 O O . HIS A 1 488 ? 0.888 -22.648 14.939 1.00 27.59 538 HIS A O 1
ATOM 2990 N N . HIS A 1 489 ? -0.874 -21.742 13.856 1.00 22.77 539 HIS A N 1
ATOM 2991 C CA . HIS A 1 489 ? -1.416 -21.093 15.045 1.00 25.23 539 HIS A CA 1
ATOM 2992 C C . HIS A 1 489 ? -1.825 -22.119 16.082 1.00 26.96 539 HIS A C 1
ATOM 2993 O O . HIS A 1 489 ? -2.293 -23.207 15.739 1.00 28.50 539 HIS A O 1
ATOM 3000 N N . HIS A 1 490 ? -1.653 -21.754 17.348 1.00 29.50 540 HIS A N 1
ATOM 3001 C CA . HIS A 1 490 ? -2.133 -22.558 18.467 1.00 40.17 540 HIS A CA 1
ATOM 3002 C C . HIS A 1 490 ? -3.458 -22.020 18.998 1.00 42.90 540 HIS A C 1
ATOM 3003 O O . HIS A 1 490 ? -4.472 -22.045 18.302 1.00 47.01 540 HIS A O 1
#

Sequence (406 aa):
ENDSIAYFDGHKDSVFAIAQHPLYPNIVATGGSEGDADDAPGKGYVLDISAATSLNPIFEIDGHTDSINALTFTLPRGDFLVSGGMDGRMRVYAVSVPQNGALAQFKFLAESQETEEINWFAPCPSPDHPNTIALGASDGSVWVFTLDANPVQIVQSYFLHTGPCTAGAWSPDGLLLATVSEDESLHVYDVFGVAASKSLVTDNGQTVVSLTNNVDQRFAVEGGLFSVAVSPTGAVVAVGGAGGQIKIVGLPRLQAGTILASSLQIQSDNIESLAFSPSAPILAAGSTDGSIAVFDTSRSFALRRHLRGAHAEDPVVKVEFVKSPPNAAMAGWLLTSCGMDGVVRRWDLRGGTAGPSGLVKEWKGHRSGQEGGGVLGFVQGETGERIVTVGDDAVVLVFEAGSHHHHH

InterPro domains:
  IPR001680 WD40 repeat [PF00400] (131-167)
  IPR001680 WD40 repeat [PF00400] (233-268)
  IPR001680 WD40 repeat [PF00400] (371-406)
  IPR001680 WD40 repeat [PS50082] (135-167)
  IPR001680 WD40 repeat [PS50082] (236-269)
  IPR001680 WD40 repeat [PS50082] (374-415)
  IPR001680 WD40 repeat [SM00320] (54-89)
  IPR001680 WD40 repeat [SM00320] (128-168)
  IPR001680 WD40 repeat [SM00320] (179-220)
  IPR001680 WD40 repeat [SM00320] (229-268)
  IPR001680 WD40 repeat [SM00320] (282-327)
  IPR001680 WD40 repeat [SM00320] (367-406)
  IPR001680 WD40 repeat [SM00320] (410-458)
  IPR001680 WD40 repeat [SM00320] (488-532)
  IPR015943 WD40/YVTN repeat-like-containing domain superfamily [G3DSA:2.130.10.10] (51-533)
  IPR036322 WD40-repeat-containing domain superfamily [SSF50978] (44-458)
  IPR051179 Multifunctional WD repeat-containing protein [PTHR19857] (20-532)

CATH classification: 2.130.10.10

Secondary structure (DSSP, 8-state):
----SEEE---SS-EEEEEE-SS-TTEEEEEEES-SSTTPPEEEEEEEGGG--B---SEEE---SS-EEEEEEPTTT--EEEEEETT--EEEEEEE--TTTT--EEEEEEEE-SSS-EEEEEE---TTSTTEEEEEETTS-EEEEEE----EEEEEEE---SS-EEEEEE-TTSSEEEEEETTS-EEEEETTSHHHHTT---TTSSEEEEE-TT-TTT--TT-EEEEEE-TTSSEEEEEEGGG-EEEEE-----TT-EEEEE--SSS-EEEEEE-SSSSEEEEEETTS-EEEEETTTTTEEEEEETTEEEES-EEEEEE-SS-SSGGGTTTEEEEEETTS-EEEEETT-S------EEEEE--SPPGGGT--EEEEE-TTTSSEEEEEETTS-EEEEE--------

B-factor: mean 24.26, std 10.55, range [0.64, 64.8]

Organism: Chaetomium thermophilum (strain DSM 1495 / CBS 144.50 / IMI 039719) (NCBI:txid759272)

Nearest PDB structures (foldseek):
  4zoy-assembly1_A  TM=1.002E+00  e=1.438E-86  Thermochaetoides thermophila
  4zn4-assembly1_A  TM=9.947E-01  e=4.676E-78  Thermochaetoides thermophila DSM 1495
  2ce9-assembly2_C  TM=7.802E-01  e=2.381E-17  Homo sapiens
  6u42-assembly1_5M  TM=4.589E-01  e=5.549E-14  Chlamydomonas reinhardtii
  8uxw-assembly1_C  TM=6.801E-01  e=1.100E-10  Schizosaccharomyces pombe